Protein AF-0000000069486069 (afdb_homodimer)

Nearest PDB structures (foldseek):
  5t03-assembly2_B  TM=9.758E-01  e=2.495E-35  Escherichia coli O157:H7
  5t05-assembly2_B  TM=9.217E-01  e=6.423E-36  Escherichia coli O157:H7
  5t03-assembly2_B  TM=9.758E-01  e=2.936E-35  Escherichia coli O157:H7
  5t05-assembly2_B  TM=9.216E-01  e=3.894E-36  Escherichia coli O157:H7

Solvent-accessible surface area (backbone atoms only — not comparable to full-atom values): 37710 Å² total; per-residue (Å²): 135,77,79,78,78,80,84,69,80,67,79,69,76,54,76,70,56,54,62,68,49,40,50,64,41,23,36,64,55,47,66,72,35,87,82,60,66,69,41,53,68,63,48,32,27,40,31,53,46,46,45,85,60,16,54,40,70,62,50,52,50,44,60,54,71,30,45,67,50,98,50,62,41,47,70,50,89,93,47,83,42,24,50,44,37,22,62,96,31,85,64,39,62,28,52,41,25,63,46,43,60,35,55,79,57,34,54,64,31,31,42,49,28,36,78,66,28,50,67,41,51,48,24,62,71,48,73,44,89,70,72,52,34,38,32,39,30,38,42,39,44,62,47,63,52,26,44,51,46,44,52,52,43,22,39,72,37,54,70,76,75,76,40,54,69,50,44,94,89,36,56,65,50,62,86,46,50,41,79,71,72,73,77,94,46,45,47,83,58,45,73,66,56,61,68,64,34,85,58,37,64,68,54,28,34,68,29,58,36,38,8,57,37,70,62,49,44,49,55,38,70,79,22,43,53,70,67,58,41,53,53,43,37,46,34,35,14,45,46,44,58,63,44,24,39,41,72,34,39,55,91,39,39,64,60,29,49,52,51,49,26,66,70,48,71,44,47,63,76,58,83,66,74,78,81,60,68,58,60,44,54,55,53,54,73,73,50,53,72,69,56,51,50,50,47,46,62,62,22,44,60,22,46,52,48,46,53,44,49,52,54,51,52,52,50,53,52,48,36,63,63,32,52,80,42,96,55,77,78,60,67,63,63,56,46,38,48,61,32,63,57,91,115,135,77,78,77,80,75,87,71,78,70,79,68,78,53,75,69,56,52,61,70,49,40,49,65,42,22,38,64,55,47,65,72,35,85,83,60,66,70,40,52,70,63,50,33,29,40,33,53,47,47,46,85,61,17,56,38,70,62,50,50,49,45,58,54,70,28,46,65,52,98,51,62,41,48,70,50,89,93,49,81,43,25,49,42,37,22,61,98,32,85,64,40,62,28,52,42,27,63,46,42,61,35,57,78,57,35,57,65,32,31,43,50,28,36,78,66,28,50,67,41,52,48,23,61,72,47,72,44,88,72,70,53,34,36,31,38,30,39,41,38,45,62,49,63,51,27,46,52,44,43,52,52,44,22,39,72,36,54,71,77,76,77,40,54,69,49,45,94,90,36,56,66,49,61,86,46,51,41,78,72,72,73,75,94,45,45,46,84,58,46,71,67,57,60,69,64,34,85,58,38,63,70,55,29,35,68,29,57,37,39,8,56,37,71,63,51,43,48,56,39,70,80,24,44,54,70,69,57,43,51,53,45,36,46,34,36,14,45,44,44,59,64,45,24,38,41,70,33,39,57,90,40,39,66,60,30,49,53,51,49,26,67,72,48,72,42,47,62,76,58,82,66,74,78,80,61,67,59,60,44,52,53,53,54,72,74,51,54,71,67,55,52,50,49,47,46,63,62,23,44,61,22,48,54,48,47,52,43,48,52,53,48,50,52,49,53,50,49,37,62,63,32,52,79,43,97,55,76,80,60,68,62,63,55,45,38,48,61,33,62,58,92,118

InterPro domains:
  IPR005331 Sulfotransferase [PF03567] (37-309)
  IPR010635 Heparan sulphate 6-sulfotransferase/Protein-tyrosine sulfotransferase [PTHR12812] (21-324)
  IPR027417 P-loop containing nucleoside triphosphate hydrolase [G3DSA:3.40.50.300] (41-337)
  IPR027417 P-loop containing nucleoside triphosphate hydrolase [SSF52540] (44-196)

Foldseek 3Di:
DDDDPCPDPPDDPPPQVVLVPDQEFFQVSLVVNVPHAQDLQDFAAEEEQEFAQQCCVLVVCLVQPFWDDPDGWADDPPDQATDAAGVPGRQAHRYHDCRHLRQQQFDSQFPQSCVVGVQVSRCVSSVHRDRHRYFYEYEGEQLLLSLVSVVVVQLVFDDSVRGQLDAPHHGDDCVLAPDLDDDNGNNPQDLVSCLPRPNNCSQLVLLQRQANCVVCVRSHNPPDDPVVSLLRSLLRSLVSLNRGLYYYYSVPQQLRQVLVCLSNVIHTNDGSDDPCVVVSVVSVVVDDPVSSVSSCVSRVSSNLSVVLNVVSSVLSVVCSVCVVPPDDSPVVVSVVSSNPDPD/DDPDPDPDDPDDPPPQNVLVPDQEFFQVSLVVNVPHAQDLQDFAAEEEQEFAQQCCVLVVCLVQPFWDDPDGWADDPPDQATDAAGVPGRQAHRYHDCRHLRQQQFDSQFPQSCVVGVQVSRCVSSVHRDRHRYFYEYEGEQLLLSLLSVVVVQLVFDDSPRGQLDAPHHGDDCVLAPDLDDDNGNNPQDLVSCLPRPNNCSQLVLLQRQANCVVCVRSHNPPDDPVVSLLRSLLRSLVSLRRGLYYYYSVPQQLRQVLVCLSNVIHTNDGSDDPCVVVSVVSVVVDDPVSSVSSCVRRVSSNLSVVLVVVVSVLSVVCSVCVVPVDDSPVVVSVVSSNPDPD

Organism: Araneus ventricosus (NCBI:txid182803)

Structure (mmCIF, N/CA/C/O backbone):
data_AF-0000000069486069-model_v1
#
loop_
_entity.id
_entity.type
_entity.pdbx_description
1 polymer 'Heparan-sulfate 6-O-sulfotransferase'
#
loop_
_atom_site.group_PDB
_atom_site.id
_atom_site.type_symbol
_atom_site.label_atom_id
_atom_site.label_alt_id
_atom_site.label_comp_id
_atom_site.label_asym_id
_atom_site.label_entity_id
_atom_site.label_seq_id
_atom_site.pdbx_PDB_ins_code
_atom_site.Cartn_x
_atom_site.Cartn_y
_atom_site.Cartn_z
_atom_site.occupancy
_atom_site.B_iso_or_equiv
_atom_site.auth_seq_id
_atom_site.auth_comp_id
_atom_site.auth_asym_id
_atom_site.auth_atom_id
_atom_site.pdbx_PDB_model_num
ATOM 1 N N . MET A 1 1 ? 8.797 26.281 46.625 1 22.58 1 MET A N 1
ATOM 2 C CA . MET A 1 1 ? 9.906 25.875 45.781 1 22.58 1 MET A CA 1
ATOM 3 C C . MET A 1 1 ? 9.531 24.672 44.938 1 22.58 1 MET A C 1
ATOM 5 O O . MET A 1 1 ? 9.766 23.531 45.344 1 22.58 1 MET A O 1
ATOM 9 N N . GLY A 1 2 ? 8.398 24.484 44.438 1 23.48 2 GLY A N 1
ATOM 10 C CA . GLY A 1 2 ? 7.637 23.312 44.031 1 23.48 2 GLY A CA 1
ATOM 11 C C . GLY A 1 2 ? 8.188 22.656 42.781 1 23.48 2 GLY A C 1
ATOM 12 O O . GLY A 1 2 ? 8.672 23.328 41.875 1 23.48 2 GLY A O 1
ATOM 13 N N . LYS A 1 3 ? 8.609 21.297 42.844 1 27.12 3 LYS A N 1
ATOM 14 C CA . LYS A 1 3 ? 9.328 20.484 41.875 1 27.12 3 LYS A CA 1
ATOM 15 C C . LYS A 1 3 ? 8.586 20.438 40.562 1 27.12 3 LYS A C 1
ATOM 17 O O . LYS A 1 3 ? 7.375 20.203 40.5 1 27.12 3 LYS A O 1
ATOM 22 N N . PRO A 1 4 ? 9.172 20.969 39.469 1 25.42 4 PRO A N 1
ATOM 23 C CA . PRO A 1 4 ? 8.539 21.078 38.156 1 25.42 4 PRO A CA 1
ATOM 24 C C . PRO A 1 4 ? 8.086 19.734 37.594 1 25.42 4 PRO A C 1
ATOM 26 O O . PRO A 1 4 ? 8.797 18.734 37.75 1 25.42 4 PRO A O 1
ATOM 29 N N . LEU A 1 5 ? 6.836 19.375 37.656 1 27.89 5 LEU A N 1
ATOM 30 C CA . LEU A 1 5 ? 6.254 18.094 37.281 1 27.89 5 LEU A CA 1
ATOM 31 C C . LEU A 1 5 ? 6.742 17.672 35.875 1 27.89 5 LEU A C 1
ATOM 33 O O . LEU A 1 5 ? 6.672 18.453 34.938 1 27.89 5 LEU A O 1
ATOM 37 N N . SER A 1 6 ? 7.648 16.703 35.844 1 26.02 6 SER A N 1
ATOM 38 C CA . SER A 1 6 ? 8.359 16.016 34.781 1 26.02 6 SER A CA 1
ATOM 39 C C . SER A 1 6 ? 7.391 15.477 33.719 1 26.02 6 SER A C 1
ATOM 41 O O . SER A 1 6 ? 6.598 14.57 34 1 26.02 6 SER A O 1
ATOM 43 N N . PHE A 1 7 ? 6.789 16.203 32.906 1 27.39 7 PHE A N 1
ATOM 44 C CA . PHE A 1 7 ? 5.801 16 31.844 1 27.39 7 PHE A CA 1
ATOM 45 C C . PHE A 1 7 ? 6.27 14.938 30.859 1 27.39 7 PHE A C 1
ATOM 47 O O . PHE A 1 7 ? 5.727 14.828 29.766 1 27.39 7 PHE A O 1
ATOM 54 N N . LEU A 1 8 ? 7.453 14.25 31.109 1 26.62 8 LEU A N 1
ATOM 55 C CA . LEU A 1 8 ? 8.305 13.641 30.078 1 26.62 8 LEU A CA 1
ATOM 56 C C . LEU A 1 8 ? 7.645 12.398 29.5 1 26.62 8 LEU A C 1
ATOM 58 O O . LEU A 1 8 ? 7.742 12.156 28.297 1 26.62 8 LEU A O 1
ATOM 62 N N . SER A 1 9 ? 7.301 11.383 30.266 1 27.03 9 SER A N 1
ATOM 63 C CA . SER A 1 9 ? 7.523 10.008 29.812 1 27.03 9 SER A CA 1
ATOM 64 C C . SER A 1 9 ? 6.402 9.547 28.891 1 27.03 9 SER A C 1
ATOM 66 O O . SER A 1 9 ? 5.293 9.258 29.344 1 27.03 9 SER A O 1
ATOM 68 N N . HIS A 1 10 ? 6.16 10.094 27.859 1 31.02 10 HIS A N 1
ATOM 69 C CA . HIS A 1 10 ? 5.168 9.406 27.047 1 31.02 10 HIS A CA 1
ATOM 70 C C . HIS A 1 10 ? 5.59 7.965 26.766 1 31.02 10 HIS A C 1
ATOM 72 O O . HIS A 1 10 ? 6.715 7.723 26.312 1 31.02 10 HIS A O 1
ATOM 78 N N . PRO A 1 11 ? 5.02 6.992 27.344 1 31.12 11 PRO A N 1
ATOM 79 C CA . PRO A 1 11 ? 5.469 5.621 27.109 1 31.12 11 PRO A CA 1
ATOM 80 C C . PRO A 1 11 ? 5.641 5.305 25.625 1 3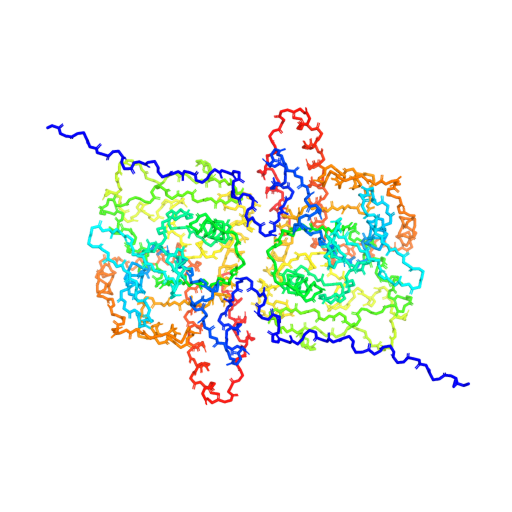1.12 11 PRO A C 1
ATOM 82 O O . PRO A 1 11 ? 4.781 5.656 24.812 1 31.12 11 PRO A O 1
ATOM 85 N N . LEU A 1 12 ? 6.852 5.277 25.172 1 32.62 12 LEU A N 1
ATOM 86 C CA . LEU A 1 12 ? 7.316 4.727 23.891 1 32.62 12 LEU A CA 1
ATOM 87 C C . LEU A 1 12 ? 6.551 3.457 23.547 1 32.62 12 LEU A C 1
ATOM 89 O O . LEU A 1 12 ? 6.457 2.537 24.359 1 32.62 12 LEU A O 1
ATOM 93 N N . ILE A 1 13 ? 5.539 3.506 22.953 1 34.56 13 ILE A N 1
ATOM 94 C CA . ILE A 1 13 ? 4.965 2.275 22.422 1 34.56 13 ILE A CA 1
ATOM 95 C C . ILE A 1 13 ? 6.082 1.312 22.031 1 34.56 13 ILE A C 1
ATOM 97 O O . ILE A 1 13 ? 6.953 1.653 21.219 1 34.56 13 ILE A O 1
ATOM 101 N N . ALA A 1 14 ? 6.402 0.373 22.828 1 36.56 14 ALA A N 1
ATOM 102 C CA . ALA A 1 14 ? 7.461 -0.613 22.641 1 36.56 14 ALA A CA 1
ATOM 103 C C . ALA A 1 14 ? 7.453 -1.16 21.219 1 36.56 14 ALA A C 1
ATOM 105 O O . ALA A 1 14 ? 6.391 -1.371 20.641 1 36.56 14 ALA A O 1
ATOM 106 N N . LYS A 1 15 ? 8.609 -1.145 20.5 1 41.16 15 LYS A N 1
ATOM 107 C CA . LYS A 1 15 ? 8.953 -1.699 19.188 1 41.16 15 LYS A CA 1
ATOM 108 C C . LYS A 1 15 ? 8.164 -2.975 18.906 1 41.16 15 LYS A C 1
ATOM 110 O O . LYS A 1 15 ? 7.734 -3.209 17.781 1 41.16 15 LYS A O 1
ATOM 115 N N . SER A 1 16 ? 8.023 -3.746 19.938 1 40.62 16 SER A N 1
ATOM 116 C CA . SER A 1 16 ? 7.383 -5.055 19.859 1 40.62 16 SER A CA 1
ATOM 117 C C . SER A 1 16 ? 5.902 -4.922 19.516 1 40.62 16 SER A C 1
ATOM 119 O O . SER A 1 16 ? 5.355 -5.742 18.781 1 40.62 16 SER A O 1
ATOM 121 N N . ASP A 1 17 ? 5.25 -3.932 20.031 1 40.69 17 ASP A N 1
ATOM 122 C CA . ASP A 1 17 ? 3.805 -3.805 19.891 1 40.69 17 ASP A CA 1
ATOM 123 C C . ASP A 1 17 ? 3.428 -3.309 18.5 1 40.69 17 ASP A C 1
ATOM 125 O O . ASP A 1 17 ? 2.354 -3.629 17.984 1 40.69 17 ASP A O 1
ATOM 129 N N . LEU A 1 18 ? 4.312 -2.65 17.953 1 41.78 18 LEU A N 1
ATOM 130 C CA . LEU A 1 18 ? 4.07 -2.072 16.625 1 41.78 18 LEU A CA 1
ATOM 131 C C . LEU A 1 18 ? 3.92 -3.166 15.578 1 41.78 18 LEU A C 1
ATOM 133 O O . LEU A 1 18 ? 3.107 -3.041 14.656 1 41.78 18 LEU A O 1
ATOM 137 N N . TYR A 1 19 ? 4.742 -4.25 15.852 1 42.28 19 TYR A N 1
ATOM 138 C CA . TYR A 1 19 ? 4.734 -5.305 14.844 1 42.28 19 TYR A CA 1
ATOM 139 C C . TYR A 1 19 ? 3.504 -6.191 14.992 1 42.28 19 TYR A C 1
ATOM 141 O O . TYR A 1 19 ? 3.045 -6.797 14.016 1 42.28 19 TYR A O 1
ATOM 149 N N . ARG A 1 20 ? 2.955 -6.188 16.203 1 43.28 20 ARG A N 1
ATOM 150 C CA . ARG A 1 20 ? 1.828 -7.066 16.5 1 43.28 20 ARG A CA 1
ATOM 151 C C . ARG A 1 20 ? 0.552 -6.559 15.836 1 43.28 20 ARG A C 1
ATOM 153 O O . ARG A 1 20 ? -0.379 -7.332 15.594 1 43.28 20 ARG A O 1
ATOM 160 N N . THR A 1 21 ? 0.523 -5.34 15.406 1 47.31 21 THR A N 1
ATOM 161 C CA . THR A 1 21 ? -0.773 -4.773 15.055 1 47.31 21 THR A CA 1
ATOM 162 C C . THR A 1 21 ? -0.9 -4.613 13.539 1 47.31 21 THR A C 1
ATOM 164 O O . THR A 1 21 ? -1.953 -4.215 13.039 1 47.31 21 THR A O 1
ATOM 167 N N . LYS A 1 22 ? 0.191 -5.238 12.883 1 57.62 22 LYS A N 1
ATOM 168 C CA . LYS A 1 22 ? 0.113 -5.113 11.43 1 57.62 22 LYS A CA 1
ATOM 169 C C . LYS A 1 22 ? -0.786 -6.191 10.828 1 57.62 22 LYS A C 1
ATOM 171 O O . LYS A 1 22 ? -0.698 -7.359 11.211 1 57.62 22 LYS A O 1
ATOM 176 N N . SER A 1 23 ? -1.683 -5.727 9.953 1 69.81 23 SER A N 1
ATOM 177 C CA . SER A 1 23 ? -2.562 -6.691 9.297 1 69.81 23 SER A CA 1
ATOM 178 C C . SER A 1 23 ? -1.792 -7.559 8.312 1 69.81 23 SER A C 1
ATOM 180 O O . SER A 1 23 ? -2.186 -8.688 8.031 1 69.81 23 SER A O 1
ATOM 182 N N . LYS A 1 24 ? -0.688 -7.023 7.812 1 77.44 24 LYS A N 1
ATOM 183 C CA . LYS A 1 24 ? 0.18 -7.766 6.906 1 77.44 24 LYS A CA 1
ATOM 184 C C . LYS A 1 24 ? 1.603 -7.852 7.453 1 77.44 24 LYS A C 1
ATOM 186 O O . LYS A 1 24 ? 2.236 -6.828 7.711 1 77.44 24 LYS A O 1
ATOM 191 N N . LEU A 1 25 ? 2.164 -9.031 7.645 1 76.5 25 LEU A N 1
ATOM 192 C CA . LEU A 1 25 ? 3.492 -9.18 8.234 1 76.5 25 LEU A CA 1
ATOM 193 C C . LEU A 1 25 ? 4.504 -9.625 7.18 1 76.5 25 LEU A C 1
ATOM 195 O O . LEU A 1 25 ? 4.203 -10.484 6.352 1 76.5 25 LEU A O 1
ATOM 199 N N . SER A 1 26 ? 5.625 -9 7.211 1 80.56 26 SER A N 1
ATOM 200 C CA . SER A 1 26 ? 6.746 -9.336 6.344 1 80.56 26 SER A CA 1
ATOM 201 C C . SER A 1 26 ? 7.684 -10.336 7.016 1 80.56 26 SER A C 1
ATOM 203 O O . SER A 1 26 ? 7.559 -10.602 8.211 1 80.56 26 SER A O 1
ATOM 205 N N . PHE A 1 27 ? 8.555 -10.891 6.246 1 80 27 PHE A N 1
ATOM 206 C CA . PHE A 1 27 ? 9.625 -11.734 6.777 1 80 27 PHE A CA 1
ATOM 207 C C . PHE A 1 27 ? 10.375 -11.016 7.887 1 80 27 PHE A C 1
ATOM 209 O O . PHE A 1 27 ? 10.625 -11.586 8.953 1 80 27 PHE A O 1
ATOM 216 N N . GLU A 1 28 ? 10.719 -9.75 7.633 1 74.38 28 GLU A N 1
ATOM 217 C CA . GLU A 1 28 ? 11.477 -8.969 8.609 1 74.38 28 GLU A CA 1
ATOM 218 C C . GLU A 1 28 ? 10.695 -8.797 9.906 1 74.38 28 GLU A C 1
ATOM 220 O O . GLU A 1 28 ? 11.266 -8.852 10.992 1 74.38 28 GLU A O 1
ATOM 225 N N . ASP A 1 29 ? 9.422 -8.523 9.773 1 74.62 29 ASP A N 1
ATOM 226 C CA . ASP A 1 29 ? 8.562 -8.406 10.953 1 74.62 29 ASP A CA 1
ATOM 227 C C . ASP A 1 29 ? 8.602 -9.688 11.781 1 74.62 29 ASP A C 1
ATOM 229 O O . ASP A 1 29 ? 8.648 -9.633 13.016 1 74.62 29 ASP A O 1
ATOM 233 N N . MET A 1 30 ? 8.617 -10.789 11.125 1 80.44 30 MET A N 1
ATOM 234 C CA . MET A 1 30 ? 8.531 -12.094 11.766 1 80.44 30 MET A CA 1
ATOM 235 C C . MET A 1 30 ? 9.836 -12.445 12.477 1 80.44 30 MET A C 1
ATOM 237 O O . MET A 1 30 ? 9.82 -12.977 13.586 1 80.44 30 MET A O 1
ATOM 241 N N . ILE A 1 31 ? 10.852 -12.07 11.922 1 76.19 31 ILE A N 1
ATOM 242 C CA . ILE A 1 31 ? 12.141 -12.469 12.477 1 76.19 31 ILE A CA 1
ATOM 243 C C . ILE A 1 31 ? 12.539 -11.508 13.602 1 76.19 31 ILE A C 1
ATOM 245 O O . ILE A 1 31 ? 13.258 -11.898 14.523 1 76.19 31 ILE A O 1
ATOM 249 N N . LYS A 1 32 ? 12.125 -10.258 13.5 1 73.06 32 LYS A N 1
ATOM 250 C CA . LYS A 1 32 ? 12.469 -9.266 14.516 1 73.06 32 LYS A CA 1
ATOM 251 C C . LYS A 1 32 ? 11.688 -9.5 15.797 1 73.06 32 LYS A C 1
ATOM 253 O O . LYS A 1 32 ? 12.062 -9.008 16.859 1 73.06 32 LYS A O 1
ATOM 258 N N . GLU A 1 33 ? 10.664 -10.227 15.609 1 70.88 33 GLU A N 1
ATOM 259 C CA . GLU A 1 33 ? 9.898 -10.594 16.797 1 70.88 33 GLU A CA 1
ATOM 260 C C . GLU A 1 33 ? 10.43 -11.867 17.438 1 70.88 33 GLU A C 1
ATOM 262 O O . GLU A 1 33 ? 10.258 -12.961 16.891 1 70.88 33 GLU A O 1
ATOM 267 N N . PRO A 1 34 ? 11.219 -11.758 18.484 1 68.19 34 PRO A N 1
ATOM 268 C CA . PRO A 1 34 ? 11.867 -12.93 19.094 1 68.19 34 PRO A CA 1
ATOM 269 C C . PRO A 1 34 ? 10.906 -14.094 19.312 1 68.19 34 PRO A C 1
ATOM 271 O O . PRO A 1 34 ? 11.266 -15.25 19.062 1 68.19 34 PRO A O 1
ATOM 274 N N . ASP A 1 35 ? 9.719 -13.828 19.703 1 74.25 35 ASP A N 1
ATOM 275 C CA . ASP A 1 35 ? 8.82 -14.938 20.016 1 74.25 35 ASP A CA 1
ATOM 276 C C . ASP A 1 35 ? 7.699 -15.039 18.984 1 74.25 35 ASP A C 1
ATOM 278 O O . ASP A 1 35 ? 6.578 -15.43 19.312 1 74.25 35 ASP A O 1
ATOM 282 N N . PHE A 1 36 ? 8.242 -14.875 17.812 1 79.5 36 PHE A N 1
ATOM 283 C CA . PHE A 1 36 ? 7.18 -14.945 16.828 1 79.5 36 PHE A CA 1
ATOM 284 C C . PHE A 1 36 ? 6.801 -16.391 16.531 1 79.5 36 PHE A C 1
ATOM 286 O O . PHE A 1 36 ? 7.676 -17.25 16.391 1 79.5 36 PHE A O 1
ATOM 293 N N . GLU A 1 37 ? 5.516 -16.672 16.547 1 81.62 37 GLU A N 1
ATOM 294 C CA . GLU A 1 37 ? 4.969 -17.938 16.078 1 81.62 37 GLU A CA 1
ATOM 295 C C . GLU A 1 37 ? 3.709 -17.719 15.242 1 81.62 37 GLU A C 1
ATOM 297 O O . GLU A 1 37 ? 2.863 -16.891 15.586 1 81.62 37 GLU A O 1
ATOM 302 N N . PHE A 1 38 ? 3.797 -18.344 14.094 1 89.5 38 PHE A N 1
ATOM 303 C CA . PHE A 1 38 ? 2.553 -18.375 13.336 1 89.5 38 PHE A CA 1
ATOM 304 C C . PHE A 1 38 ? 1.428 -18.984 14.164 1 89.5 38 PHE A C 1
ATOM 306 O O . PHE A 1 38 ? 1.516 -20.141 14.578 1 89.5 38 PHE A O 1
ATOM 313 N N . ASP A 1 39 ? 0.411 -18.156 14.375 1 89.38 39 ASP A N 1
ATOM 314 C CA . ASP A 1 39 ? -0.685 -18.594 15.234 1 89.38 39 ASP A CA 1
ATOM 315 C C . ASP A 1 39 ? -1.8 -19.25 14.422 1 89.38 39 ASP A C 1
ATOM 317 O O . ASP A 1 39 ? -2.826 -18.609 14.148 1 89.38 39 ASP A O 1
ATOM 321 N N . ILE A 1 40 ? -1.652 -20.484 14.172 1 90.31 40 ILE A N 1
ATOM 322 C CA . ILE A 1 40 ? -2.592 -21.219 13.336 1 90.31 40 ILE A CA 1
ATOM 323 C C . ILE A 1 40 ? -3.934 -21.344 14.055 1 90.31 40 ILE A C 1
ATOM 325 O O . ILE A 1 40 ? -4.977 -21.5 13.414 1 90.31 40 ILE A O 1
ATOM 329 N N . LYS A 1 41 ? -3.965 -21.344 15.383 1 89.56 41 LYS A N 1
ATOM 330 C CA . LYS A 1 41 ? -5.18 -21.484 16.172 1 89.56 41 LYS A CA 1
ATOM 331 C C . LYS A 1 41 ? -5.902 -20.141 16.312 1 89.56 41 LYS A C 1
ATOM 333 O O . LYS A 1 41 ? -7.094 -20.094 16.625 1 89.56 41 LYS A O 1
ATOM 338 N N . GLY A 1 42 ? -5.156 -19.125 16.047 1 88.06 42 GLY A N 1
ATOM 339 C CA . GLY A 1 42 ? -5.699 -17.797 16.234 1 88.06 42 GLY A CA 1
ATOM 340 C C . GLY A 1 42 ? -6.277 -17.203 14.969 1 88.06 42 GLY A C 1
ATOM 341 O O . GLY A 1 42 ? -7.18 -17.781 14.359 1 88.06 42 GLY A O 1
ATOM 342 N N . SER A 1 43 ? -5.715 -16.016 14.547 1 87.81 43 SER A N 1
ATOM 343 C CA . SER A 1 43 ? -6.316 -15.305 13.43 1 87.81 43 SER A CA 1
ATOM 344 C C . SER A 1 43 ? -5.316 -15.117 12.289 1 87.81 43 SER A C 1
ATOM 346 O O . SER A 1 43 ? -5.531 -14.297 11.391 1 87.81 43 SER A O 1
ATOM 348 N N . ASP A 1 44 ? -4.242 -15.953 12.32 1 93.62 44 ASP A N 1
ATOM 349 C CA . ASP A 1 44 ? -3.236 -15.852 11.273 1 93.62 44 ASP A CA 1
ATOM 350 C C . ASP A 1 44 ? -3.678 -16.594 10.016 1 93.62 44 ASP A C 1
ATOM 352 O O . ASP A 1 44 ? -4.238 -17.688 10.094 1 93.62 44 ASP A O 1
ATOM 356 N N . VAL A 1 45 ? -3.447 -15.977 8.859 1 95.75 45 VAL A N 1
ATOM 357 C CA . VAL A 1 45 ? -3.826 -16.609 7.602 1 95.75 45 VAL A CA 1
ATOM 358 C C . VAL A 1 45 ? -2.672 -16.516 6.605 1 95.75 45 VAL A C 1
ATOM 360 O O . VAL A 1 45 ? -2.146 -15.422 6.359 1 95.75 45 VAL A O 1
ATOM 363 N N . VAL A 1 46 ? -2.268 -17.625 6.055 1 96.94 46 VAL A N 1
ATOM 364 C CA . VAL A 1 46 ? -1.317 -17.641 4.945 1 96.94 46 VAL A CA 1
ATOM 365 C C . VAL A 1 46 ? -2.057 -17.422 3.627 1 96.94 46 VAL A C 1
ATOM 367 O O . VAL A 1 46 ? -3.061 -18.094 3.357 1 96.94 46 VAL A O 1
ATOM 370 N N . VAL A 1 47 ? -1.63 -16.453 2.867 1 97.94 47 VAL A N 1
ATOM 371 C CA . VAL A 1 47 ? -2.254 -16.141 1.587 1 97.94 47 VAL A CA 1
ATOM 372 C C . VAL A 1 47 ? -1.276 -16.438 0.451 1 97.94 47 VAL A C 1
ATOM 374 O O . VAL A 1 47 ? -0.204 -15.828 0.377 1 97.94 47 VAL A O 1
ATOM 377 N N . PHE A 1 48 ? -1.674 -17.328 -0.478 1 98.31 48 PHE A N 1
ATOM 378 C CA . PHE A 1 48 ? -0.784 -17.734 -1.559 1 98.31 48 PHE A CA 1
ATOM 379 C C . PHE A 1 48 ? -1.114 -16.984 -2.844 1 98.31 48 PHE A C 1
ATOM 381 O O . PHE A 1 48 ? -2.146 -17.25 -3.469 1 98.31 48 PHE A O 1
ATOM 388 N N . LEU A 1 49 ? -0.266 -16.016 -3.207 1 98.38 49 LEU A N 1
ATOM 389 C CA . LEU A 1 49 ? -0.347 -15.391 -4.52 1 98.38 49 LEU A CA 1
ATOM 390 C C . LEU A 1 49 ? 0.196 -16.328 -5.602 1 98.38 49 LEU A C 1
ATOM 392 O O . LEU A 1 49 ? 1.412 -16.469 -5.754 1 98.38 49 LEU A O 1
ATOM 396 N N . HIS A 1 50 ? -0.696 -16.875 -6.395 1 97.94 50 HIS A N 1
ATOM 397 C CA . HIS A 1 50 ? -0.38 -17.953 -7.324 1 97.94 50 HIS A CA 1
ATOM 398 C C . HIS A 1 50 ? -0.121 -17.406 -8.727 1 97.94 50 HIS A C 1
ATOM 400 O O . HIS A 1 50 ? -1.052 -17.266 -9.523 1 97.94 50 HIS A O 1
ATOM 406 N N . ILE A 1 51 ? 1.153 -17.266 -9.023 1 98.12 51 ILE A N 1
ATOM 407 C CA . ILE A 1 51 ? 1.54 -16.75 -10.336 1 98.12 51 ILE A CA 1
ATOM 408 C C . ILE A 1 51 ? 1.565 -17.906 -11.344 1 98.12 51 ILE A C 1
ATOM 410 O O . ILE A 1 51 ? 2.053 -19 -11.031 1 98.12 51 ILE A O 1
ATOM 414 N N . GLN A 1 52 ? 1.093 -17.641 -12.5 1 96.44 52 GLN A N 1
ATOM 415 C CA . GLN A 1 52 ? 1.006 -18.672 -13.531 1 96.44 52 GLN A CA 1
ATOM 416 C C . GLN A 1 52 ? 2.387 -19.219 -13.883 1 96.44 52 GLN A C 1
ATOM 418 O O . GLN A 1 52 ? 3.328 -18.453 -14.102 1 96.44 52 GLN A O 1
ATOM 423 N N . LYS A 1 53 ? 2.488 -20.547 -13.812 1 95.5 53 LYS A N 1
ATOM 424 C CA . LYS A 1 53 ? 3.607 -21.328 -14.344 1 95.5 53 LYS A CA 1
ATOM 425 C C . LYS A 1 53 ? 4.879 -21.078 -13.531 1 95.5 53 LYS A C 1
ATOM 427 O O . LYS A 1 53 ? 5.973 -21.016 -14.094 1 95.5 53 LYS A O 1
ATOM 432 N N . THR A 1 54 ? 4.766 -20.859 -12.266 1 96.38 54 THR A N 1
ATOM 433 C CA . THR A 1 54 ? 5.926 -20.672 -11.398 1 96.38 54 THR A CA 1
ATOM 434 C C . THR A 1 54 ? 6.039 -21.828 -10.398 1 96.38 54 THR A C 1
ATOM 436 O O . THR A 1 54 ? 6.723 -21.703 -9.383 1 96.38 54 THR A O 1
ATOM 439 N N . GLY A 1 55 ? 5.332 -22.922 -10.695 1 93.06 55 GLY A N 1
ATOM 440 C CA . GLY A 1 55 ? 5.406 -24.078 -9.812 1 93.06 55 GLY A CA 1
ATOM 441 C C . GLY A 1 55 ? 4.422 -24.016 -8.664 1 93.06 55 GLY A C 1
ATOM 442 O O . GLY A 1 55 ? 4.496 -24.812 -7.727 1 93.06 55 GLY A O 1
ATOM 443 N N . GLY A 1 56 ? 3.484 -23.141 -8.727 1 94.44 56 GLY A N 1
ATOM 444 C CA . GLY A 1 56 ? 2.527 -22.922 -7.66 1 94.44 56 GLY A CA 1
ATOM 445 C C . GLY A 1 56 ? 1.607 -24.094 -7.418 1 94.44 56 GLY A C 1
ATOM 446 O O . GLY A 1 56 ? 1.169 -24.328 -6.289 1 94.44 56 GLY A O 1
ATOM 447 N N . THR A 1 57 ? 1.312 -24.797 -8.516 1 93.88 57 THR A N 1
ATOM 448 C CA . THR A 1 57 ? 0.452 -25.969 -8.375 1 93.88 57 THR A CA 1
ATOM 449 C C . THR A 1 57 ? 1.104 -27.016 -7.473 1 93.88 57 THR A C 1
ATOM 451 O O . THR A 1 57 ? 0.48 -27.5 -6.531 1 93.88 57 THR A O 1
ATOM 454 N N . SER A 1 58 ? 2.326 -27.297 -7.723 1 92.94 58 SER A N 1
ATOM 455 C CA . SER A 1 58 ? 3.057 -28.281 -6.926 1 92.94 58 SER A CA 1
ATOM 456 C C . SER A 1 58 ? 3.211 -27.812 -5.484 1 92.94 58 SER A C 1
ATOM 458 O O . SER A 1 58 ? 2.99 -28.578 -4.551 1 92.94 58 SER A O 1
ATOM 460 N N . PHE A 1 59 ? 3.578 -26.594 -5.309 1 94.69 59 PHE A N 1
ATOM 461 C CA . PHE A 1 59 ? 3.793 -26.078 -3.961 1 94.69 59 PHE A CA 1
ATOM 462 C C . PHE A 1 59 ? 2.475 -25.984 -3.201 1 94.69 59 PHE A C 1
ATOM 464 O O . PHE A 1 59 ? 2.422 -26.266 -2.002 1 94.69 59 PHE A O 1
ATOM 471 N N . GLY A 1 60 ? 1.424 -25.5 -3.859 1 94.94 60 GLY A N 1
ATOM 472 C CA . GLY A 1 60 ? 0.109 -25.438 -3.242 1 94.94 60 GLY A CA 1
ATOM 473 C C . GLY A 1 60 ? -0.37 -26.797 -2.744 1 94.94 60 GLY A C 1
ATOM 474 O O . GLY A 1 60 ? -0.924 -26.891 -1.648 1 94.94 60 GLY A O 1
ATOM 475 N N . ARG A 1 61 ? -0.151 -27.812 -3.518 1 93.38 61 ARG A N 1
ATOM 476 C CA . ARG A 1 61 ? -0.488 -29.172 -3.096 1 93.38 61 ARG A CA 1
ATOM 477 C C . ARG A 1 61 ? 0.372 -29.609 -1.915 1 93.38 61 ARG A C 1
ATOM 479 O O . ARG A 1 61 ? -0.116 -30.266 -0.996 1 93.38 61 ARG A O 1
ATOM 486 N N . HIS A 1 62 ? 1.619 -29.25 -2.002 1 93.44 62 HIS A N 1
ATOM 487 C CA . HIS A 1 62 ? 2.547 -29.562 -0.919 1 93.44 62 HIS A CA 1
ATOM 488 C C . HIS A 1 62 ? 2.084 -28.953 0.397 1 93.44 62 HIS A C 1
ATOM 490 O O . HIS A 1 62 ? 2.221 -29.562 1.457 1 93.44 62 HIS A O 1
ATOM 496 N N . LEU A 1 63 ? 1.485 -27.75 0.372 1 95.12 63 LEU A N 1
ATOM 497 C CA . LEU A 1 63 ? 1.004 -27.031 1.547 1 95.12 63 LEU A CA 1
ATOM 498 C C . LEU A 1 63 ? -0.176 -27.766 2.184 1 95.12 63 LEU A C 1
ATOM 500 O O . LEU A 1 63 ? -0.262 -27.859 3.408 1 95.12 63 LEU A O 1
ATOM 504 N N . VAL A 1 64 ? -1.09 -28.297 1.399 1 95.69 64 VAL A N 1
ATOM 505 C CA . VAL A 1 64 ? -2.328 -28.828 1.959 1 95.69 64 VAL A CA 1
ATOM 506 C C . VAL A 1 64 ? -2.162 -30.312 2.264 1 95.69 64 VAL A C 1
ATOM 508 O O . VAL A 1 64 ? -2.871 -30.859 3.111 1 95.69 64 VAL A O 1
ATOM 511 N N . LYS A 1 65 ? -1.157 -30.938 1.715 1 93.75 65 LYS A N 1
ATOM 512 C CA . LYS A 1 65 ? -1.059 -32.375 1.862 1 93.75 65 LYS A CA 1
ATOM 513 C C . LYS A 1 65 ? 0.09 -32.781 2.791 1 93.75 65 LYS A C 1
ATOM 515 O O . LYS A 1 65 ? 0.044 -33.812 3.447 1 93.75 65 LYS A O 1
ATOM 520 N N . ASN A 1 66 ? 1.098 -31.922 2.871 1 93.62 66 ASN A N 1
ATOM 521 C CA . ASN A 1 66 ? 2.332 -32.438 3.451 1 93.62 66 ASN A CA 1
ATOM 522 C C . ASN A 1 66 ? 2.783 -31.609 4.648 1 93.62 66 ASN A C 1
ATOM 524 O O . ASN A 1 66 ? 3.898 -31.781 5.145 1 93.62 66 ASN A O 1
ATOM 528 N N . LEU A 1 67 ? 2.057 -30.688 5.102 1 94.19 67 LEU A N 1
ATOM 529 C CA . LEU A 1 67 ? 2.43 -29.938 6.301 1 94.19 67 LEU A CA 1
ATOM 530 C C . LEU A 1 67 ? 2.092 -30.734 7.559 1 94.19 67 LEU A C 1
ATOM 532 O O . LEU A 1 67 ? 1.015 -31.328 7.652 1 94.19 67 LEU A O 1
ATOM 536 N N . ALA A 1 68 ? 3.043 -30.797 8.477 1 93.88 68 ALA A N 1
ATOM 537 C CA . ALA A 1 68 ? 2.805 -31.406 9.781 1 93.88 68 ALA A CA 1
ATOM 538 C C . ALA A 1 68 ? 1.979 -30.5 10.68 1 93.88 68 ALA A C 1
ATOM 540 O O . ALA A 1 68 ? 2.531 -29.641 11.375 1 93.88 68 ALA A O 1
ATOM 541 N N . LEU A 1 69 ? 0.649 -30.719 10.727 1 92.75 69 LEU A N 1
ATOM 542 C CA . LEU A 1 69 ? -0.27 -29.891 11.492 1 92.75 69 LEU A CA 1
ATOM 543 C C . LEU A 1 69 ? -0.983 -30.703 12.562 1 92.75 69 LEU A C 1
ATOM 545 O O . LEU A 1 69 ? -1.146 -31.906 12.43 1 92.75 69 LEU A O 1
ATOM 549 N N . GLU A 1 70 ? -1.319 -30.031 13.641 1 90.5 70 GLU A N 1
ATOM 550 C CA . GLU A 1 70 ? -2.141 -30.656 14.664 1 90.5 70 GLU A CA 1
ATOM 551 C C . GLU A 1 70 ? -3.43 -31.219 14.062 1 90.5 70 GLU A C 1
ATOM 553 O O . GLU A 1 70 ? -3.83 -32.344 14.383 1 90.5 70 GLU A O 1
ATOM 558 N N . GLN A 1 71 ? -4.012 -30.469 13.227 1 91.44 71 GLN A N 1
ATOM 559 C CA . GLN A 1 71 ? -5.168 -30.875 12.438 1 91.44 71 GLN A CA 1
ATOM 560 C C . GLN A 1 71 ? -4.871 -30.797 10.938 1 91.44 71 GLN A C 1
ATOM 562 O O . GLN A 1 71 ? -4.965 -29.719 10.344 1 91.44 71 GLN A O 1
ATOM 567 N N . PRO A 1 72 ? -4.637 -31.875 10.328 1 92.12 72 PRO A N 1
ATOM 568 C CA . PRO A 1 72 ? -4.301 -31.859 8.906 1 92.12 72 PRO A CA 1
ATOM 569 C C . PRO A 1 72 ? -5.469 -31.422 8.023 1 92.12 72 PRO A C 1
ATOM 571 O O . PRO A 1 72 ? -6.629 -31.578 8.406 1 92.12 72 PRO A O 1
ATOM 574 N N . CYS A 1 73 ? -5.082 -30.844 6.883 1 94.19 73 CYS A N 1
ATOM 575 C CA . CYS A 1 73 ? -6.117 -30.516 5.914 1 94.19 73 CYS A CA 1
ATOM 576 C C . CYS A 1 73 ? -6.82 -31.766 5.406 1 94.19 73 CYS A C 1
ATOM 578 O O . CYS A 1 73 ? -6.191 -32.812 5.246 1 94.19 73 CYS A O 1
ATOM 580 N N . SER A 1 74 ? -8.07 -31.641 5.207 1 93.19 74 SER A N 1
ATOM 581 C CA . SER A 1 74 ? -8.859 -32.75 4.688 1 93.19 74 SER A CA 1
ATOM 582 C C . SER A 1 74 ? -9.086 -32.625 3.184 1 93.19 74 SER A C 1
ATOM 584 O O . SER A 1 74 ? -9.789 -31.703 2.736 1 93.19 74 SER A O 1
ATOM 586 N N . CYS A 1 75 ? -8.453 -33.5 2.486 1 92.19 75 CYS A N 1
ATOM 587 C CA . CYS A 1 75 ? -8.578 -33.531 1.032 1 92.19 75 CYS A CA 1
ATOM 588 C C . CYS A 1 75 ? -9.406 -34.719 0.564 1 92.19 75 CYS A C 1
ATOM 590 O O . CYS A 1 75 ? -9.016 -35.875 0.775 1 92.19 75 CYS A O 1
ATOM 592 N N . GLN A 1 76 ? -10.523 -34.438 0.07 1 90.12 76 GLN A N 1
ATOM 593 C CA . GLN A 1 76 ? -11.414 -35.5 -0.393 1 90.12 76 GLN A CA 1
ATOM 594 C C . GLN A 1 76 ? -11.25 -35.75 -1.891 1 90.12 76 GLN A C 1
ATOM 596 O O . GLN A 1 76 ? -11.078 -34.812 -2.662 1 90.12 76 GLN A O 1
ATOM 601 N N . LYS A 1 77 ? -11.352 -37.031 -2.215 1 86.44 77 LYS A N 1
ATOM 602 C CA . LYS A 1 77 ? -11.234 -37.406 -3.625 1 86.44 77 LYS A CA 1
ATOM 603 C C . LYS A 1 77 ? -12.344 -36.75 -4.453 1 86.44 77 LYS A C 1
ATOM 605 O O . LYS A 1 77 ? -13.5 -36.75 -4.043 1 86.44 77 LYS A O 1
ATOM 610 N N . GLY A 1 78 ? -11.961 -36.188 -5.547 1 86.5 78 GLY A N 1
ATOM 611 C CA . GLY A 1 78 ? -12.93 -35.594 -6.445 1 86.5 78 GLY A CA 1
ATOM 612 C C . GLY A 1 78 ? -13.164 -34.094 -6.176 1 86.5 78 GLY A C 1
ATOM 613 O O . GLY A 1 78 ? -13.797 -33.406 -6.973 1 86.5 78 GLY A O 1
ATOM 614 N N . ARG A 1 79 ? -12.648 -33.75 -4.996 1 84.5 79 ARG A N 1
ATOM 615 C CA . ARG A 1 79 ? -12.805 -32.344 -4.684 1 84.5 79 ARG A CA 1
ATOM 616 C C . ARG A 1 79 ? -11.531 -31.562 -5.008 1 84.5 79 ARG A C 1
ATOM 618 O O . ARG A 1 79 ? -10.422 -32.062 -4.754 1 84.5 79 ARG A O 1
ATOM 625 N N . LYS A 1 80 ? -11.727 -30.453 -5.605 1 87.62 80 LYS A N 1
ATOM 626 C CA . LYS A 1 80 ? -10.594 -29.641 -6.02 1 87.62 80 LYS A CA 1
ATOM 627 C C . LYS A 1 80 ? -9.969 -28.922 -4.828 1 87.62 80 LYS A C 1
ATOM 629 O O . LYS A 1 80 ? -8.773 -28.609 -4.84 1 87.62 80 LYS A O 1
ATOM 634 N N . LYS A 1 81 ? -10.773 -28.734 -3.807 1 93.12 81 LYS A N 1
ATOM 635 C CA . LYS A 1 81 ? -10.305 -27.984 -2.639 1 93.12 81 LYS A CA 1
ATOM 636 C C . LYS A 1 81 ? -10.219 -28.891 -1.413 1 93.12 81 LYS A C 1
ATOM 638 O O . LYS A 1 81 ? -11 -29.828 -1.271 1 93.12 81 LYS A O 1
ATOM 643 N N . CYS A 1 82 ? -9.234 -28.625 -0.616 1 94.81 82 CYS A N 1
ATOM 644 C CA . CYS A 1 82 ? -9.109 -29.25 0.691 1 94.81 82 CYS A CA 1
ATOM 645 C C . CYS A 1 82 ? -9.641 -28.344 1.792 1 94.81 82 CYS A C 1
ATOM 647 O O . CYS A 1 82 ? -9.617 -27.109 1.653 1 94.81 82 CYS A O 1
ATOM 649 N N . LYS A 1 83 ? -10.172 -28.953 2.791 1 92.38 83 LYS A N 1
ATOM 650 C CA . LYS A 1 83 ? -10.578 -28.188 3.965 1 92.38 83 LYS A CA 1
ATOM 651 C C . LYS A 1 83 ? -9.422 -28.031 4.945 1 92.38 83 LYS A C 1
ATOM 653 O O . LYS A 1 83 ? -8.953 -29 5.527 1 92.38 83 LYS A O 1
ATOM 658 N N . CYS A 1 84 ? -8.938 -26.828 5.051 1 94.44 84 CYS A N 1
ATOM 659 C CA . CYS A 1 84 ? -7.84 -26.531 5.961 1 94.44 84 CYS A CA 1
ATOM 660 C C . CYS A 1 84 ? -8.32 -25.688 7.141 1 94.44 84 CYS A C 1
ATOM 662 O O . CYS A 1 84 ? -8.016 -24.5 7.223 1 94.44 84 CYS A O 1
ATOM 664 N N . SER A 1 85 ? -8.977 -26.344 8.039 1 92.69 85 SER A N 1
ATOM 665 C CA . SER A 1 85 ? -9.594 -25.703 9.188 1 92.69 85 SER A CA 1
ATOM 666 C C . SER A 1 85 ? -8.586 -25.516 10.32 1 92.69 85 SER A C 1
ATOM 668 O O . SER A 1 85 ? -7.633 -26.281 10.445 1 92.69 85 SER A O 1
ATOM 670 N N . ARG A 1 86 ? -8.836 -24.453 11.055 1 93.06 86 ARG A N 1
ATOM 671 C CA . ARG A 1 86 ? -8.062 -24.25 12.273 1 93.06 86 ARG A CA 1
ATOM 672 C C . ARG A 1 86 ? -8.344 -25.359 13.297 1 93.06 86 ARG A C 1
ATOM 674 O O . ARG A 1 86 ? -9.453 -25.891 13.336 1 93.06 86 ARG A O 1
ATOM 681 N N . PRO A 1 87 ? -7.262 -25.562 14.148 1 90 87 PRO A N 1
ATOM 682 C CA . PRO A 1 87 ? -7.535 -26.531 15.219 1 90 87 PRO A CA 1
ATOM 683 C C . PRO A 1 87 ? -8.695 -26.094 16.109 1 90 87 PRO A C 1
ATOM 685 O O . PRO A 1 87 ? -8.766 -24.938 16.531 1 90 87 PRO A O 1
ATOM 688 N N . HIS A 1 88 ? -9.648 -26.906 16.328 1 85.12 88 HIS A N 1
ATOM 689 C CA . HIS A 1 88 ? -10.781 -26.734 17.219 1 85.12 88 HIS A CA 1
ATOM 690 C C . HIS A 1 88 ? -11.805 -25.766 16.625 1 85.12 88 HIS A C 1
ATOM 692 O O . HIS A 1 88 ? -12.625 -25.203 17.344 1 85.12 88 HIS A O 1
ATOM 698 N N . SER A 1 89 ? -11.68 -25.406 15.422 1 84.94 89 SER A N 1
ATOM 699 C CA . SER A 1 89 ? -12.664 -24.609 14.711 1 84.94 89 SER A CA 1
ATOM 700 C C . SER A 1 89 ? -12.938 -25.172 13.32 1 84.94 89 SER A C 1
ATOM 702 O O . SER A 1 89 ? -12.055 -25.172 12.461 1 84.94 89 SER A O 1
ATOM 704 N N . GLU A 1 90 ? -14.102 -25.562 13.07 1 80.5 90 GLU A N 1
ATOM 705 C CA . GLU A 1 90 ? -14.406 -26.203 11.797 1 80.5 90 GLU A CA 1
ATOM 706 C C . GLU A 1 90 ? -14.688 -25.156 10.711 1 80.5 90 GLU A C 1
ATOM 708 O O . GLU A 1 90 ? -14.461 -25.422 9.523 1 80.5 90 GLU A O 1
ATOM 713 N N . ASP A 1 91 ? -14.977 -24.047 11.133 1 86.81 91 ASP A N 1
ATOM 714 C CA . ASP A 1 91 ? -15.484 -23.094 10.141 1 86.81 91 ASP A CA 1
ATOM 715 C C . ASP A 1 91 ? -14.445 -22.016 9.844 1 86.81 91 ASP A C 1
ATOM 717 O O . ASP A 1 91 ? -14.656 -21.172 8.969 1 86.81 91 ASP A O 1
ATOM 721 N N . ARG A 1 92 ? -13.352 -22.094 10.531 1 92.25 92 ARG A N 1
ATOM 722 C CA . ARG A 1 92 ? -12.32 -21.078 10.305 1 92.25 92 ARG A CA 1
ATOM 723 C C . ARG A 1 92 ? -11.102 -21.688 9.609 1 92.25 92 ARG A C 1
ATOM 725 O O . ARG A 1 92 ? -10.711 -22.812 9.906 1 92.25 92 ARG A O 1
ATOM 732 N N . GLN A 1 93 ? -10.531 -20.891 8.734 1 93.56 93 GLN A N 1
ATOM 733 C CA . GLN A 1 93 ? -9.445 -21.406 7.902 1 93.56 93 GLN A CA 1
ATOM 734 C C . GLN A 1 93 ? -8.156 -20.609 8.133 1 93.56 93 GLN A C 1
ATOM 736 O O . GLN A 1 93 ? -8.203 -19.438 8.477 1 93.56 93 GLN A O 1
ATOM 741 N N . TRP A 1 94 ? -7.012 -21.266 7.941 1 95.31 94 TRP A N 1
ATOM 742 C CA . TRP A 1 94 ? -5.727 -20.609 8.156 1 95.31 94 TRP A CA 1
ATOM 743 C C . TRP A 1 94 ? -4.977 -20.438 6.84 1 95.31 94 TRP A C 1
ATOM 745 O O . TRP A 1 94 ? -3.889 -19.859 6.809 1 95.31 94 TRP A O 1
ATOM 755 N N . LEU A 1 95 ? -5.535 -20.984 5.754 1 96.62 95 LEU A N 1
ATOM 756 C CA . LEU A 1 95 ? -4.887 -20.953 4.445 1 96.62 95 LEU A CA 1
ATOM 757 C C . LEU A 1 95 ? -5.836 -20.406 3.381 1 96.62 95 LEU A C 1
ATOM 759 O O . LEU A 1 95 ? -6.98 -20.844 3.279 1 96.62 95 LEU A O 1
ATOM 763 N N . PHE A 1 96 ? -5.414 -19.359 2.709 1 97.06 96 PHE A N 1
ATOM 764 C CA . PHE A 1 96 ? -6.09 -18.812 1.54 1 97.06 96 PHE A CA 1
ATOM 765 C C . PHE A 1 96 ? -5.324 -19.141 0.265 1 97.06 96 PHE A C 1
ATOM 767 O O . PHE A 1 96 ? -4.289 -18.531 -0.019 1 97.06 96 PHE A O 1
ATOM 774 N N . SER A 1 97 ? -5.809 -20.094 -0.47 1 97.19 97 SER A N 1
ATOM 775 C CA . SER A 1 97 ? -5.133 -20.578 -1.668 1 97.19 97 SER A CA 1
ATOM 776 C C . SER A 1 97 ? -6.113 -21.25 -2.625 1 97.19 97 SER A C 1
ATOM 778 O O . SER A 1 97 ? -7.27 -21.484 -2.268 1 97.19 97 SER A O 1
ATOM 780 N N . ARG A 1 98 ? -5.559 -21.547 -3.777 1 95.5 98 ARG A N 1
ATOM 781 C CA . ARG A 1 98 ? -6.41 -22.234 -4.746 1 95.5 98 ARG A CA 1
ATOM 782 C C . ARG A 1 98 ? -6.898 -23.578 -4.195 1 95.5 98 ARG A C 1
ATOM 784 O O . ARG A 1 98 ? -7.996 -24.016 -4.527 1 95.5 98 ARG A O 1
ATOM 791 N N . TYR A 1 99 ? -6.191 -24.219 -3.312 1 95.69 99 TYR A N 1
ATOM 792 C CA . TYR A 1 99 ? -6.516 -25.578 -2.873 1 95.69 99 TYR A CA 1
ATOM 793 C C . TYR A 1 99 ? -7.262 -25.562 -1.544 1 95.69 99 TYR A C 1
ATOM 795 O O . TYR A 1 99 ? -7.637 -26.609 -1.02 1 95.69 99 TYR A O 1
ATOM 803 N N . SER A 1 100 ? -7.477 -24.406 -0.972 1 95 100 SER A N 1
ATOM 804 C CA . SER A 1 100 ? -8.242 -24.312 0.265 1 95 100 SER A CA 1
ATOM 805 C C . SER A 1 100 ? -9.516 -23.484 0.06 1 95 100 SER A C 1
ATOM 807 O O . SER A 1 100 ? -10.625 -24 0.178 1 95 100 SER A O 1
ATOM 809 N N . THR A 1 101 ? -9.352 -22.219 -0.37 1 94.31 101 THR A N 1
ATOM 810 C CA . THR A 1 101 ? -10.492 -21.328 -0.54 1 94.31 101 THR A CA 1
ATOM 811 C C . THR A 1 101 ? -10.883 -21.219 -2.012 1 94.31 101 THR A C 1
ATOM 813 O O . THR A 1 101 ? -11.93 -20.656 -2.346 1 94.31 101 THR A O 1
ATOM 816 N N . GLY A 1 102 ? -10.078 -21.828 -2.885 1 94.38 102 GLY A N 1
ATOM 817 C CA . GLY A 1 102 ? -10.312 -21.641 -4.309 1 94.38 102 GLY A CA 1
ATOM 818 C C . GLY A 1 102 ? -9.93 -20.266 -4.805 1 94.38 102 GLY A C 1
ATOM 819 O O . GLY A 1 102 ? -9.039 -19.625 -4.246 1 94.38 102 GLY A O 1
ATOM 820 N N . TRP A 1 103 ? -10.516 -19.859 -5.902 1 94.44 103 TRP A N 1
ATOM 821 C CA . TRP A 1 103 ? -10.18 -18.609 -6.555 1 94.44 103 TRP A CA 1
ATOM 822 C C . TRP A 1 103 ? -11.164 -17.516 -6.152 1 94.44 103 TRP A C 1
ATOM 824 O O . TRP A 1 103 ? -11.719 -16.812 -7.008 1 94.44 103 TRP A O 1
ATOM 834 N N . LYS A 1 104 ? -11.258 -17.312 -4.832 1 94.56 104 LYS A N 1
ATOM 835 C CA . LYS A 1 104 ? -12.266 -16.422 -4.293 1 94.56 104 LYS A CA 1
ATOM 836 C C . LYS A 1 104 ? -12.016 -14.977 -4.738 1 94.56 104 LYS A C 1
ATOM 838 O O . LYS A 1 104 ? -12.961 -14.188 -4.863 1 94.56 104 LYS A O 1
ATOM 843 N N . CYS A 1 105 ? -10.773 -14.633 -4.973 1 95.31 105 CYS A N 1
ATOM 844 C CA . CYS A 1 105 ? -10.445 -13.273 -5.387 1 95.31 105 CYS A CA 1
ATOM 845 C C . CYS A 1 105 ? -10.195 -13.203 -6.891 1 95.31 105 CYS A C 1
ATOM 847 O O . CYS A 1 105 ? -9.641 -12.219 -7.387 1 95.31 105 CYS A O 1
ATOM 849 N N . GLY A 1 106 ? -10.586 -14.266 -7.605 1 94.5 106 GLY A N 1
ATOM 850 C CA . GLY A 1 106 ? -10.344 -14.336 -9.039 1 94.5 106 GLY A CA 1
ATOM 851 C C . GLY A 1 106 ? -9.211 -15.273 -9.414 1 94.5 106 GLY A C 1
ATOM 852 O O . GLY A 1 106 ? -8.273 -15.461 -8.633 1 94.5 106 GLY A O 1
ATOM 853 N N . LEU A 1 107 ? -9.367 -15.805 -10.641 1 95.88 107 LEU A N 1
ATOM 854 C CA . LEU A 1 107 ? -8.359 -16.719 -11.148 1 95.88 107 LEU A CA 1
ATOM 855 C C . LEU A 1 107 ? -7.004 -16.047 -11.258 1 95.88 107 LEU A C 1
ATOM 857 O O . LEU A 1 107 ? -6.852 -15.07 -12 1 95.88 107 LEU A O 1
ATOM 861 N N . HIS A 1 108 ? -6.035 -16.547 -10.516 1 97.12 108 HIS A N 1
ATOM 862 C CA . HIS A 1 108 ? -4.684 -15.984 -10.5 1 97.12 108 HIS A CA 1
ATOM 863 C C . HIS A 1 108 ? -4.703 -14.5 -10.156 1 97.12 108 HIS A C 1
ATOM 865 O O . HIS A 1 108 ? -4.109 -13.688 -10.867 1 97.12 108 HIS A O 1
ATOM 871 N N . ALA A 1 109 ? -5.395 -14.219 -9.102 1 97.31 109 ALA A N 1
ATOM 872 C CA . ALA A 1 109 ? -5.449 -12.836 -8.633 1 97.31 109 ALA A CA 1
ATOM 873 C C . ALA A 1 109 ? -4.051 -12.312 -8.312 1 97.31 109 ALA A C 1
ATOM 875 O O . ALA A 1 109 ? -3.27 -12.984 -7.629 1 97.31 109 ALA A O 1
ATOM 876 N N . ASP A 1 110 ? -3.779 -11.133 -8.875 1 97.88 110 ASP A N 1
ATOM 877 C CA . ASP A 1 110 ? -2.479 -10.523 -8.609 1 97.88 110 ASP A CA 1
ATOM 878 C C . ASP A 1 110 ? -2.479 -9.781 -7.281 1 97.88 110 ASP A C 1
ATOM 880 O O . ASP A 1 110 ? -3.434 -9.875 -6.508 1 97.88 110 ASP A O 1
ATOM 884 N N . TRP A 1 111 ? -1.349 -9.156 -7 1 97.56 111 TRP A N 1
ATOM 885 C CA . TRP A 1 111 ? -1.162 -8.438 -5.742 1 97.56 111 TRP A CA 1
ATOM 886 C C . TRP A 1 111 ? -2.279 -7.422 -5.523 1 97.56 111 TRP A C 1
ATOM 888 O O . TRP A 1 111 ? -2.855 -7.348 -4.438 1 97.56 111 TRP A O 1
ATOM 898 N N . THR A 1 112 ? -2.553 -6.605 -6.535 1 95.69 112 THR A N 1
ATOM 899 C CA . THR A 1 112 ? -3.57 -5.562 -6.461 1 95.69 112 THR A CA 1
ATOM 900 C C . THR A 1 112 ? -4.938 -6.16 -6.141 1 95.69 112 THR A C 1
ATOM 902 O O . THR A 1 112 ? -5.645 -5.664 -5.262 1 95.69 112 THR A O 1
ATOM 905 N N . GLU A 1 113 ? -5.285 -7.227 -6.766 1 95.69 113 GLU A N 1
ATOM 906 C CA . GLU A 1 113 ? -6.562 -7.902 -6.551 1 95.69 113 GLU A CA 1
ATOM 907 C C . GLU A 1 113 ? -6.617 -8.555 -5.172 1 95.69 113 GLU A C 1
ATOM 909 O O . GLU A 1 113 ? -7.605 -8.406 -4.449 1 95.69 113 GLU A O 1
ATOM 914 N N . LEU A 1 114 ? -5.574 -9.234 -4.809 1 95.06 114 LEU A N 1
ATOM 915 C CA . LEU A 1 114 ? -5.562 -10.023 -3.578 1 95.06 114 LEU A CA 1
ATOM 916 C C . LEU A 1 114 ? -5.656 -9.109 -2.357 1 95.06 114 LEU A C 1
ATOM 918 O O . LEU A 1 114 ? -6.457 -9.359 -1.454 1 95.06 114 LEU A O 1
ATOM 922 N N . THR A 1 115 ? -4.891 -8.07 -2.326 1 92.44 115 THR A N 1
ATOM 923 C CA . THR A 1 115 ? -4.816 -7.23 -1.139 1 92.44 115 THR A CA 1
ATOM 924 C C . THR A 1 115 ? -6.113 -6.445 -0.954 1 92.44 115 THR A C 1
ATOM 926 O O . THR A 1 115 ? -6.41 -5.977 0.148 1 92.44 115 THR A O 1
ATOM 929 N N . ASN A 1 116 ? -6.883 -6.375 -1.998 1 89.12 116 ASN A N 1
ATOM 930 C CA . ASN A 1 116 ? -8.156 -5.672 -1.906 1 89.12 116 ASN A CA 1
ATOM 931 C C . ASN A 1 116 ? -9.32 -6.641 -1.709 1 89.12 116 ASN A C 1
ATOM 933 O O . ASN A 1 116 ? -10.469 -6.219 -1.561 1 89.12 116 ASN A O 1
ATOM 937 N N . CYS A 1 117 ? -9.055 -7.91 -1.634 1 92.75 117 CYS A N 1
ATOM 938 C CA . CYS A 1 117 ? -10.148 -8.875 -1.7 1 92.75 117 CYS A CA 1
ATOM 939 C C . CYS A 1 117 ? -10.078 -9.859 -0.54 1 92.75 117 CYS A C 1
ATOM 941 O O . CYS A 1 117 ? -11.109 -10.242 0.02 1 92.75 117 CYS A O 1
ATOM 943 N N . VAL A 1 118 ? -8.93 -10.227 -0.051 1 94.88 118 VAL A N 1
ATOM 944 C CA . VAL A 1 118 ? -8.711 -11.391 0.803 1 94.88 118 VAL A CA 1
ATOM 945 C C . VAL A 1 118 ? -9.5 -11.227 2.104 1 94.88 118 VAL A C 1
ATOM 947 O O . VAL A 1 118 ? -10.172 -12.156 2.547 1 94.88 118 VAL A O 1
ATOM 950 N N . ASP A 1 119 ? -9.438 -10.055 2.688 1 91.62 119 ASP A N 1
ATOM 951 C CA . ASP A 1 119 ? -10.078 -9.852 3.982 1 91.62 119 ASP A CA 1
ATOM 952 C C . ASP A 1 119 ? -11.594 -10.047 3.883 1 91.62 119 ASP A C 1
ATOM 954 O O . ASP A 1 119 ? -12.18 -10.781 4.684 1 91.62 119 ASP A O 1
ATOM 958 N N . SER A 1 120 ? -12.211 -9.477 2.92 1 90.62 120 SER A N 1
ATOM 959 C CA . SER A 1 120 ? -13.648 -9.625 2.717 1 90.62 120 SER A CA 1
ATOM 960 C C . SER A 1 120 ? -14.008 -11.062 2.354 1 90.62 120 SER A C 1
ATOM 962 O O . SER A 1 120 ? -15.031 -11.578 2.805 1 90.62 120 SER A O 1
ATOM 964 N N . ALA A 1 121 ? -13.203 -11.656 1.538 1 93.81 121 ALA A N 1
ATOM 965 C CA . ALA A 1 121 ? -13.438 -13.039 1.146 1 93.81 121 ALA A CA 1
ATOM 966 C C . ALA A 1 121 ? -13.398 -13.969 2.359 1 93.81 121 ALA A C 1
ATOM 968 O O . ALA A 1 121 ? -14.211 -14.891 2.471 1 93.81 121 ALA A O 1
ATOM 969 N N . MET A 1 122 ? -12.484 -13.688 3.242 1 93.62 122 MET A N 1
ATOM 970 C CA . MET A 1 122 ? -12.375 -14.5 4.453 1 93.62 122 MET A CA 1
ATOM 971 C C . MET A 1 122 ? -13.586 -14.289 5.359 1 93.62 122 MET A C 1
ATOM 973 O O . MET A 1 122 ? -14.102 -15.25 5.934 1 93.62 122 MET A O 1
ATOM 977 N N . ASP A 1 123 ? -14.047 -13.047 5.523 1 91.69 123 ASP A N 1
ATOM 978 C CA . ASP A 1 123 ? -15.242 -12.766 6.309 1 91.69 123 ASP A CA 1
ATOM 979 C C . ASP A 1 123 ? -16.453 -13.523 5.766 1 91.69 123 ASP A C 1
ATOM 981 O O . ASP A 1 123 ? -17.234 -14.086 6.535 1 91.69 123 ASP A O 1
ATOM 985 N N . GLN A 1 124 ? -16.578 -13.547 4.512 1 91.19 124 GLN A N 1
ATOM 986 C CA . GLN A 1 124 ? -17.703 -14.234 3.875 1 91.19 124 GLN A CA 1
ATOM 987 C C . GLN A 1 124 ? -17.594 -15.75 4.078 1 91.19 124 GLN A C 1
ATOM 989 O O . GLN A 1 124 ? -18.609 -16.406 4.348 1 91.19 124 GLN A O 1
ATOM 994 N N . THR A 1 125 ? -16.438 -16.266 3.879 1 89.88 125 THR A N 1
ATOM 995 C CA . THR A 1 125 ? -16.219 -17.688 4.016 1 89.88 125 THR A CA 1
ATOM 996 C C . THR A 1 125 ? -16.516 -18.156 5.438 1 89.88 125 THR A C 1
ATOM 998 O O . THR A 1 125 ? -17.125 -19.203 5.641 1 89.88 125 THR A O 1
ATOM 1001 N N . GLU A 1 126 ? -16.125 -17.344 6.387 1 90.75 126 GLU A N 1
ATOM 1002 C CA . GLU A 1 126 ? -16.281 -17.719 7.789 1 90.75 126 GLU A CA 1
ATOM 1003 C C . GLU A 1 126 ? -17.594 -17.188 8.367 1 90.75 126 GLU A C 1
ATOM 1005 O O . GLU A 1 126 ? -17.938 -17.5 9.508 1 90.75 126 GLU A O 1
ATOM 1010 N N . ARG A 1 127 ? -18.312 -16.359 7.656 1 89.12 127 ARG A N 1
ATOM 1011 C CA . ARG A 1 127 ? -19.578 -15.734 8.07 1 89.12 127 ARG A CA 1
ATOM 1012 C C . ARG A 1 127 ? -19.391 -14.914 9.344 1 89.12 127 ARG A C 1
ATOM 1014 O O . ARG A 1 127 ? -20.234 -14.961 10.242 1 89.12 127 ARG A O 1
ATOM 1021 N N . GLU A 1 128 ? -18.219 -14.375 9.453 1 86.38 128 GLU A N 1
ATOM 1022 C CA . GLU A 1 128 ? -17.891 -13.547 10.602 1 86.38 128 GLU A CA 1
ATOM 1023 C C . GLU A 1 128 ? -16.844 -12.492 10.242 1 86.38 128 GLU A C 1
ATOM 1025 O O . GLU A 1 128 ? -15.922 -12.766 9.469 1 86.38 128 GLU A O 1
ATOM 1030 N N . SER A 1 129 ? -17.047 -11.32 10.836 1 85.06 129 SER A N 1
ATOM 1031 C CA . SER A 1 129 ? -16.031 -10.281 10.703 1 85.06 129 SER A CA 1
ATOM 1032 C C . SER A 1 129 ? -15.008 -10.359 11.836 1 85.06 129 SER A C 1
ATOM 1034 O O . SER A 1 129 ? -15.367 -10.281 13.008 1 85.06 129 SER A O 1
ATOM 1036 N N . SER A 1 130 ? -13.773 -10.664 11.453 1 85.5 130 SER A N 1
ATOM 1037 C CA . SER A 1 130 ? -12.711 -10.805 12.453 1 85.5 130 SER A CA 1
ATOM 1038 C C . SER A 1 130 ? -11.43 -10.125 11.984 1 85.5 130 SER A C 1
ATOM 1040 O O . SER A 1 130 ? -11.172 -10.023 10.789 1 85.5 130 SER A O 1
ATOM 1042 N N . LYS A 1 131 ? -10.758 -9.57 12.953 1 86.75 131 LYS A N 1
ATOM 1043 C CA . LYS A 1 131 ? -9.422 -9.07 12.664 1 86.75 131 LYS A CA 1
ATOM 1044 C C . LYS A 1 131 ? -8.438 -10.211 12.445 1 86.75 131 LYS A C 1
ATOM 1046 O O . LYS A 1 131 ? -8.406 -11.172 13.219 1 86.75 131 LYS A O 1
ATOM 1051 N N . ARG A 1 132 ? -7.652 -10.164 11.305 1 89.44 132 ARG A N 1
ATOM 1052 C CA . ARG A 1 132 ? -6.715 -11.227 10.945 1 89.44 132 ARG A CA 1
ATOM 1053 C C . ARG A 1 132 ? -5.344 -10.656 10.602 1 89.44 132 ARG A C 1
ATOM 1055 O O . ARG A 1 132 ? -5.23 -9.484 10.234 1 89.44 132 ARG A O 1
ATOM 1062 N N . ARG A 1 133 ? -4.312 -11.469 10.812 1 89.44 133 ARG A N 1
ATOM 1063 C CA . ARG A 1 133 ? -2.982 -11.195 10.281 1 89.44 133 ARG A CA 1
ATOM 1064 C C . ARG A 1 133 ? -2.717 -12.023 9.023 1 89.44 133 ARG A C 1
ATOM 1066 O O . ARG A 1 133 ? -2.873 -13.242 9.031 1 89.44 133 ARG A O 1
ATOM 1073 N N . TYR A 1 134 ? -2.355 -11.383 7.965 1 93.69 134 TYR A N 1
ATOM 1074 C CA . TYR A 1 134 ? -2.156 -12.062 6.691 1 93.69 134 TYR A CA 1
ATOM 1075 C C . TYR A 1 134 ? -0.673 -12.203 6.375 1 93.69 134 TYR A C 1
ATOM 1077 O O . TYR A 1 134 ? 0.093 -11.25 6.523 1 93.69 134 TYR A O 1
ATOM 1085 N N . PHE A 1 135 ? -0.306 -13.328 5.973 1 96.19 135 PHE A N 1
ATOM 1086 C CA . PHE A 1 135 ? 1.048 -13.664 5.551 1 96.19 135 PHE A CA 1
ATOM 1087 C C . PHE A 1 135 ? 1.074 -14.055 4.078 1 96.19 135 PHE A C 1
ATOM 1089 O O . PHE A 1 135 ? 0.776 -15.195 3.725 1 96.19 135 PHE A O 1
ATOM 1096 N N . TYR A 1 136 ? 1.473 -13.125 3.271 1 97.38 136 TYR A N 1
ATOM 1097 C CA . TYR A 1 136 ? 1.479 -13.367 1.833 1 97.38 136 TYR A CA 1
ATOM 1098 C C . TYR A 1 136 ? 2.725 -14.148 1.419 1 97.38 136 TYR A C 1
ATOM 1100 O O . TYR A 1 136 ? 3.832 -13.844 1.868 1 97.38 136 TYR A O 1
ATOM 1108 N N . ILE A 1 137 ? 2.52 -15.148 0.568 1 98.12 137 ILE A N 1
ATOM 1109 C CA . ILE A 1 137 ? 3.621 -15.953 0.057 1 98.12 137 ILE A CA 1
ATOM 1110 C C . ILE A 1 137 ? 3.48 -16.125 -1.454 1 98.12 137 ILE A C 1
ATOM 1112 O O . ILE A 1 137 ? 2.389 -15.961 -2.004 1 98.12 137 ILE A O 1
ATOM 1116 N N . THR A 1 138 ? 4.586 -16.391 -2.143 1 98.56 138 THR A N 1
ATOM 1117 C CA . THR A 1 138 ? 4.527 -16.625 -3.58 1 98.56 138 THR A CA 1
ATOM 1118 C C . THR A 1 138 ? 5.738 -17.438 -4.039 1 98.56 138 THR A C 1
ATOM 1120 O O . THR A 1 138 ? 6.629 -17.75 -3.244 1 98.56 138 THR A O 1
ATOM 1123 N N . LEU A 1 139 ? 5.672 -17.906 -5.238 1 97.94 139 LEU A N 1
ATOM 1124 C CA . LEU A 1 139 ? 6.777 -18.578 -5.918 1 97.94 139 LEU A CA 1
ATOM 1125 C C . LEU A 1 139 ? 7.117 -17.875 -7.227 1 97.94 139 LEU A C 1
ATOM 1127 O O . LEU A 1 139 ? 6.219 -17.484 -7.973 1 97.94 139 LEU A O 1
ATOM 1131 N N . LEU A 1 140 ? 8.391 -17.672 -7.418 1 98.31 140 LEU A N 1
ATOM 1132 C CA . LEU A 1 140 ? 8.875 -17.141 -8.688 1 98.31 140 LEU A CA 1
ATOM 1133 C C . LEU A 1 140 ? 9.656 -18.188 -9.461 1 98.31 140 LEU A C 1
ATOM 1135 O O . LEU A 1 140 ? 10.008 -19.234 -8.914 1 98.31 140 LEU A O 1
ATOM 1139 N N . ARG A 1 141 ? 9.836 -17.875 -10.703 1 97.19 141 ARG A N 1
ATOM 1140 C CA . ARG A 1 141 ? 10.586 -18.734 -11.602 1 97.19 141 ARG A CA 1
ATOM 1141 C C . ARG A 1 141 ? 11.453 -17.922 -12.562 1 97.19 141 ARG A C 1
ATOM 1143 O O . ARG A 1 141 ? 11.156 -16.766 -12.828 1 97.19 141 ARG A O 1
ATOM 1150 N N . GLU A 1 142 ? 12.555 -18.531 -13 1 96.44 142 GLU A N 1
ATOM 1151 C CA . GLU A 1 142 ? 13.375 -17.891 -14.023 1 96.44 142 GLU A CA 1
ATOM 1152 C C . GLU A 1 142 ? 12.523 -17.453 -15.211 1 96.44 142 GLU A C 1
ATOM 1154 O O . GLU A 1 142 ? 11.758 -18.25 -15.766 1 96.44 142 GLU A O 1
ATOM 1159 N N . PRO A 1 143 ? 12.688 -16.203 -15.602 1 97.62 143 PRO A N 1
ATOM 1160 C CA . PRO A 1 143 ? 11.688 -15.562 -16.453 1 97.62 143 PRO A CA 1
ATOM 1161 C C . PRO A 1 143 ? 11.594 -16.203 -17.828 1 97.62 143 PRO A C 1
ATOM 1163 O O . PRO A 1 143 ? 10.5 -16.312 -18.391 1 97.62 143 PRO A O 1
ATOM 1166 N N . VAL A 1 144 ? 12.68 -16.625 -18.422 1 96.62 144 VAL A N 1
ATOM 1167 C CA . VAL A 1 144 ? 12.625 -17.25 -19.734 1 96.62 144 VAL A CA 1
ATOM 1168 C C . VAL A 1 144 ? 11.914 -18.594 -19.641 1 96.62 144 VAL A C 1
ATOM 1170 O O . VAL A 1 144 ? 11.039 -18.906 -20.453 1 96.62 144 VAL A O 1
ATOM 1173 N N . ALA A 1 145 ? 12.32 -19.328 -18.656 1 93.94 145 ALA A N 1
ATOM 1174 C CA . ALA A 1 145 ? 11.68 -20.625 -18.438 1 93.94 145 ALA A CA 1
ATOM 1175 C C . ALA A 1 145 ? 10.188 -20.453 -18.188 1 93.94 145 ALA A C 1
ATOM 1177 O O . ALA A 1 145 ? 9.375 -21.219 -18.719 1 93.94 145 ALA A O 1
ATOM 1178 N N . ARG A 1 146 ? 9.844 -19.5 -17.391 1 96.5 146 ARG A N 1
ATOM 1179 C CA . ARG A 1 146 ? 8.438 -19.25 -17.078 1 96.5 146 ARG A CA 1
ATOM 1180 C C . ARG A 1 146 ? 7.656 -18.875 -18.344 1 96.5 146 ARG A C 1
ATOM 1182 O O . ARG A 1 146 ? 6.551 -19.375 -18.562 1 96.5 146 ARG A O 1
ATOM 1189 N N . PHE A 1 147 ? 8.219 -18.047 -19.094 1 96.62 147 PHE A N 1
ATOM 1190 C CA . PHE A 1 147 ? 7.57 -17.578 -20.312 1 96.62 147 PHE A CA 1
ATOM 1191 C C . PHE A 1 147 ? 7.324 -18.734 -21.266 1 96.62 147 PHE A C 1
ATOM 1193 O O . PHE A 1 147 ? 6.234 -18.875 -21.828 1 96.62 147 PHE A O 1
ATOM 1200 N N . LEU A 1 148 ? 8.32 -19.547 -21.422 1 94.19 148 LEU A N 1
ATOM 1201 C CA . LEU A 1 148 ? 8.203 -20.703 -22.312 1 94.19 148 LEU A CA 1
ATOM 1202 C C . LEU A 1 148 ? 7.215 -21.719 -21.766 1 94.19 148 LEU A C 1
ATOM 1204 O O . LEU A 1 148 ? 6.473 -22.344 -22.531 1 94.19 148 LEU A O 1
ATOM 1208 N N . SER A 1 149 ? 7.207 -21.875 -20.469 1 92.75 149 SER A N 1
ATOM 1209 C CA . SER A 1 149 ? 6.238 -22.781 -19.844 1 92.75 149 SER A CA 1
ATOM 1210 C C . SER A 1 149 ? 4.809 -22.312 -20.109 1 92.75 149 SER A C 1
ATOM 1212 O O . SER A 1 149 ? 3.922 -23.125 -20.359 1 92.75 149 SER A O 1
ATOM 1214 N N . GLU A 1 150 ? 4.625 -21.047 -20.031 1 94.12 150 GLU A N 1
ATOM 1215 C CA . GLU A 1 150 ? 3.295 -20.516 -20.297 1 94.12 150 GLU A CA 1
ATOM 1216 C C . GLU A 1 150 ? 2.916 -20.672 -21.766 1 94.12 150 GLU A C 1
ATOM 1218 O O . GLU A 1 150 ? 1.771 -21 -22.094 1 94.12 150 GLU A O 1
ATOM 1223 N N . TYR A 1 151 ? 3.846 -20.453 -22.672 1 92.62 151 TYR A N 1
ATOM 1224 C CA . TYR A 1 151 ? 3.605 -20.672 -24.094 1 92.62 151 TYR A CA 1
ATOM 1225 C C . TYR A 1 151 ? 3.148 -22.094 -24.375 1 92.62 151 TYR A C 1
ATOM 1227 O O . TYR A 1 151 ? 2.166 -22.312 -25.094 1 92.62 151 TYR A O 1
ATOM 1235 N N . ARG A 1 152 ? 3.832 -23.016 -23.766 1 90.75 152 ARG A N 1
ATOM 1236 C CA . ARG A 1 152 ? 3.484 -24.422 -23.953 1 90.75 152 ARG A CA 1
ATOM 1237 C C . ARG A 1 152 ? 2.107 -24.719 -23.375 1 90.75 152 ARG A C 1
ATOM 1239 O O . ARG A 1 152 ? 1.366 -25.547 -23.906 1 90.75 152 ARG A O 1
ATOM 1246 N N . HIS A 1 153 ? 1.823 -24.109 -22.266 1 90.62 153 HIS A N 1
ATOM 1247 C CA . HIS A 1 153 ? 0.511 -24.266 -21.656 1 90.62 153 HIS A CA 1
ATOM 1248 C C . HIS A 1 153 ? -0.598 -23.781 -22.578 1 90.62 153 HIS A C 1
ATOM 1250 O O . HIS A 1 153 ? -1.638 -24.438 -22.703 1 90.62 153 HIS A O 1
ATOM 1256 N N . VAL A 1 154 ? -0.364 -22.719 -23.172 1 87.38 154 VAL A N 1
ATOM 1257 C CA . VAL A 1 154 ? -1.326 -22.141 -24.094 1 87.38 154 VAL A CA 1
ATOM 1258 C C . VAL A 1 154 ? -1.462 -23.031 -25.328 1 87.38 154 VAL A C 1
ATOM 1260 O O . VAL A 1 154 ? -2.562 -23.219 -25.859 1 87.38 154 VAL A O 1
ATOM 1263 N N . GLN A 1 155 ? -0.413 -23.594 -25.734 1 87.19 155 GLN A N 1
ATOM 1264 C CA . GLN A 1 155 ? -0.421 -24.484 -26.891 1 87.19 155 GLN A CA 1
ATOM 1265 C C . GLN A 1 155 ? -1.265 -25.734 -26.625 1 87.19 155 GLN A C 1
ATOM 1267 O O . GLN A 1 155 ? -1.803 -26.328 -27.547 1 87.19 155 GLN A O 1
ATOM 1272 N N . ARG A 1 156 ? -1.36 -26.016 -25.391 1 87.44 156 ARG A N 1
ATOM 1273 C CA . ARG A 1 156 ? -2.156 -27.172 -25.016 1 87.44 156 ARG A CA 1
ATOM 1274 C C . ARG A 1 156 ? -3.627 -26.812 -24.859 1 87.44 156 ARG A C 1
ATOM 1276 O O . ARG A 1 156 ? -4.445 -27.641 -24.469 1 87.44 156 ARG A O 1
ATOM 1283 N N . GLY A 1 157 ? -3.996 -25.531 -25.047 1 83.5 157 GLY A N 1
ATOM 1284 C CA . GLY A 1 157 ? -5.391 -25.125 -25.094 1 83.5 157 GLY A CA 1
ATOM 1285 C C . GLY A 1 157 ? -5.828 -24.344 -23.875 1 83.5 157 GLY A C 1
ATOM 1286 O O . GLY A 1 157 ? -6.984 -23.938 -23.781 1 83.5 157 GLY A O 1
ATOM 1287 N N . ALA A 1 158 ? -4.992 -24.234 -22.953 1 81.62 158 ALA A N 1
ATOM 1288 C CA . ALA A 1 158 ? -5.367 -23.516 -21.734 1 81.62 158 ALA A CA 1
ATOM 1289 C C . ALA A 1 158 ? -5.387 -22 -21.969 1 81.62 158 ALA A C 1
ATOM 1291 O O . ALA A 1 158 ? -4.523 -21.469 -22.672 1 81.62 158 ALA A O 1
ATOM 1292 N N . THR A 1 159 ? -6.66 -21.453 -21.562 1 77.31 159 THR A N 1
ATOM 1293 C CA . THR A 1 159 ? -6.816 -20 -21.672 1 77.31 159 THR A CA 1
ATOM 1294 C C . THR A 1 159 ? -7.184 -19.391 -20.328 1 77.31 159 THR A C 1
ATOM 1296 O O . THR A 1 159 ? -7.785 -20.062 -19.484 1 77.31 159 THR A O 1
ATOM 1299 N N . TRP A 1 160 ? -6.488 -18.469 -19.797 1 75.31 160 TRP A N 1
ATOM 1300 C CA . TRP A 1 160 ? -6.852 -17.766 -18.562 1 75.31 160 TRP A CA 1
ATOM 1301 C C . TRP A 1 160 ? -7.758 -16.578 -18.859 1 75.31 160 TRP A C 1
ATOM 1303 O O . TRP A 1 160 ? -7.578 -15.492 -18.297 1 75.31 160 TRP A O 1
ATOM 1313 N N . LYS A 1 161 ? -8.773 -16.922 -19.688 1 77.56 161 LYS A N 1
ATOM 1314 C CA . LYS A 1 161 ? -9.656 -15.875 -20.172 1 77.56 161 LYS A CA 1
ATOM 1315 C C . LYS A 1 161 ? -10.602 -15.398 -19.078 1 77.56 161 LYS A C 1
ATOM 1317 O O . LYS A 1 161 ? -11.148 -14.297 -19.172 1 77.56 161 LYS A O 1
ATOM 1322 N N . THR A 1 162 ? -10.719 -16.188 -18.062 1 81.56 162 THR A N 1
ATOM 1323 C CA . THR A 1 162 ? -11.688 -15.852 -17.031 1 81.56 162 THR A CA 1
ATOM 1324 C C . THR A 1 162 ? -11.047 -14.977 -15.953 1 81.56 162 THR A C 1
ATOM 1326 O O . THR A 1 162 ? -11.727 -14.523 -15.023 1 81.56 162 THR A O 1
ATOM 1329 N N . ALA A 1 163 ? -9.758 -14.797 -16.109 1 91.5 163 ALA A N 1
ATOM 1330 C CA . ALA A 1 163 ? -9.125 -13.859 -15.172 1 91.5 163 ALA A CA 1
ATOM 1331 C C . ALA A 1 163 ? -9.766 -12.477 -15.258 1 91.5 163 ALA A C 1
ATOM 1333 O O . ALA A 1 163 ? -9.984 -11.961 -16.359 1 91.5 163 ALA A O 1
ATOM 1334 N N . ARG A 1 164 ? -10.016 -11.836 -14.141 1 91.69 164 ARG A N 1
ATOM 1335 C CA . ARG A 1 164 ? -10.797 -10.609 -14.109 1 91.69 164 ARG A CA 1
ATOM 1336 C C . ARG A 1 164 ? -9.898 -9.383 -14.25 1 91.69 164 ARG A C 1
ATOM 1338 O O . ARG A 1 164 ? -10.32 -8.352 -14.773 1 91.69 164 ARG A O 1
ATOM 1345 N N . HIS A 1 165 ? -8.703 -9.422 -13.75 1 94.94 165 HIS A N 1
ATOM 1346 C CA . HIS A 1 165 ? -7.75 -8.32 -13.766 1 94.94 165 HIS A CA 1
ATOM 1347 C C . HIS A 1 165 ? -8.359 -7.059 -13.156 1 94.94 165 HIS A C 1
ATOM 1349 O O . HIS A 1 165 ? -8.25 -5.973 -13.734 1 94.94 165 HIS A O 1
ATOM 1355 N N . LEU A 1 166 ? -9.039 -7.27 -12.023 1 93.38 166 LEU A N 1
ATOM 1356 C CA . LEU A 1 166 ? -9.688 -6.145 -11.352 1 93.38 166 LEU A CA 1
ATOM 1357 C C . LEU A 1 166 ? -8.648 -5.172 -10.797 1 93.38 166 LEU A C 1
ATOM 1359 O O . LEU A 1 166 ? -7.703 -5.586 -10.125 1 93.38 166 LEU A O 1
ATOM 1363 N N . CYS A 1 167 ? -8.875 -3.959 -11.047 1 92.19 167 CYS A N 1
ATOM 1364 C CA . CYS A 1 167 ? -8.016 -2.875 -10.586 1 92.19 167 CYS A CA 1
ATOM 1365 C C . CYS A 1 167 ? -8.805 -1.579 -10.438 1 92.19 167 CYS A C 1
ATOM 1367 O O . CYS A 1 167 ? -9.484 -1.152 -11.375 1 92.19 167 CYS A O 1
ATOM 1369 N N . SER A 1 168 ? -8.656 -0.973 -9.297 1 85.31 168 SER A N 1
ATOM 1370 C CA . SER A 1 168 ? -9.391 0.246 -8.977 1 85.31 168 SER A CA 1
ATOM 1371 C C . SER A 1 168 ? -10.883 0.061 -9.203 1 85.31 168 SER A C 1
ATOM 1373 O O . SER A 1 168 ? -11.531 0.903 -9.828 1 85.31 168 SER A O 1
ATOM 1375 N N . GLY A 1 169 ? -11.344 -1.15 -8.93 1 81.62 169 GLY A N 1
ATOM 1376 C CA . GLY A 1 169 ? -12.773 -1.41 -8.844 1 81.62 169 GLY A CA 1
ATOM 1377 C C . GLY A 1 169 ? -13.375 -1.885 -10.148 1 81.62 169 GLY A C 1
ATOM 1378 O O . GLY A 1 169 ? -14.586 -2.098 -10.242 1 81.62 169 GLY A O 1
ATOM 1379 N N . ARG A 1 170 ? -12.508 -2.059 -11.133 1 87.81 170 ARG A N 1
ATOM 1380 C CA . ARG A 1 170 ? -13.094 -2.492 -12.398 1 87.81 170 ARG A CA 1
ATOM 1381 C C . ARG A 1 170 ? -12.109 -3.336 -13.195 1 87.81 170 ARG A C 1
ATOM 1383 O O . ARG A 1 170 ? -10.898 -3.281 -12.961 1 87.81 170 ARG A O 1
ATOM 1390 N N . SER A 1 171 ? -12.664 -4.148 -14.125 1 93.5 171 SER A N 1
ATOM 1391 C CA . SER A 1 171 ? -11.859 -4.863 -15.109 1 93.5 171 SER A CA 1
ATOM 1392 C C . SER A 1 171 ? -11.422 -3.939 -16.25 1 93.5 171 SER A C 1
ATOM 1394 O O . SER A 1 171 ? -12.055 -2.912 -16.5 1 93.5 171 SER A O 1
ATOM 1396 N N . PRO A 1 172 ? -10.375 -4.227 -16.891 1 95.31 172 PRO A N 1
ATOM 1397 C CA . PRO A 1 172 ? -9.938 -3.389 -18 1 95.31 172 PRO A CA 1
ATOM 1398 C C . PRO A 1 172 ? -10.875 -3.479 -19.203 1 95.31 172 PRO A C 1
ATOM 1400 O O . PRO A 1 172 ? -11.461 -4.535 -19.453 1 95.31 172 PRO A O 1
ATOM 1403 N N . THR A 1 173 ? -10.977 -2.361 -19.938 1 94.12 173 THR A N 1
ATOM 1404 C CA . THR A 1 173 ? -11.703 -2.359 -21.203 1 94.12 173 THR A CA 1
ATOM 1405 C C . THR A 1 173 ? -10.898 -3.064 -22.281 1 94.12 173 THR A C 1
ATOM 1407 O O . THR A 1 173 ? -9.711 -3.326 -22.109 1 94.12 173 THR A O 1
ATOM 1410 N N . LYS A 1 174 ? -11.547 -3.316 -23.422 1 92.56 174 LYS A N 1
ATOM 1411 C CA . LYS A 1 174 ? -10.859 -3.938 -24.562 1 92.56 174 LYS A CA 1
ATOM 1412 C C . LYS A 1 174 ? -9.75 -3.035 -25.094 1 92.56 174 LYS A C 1
ATOM 1414 O O . LYS A 1 174 ? -8.75 -3.52 -25.625 1 92.56 174 LYS A O 1
ATOM 1419 N N . LYS A 1 175 ? -9.969 -1.732 -24.922 1 94 175 LYS A N 1
ATOM 1420 C CA . LYS A 1 175 ? -8.945 -0.787 -25.375 1 94 175 LYS A CA 1
ATOM 1421 C C . LYS A 1 175 ? -7.719 -0.838 -24.469 1 94 175 LYS A C 1
ATOM 1423 O O . LYS A 1 175 ? -6.586 -0.753 -24.938 1 94 175 LYS A O 1
ATOM 1428 N N . GLU A 1 176 ? -7.945 -1.018 -23.203 1 94.75 176 GLU A N 1
ATOM 1429 C CA . GLU A 1 176 ? -6.863 -1.053 -22.219 1 94.75 176 GLU A CA 1
ATOM 1430 C C . GLU A 1 176 ? -6.098 -2.371 -22.297 1 94.75 176 GLU A C 1
ATOM 1432 O O . GLU A 1 176 ? -4.891 -2.408 -22.047 1 94.75 176 GLU A O 1
ATOM 1437 N N . LEU A 1 177 ? -6.828 -3.422 -22.594 1 94.44 177 LEU A N 1
ATOM 1438 C CA . LEU A 1 177 ? -6.242 -4.754 -22.688 1 94.44 177 LEU A CA 1
ATOM 1439 C C . LEU A 1 177 ? -6.859 -5.539 -23.844 1 94.44 177 LEU A C 1
ATOM 1441 O O . LEU A 1 177 ? -7.684 -6.43 -23.609 1 94.44 177 LEU A O 1
ATOM 1445 N N . PRO A 1 178 ? -6.406 -5.281 -25 1 93.31 178 PRO A N 1
ATOM 1446 C CA . PRO A 1 178 ? -6.934 -6.012 -26.156 1 93.31 178 PRO A CA 1
ATOM 1447 C C . PRO A 1 178 ? -6.562 -7.496 -26.125 1 93.31 178 PRO A C 1
ATOM 1449 O O . PRO A 1 178 ? -5.457 -7.852 -25.719 1 93.31 178 PRO A O 1
ATOM 1452 N N . PRO A 1 179 ? -7.449 -8.289 -26.594 1 89.94 179 PRO A N 1
ATOM 1453 C CA . PRO A 1 179 ? -7.113 -9.711 -26.656 1 89.94 179 PRO A CA 1
ATOM 1454 C C . PRO A 1 179 ? -6.035 -10.023 -27.688 1 89.94 179 PRO A C 1
ATOM 1456 O O . PRO A 1 179 ? -6.031 -9.438 -28.781 1 89.94 179 PRO A O 1
ATOM 1459 N N . CYS A 1 180 ? -5.145 -10.844 -27.312 1 89.38 180 CYS A N 1
ATOM 1460 C CA . CYS A 1 180 ? -4.059 -11.211 -28.219 1 89.38 180 CYS A CA 1
ATOM 1461 C C . CYS A 1 180 ? -4.523 -12.242 -29.234 1 89.38 180 CYS A C 1
ATOM 1463 O O . CYS A 1 180 ? -4.168 -12.164 -30.406 1 89.38 180 CYS A O 1
ATOM 1465 N N . PHE A 1 181 ? -5.266 -13.125 -28.781 1 84.44 181 PHE A N 1
ATOM 1466 C CA . PHE A 1 181 ? -5.586 -14.25 -29.641 1 84.44 181 PHE A CA 1
ATOM 1467 C C . PHE A 1 181 ? -7.082 -14.531 -29.641 1 84.44 181 PHE A C 1
ATOM 1469 O O . PHE A 1 181 ? -7.773 -14.211 -28.672 1 84.44 181 PHE A O 1
ATOM 1476 N N . GLU A 1 182 ? -7.469 -14.93 -30.781 1 77.81 182 GLU A N 1
ATOM 1477 C CA . GLU A 1 182 ? -8.891 -15.234 -30.953 1 77.81 182 GLU A CA 1
ATOM 1478 C C . GLU A 1 182 ? -9.133 -16.734 -30.969 1 77.81 182 GLU A C 1
ATOM 1480 O O . GLU A 1 182 ? -8.195 -17.516 -31.141 1 77.81 182 GLU A O 1
ATOM 1485 N N . GLY A 1 183 ? -10.398 -17.156 -30.688 1 74.31 183 GLY A N 1
ATOM 1486 C CA . GLY A 1 183 ? -10.781 -18.547 -30.766 1 74.31 183 GLY A CA 1
ATOM 1487 C C . GLY A 1 183 ? -11.039 -19.172 -29.406 1 74.31 183 GLY A C 1
ATOM 1488 O O . GLY A 1 183 ? -10.906 -18.516 -28.375 1 74.31 183 GLY A O 1
ATOM 1489 N N . LYS A 1 184 ? -11.445 -20.469 -29.516 1 73.5 184 LYS A N 1
ATOM 1490 C CA . LYS A 1 184 ? -11.789 -21.203 -28.312 1 73.5 184 LYS A CA 1
ATOM 1491 C C . LYS A 1 184 ? -10.539 -21.547 -27.5 1 73.5 184 LYS A C 1
ATOM 1493 O O . LYS A 1 184 ? -10.555 -21.453 -26.266 1 73.5 184 LYS A O 1
ATOM 1498 N N . ASP A 1 185 ? -9.523 -21.984 -28.266 1 76.5 185 ASP A N 1
ATOM 1499 C CA . ASP A 1 185 ? -8.242 -22.234 -27.625 1 76.5 185 ASP A CA 1
ATOM 1500 C C . ASP A 1 185 ? -7.094 -21.609 -28.422 1 76.5 185 ASP A C 1
ATOM 1502 O O . ASP A 1 185 ? -7.32 -21 -29.453 1 76.5 185 ASP A O 1
ATOM 1506 N N . TRP A 1 186 ? -5.918 -21.5 -27.922 1 81.81 186 TRP A N 1
ATOM 1507 C CA . TRP A 1 186 ? -4.762 -20.828 -28.516 1 81.81 186 TRP A CA 1
ATOM 1508 C C . TRP A 1 186 ? -3.697 -21.844 -28.922 1 81.81 186 TRP A C 1
ATOM 1510 O O . TRP A 1 186 ? -2.5 -21.562 -28.859 1 81.81 186 TRP A O 1
ATOM 1520 N N . SER A 1 187 ? -4.113 -23.016 -29.328 1 84.25 187 SER A N 1
ATOM 1521 C CA . SER A 1 187 ? -3.195 -24.109 -29.641 1 84.25 187 SER A CA 1
ATOM 1522 C C . SER A 1 187 ? -2.398 -23.828 -30.906 1 84.25 187 SER A C 1
ATOM 1524 O O . SER A 1 187 ? -1.303 -24.359 -31.094 1 84.25 187 SER A O 1
ATOM 1526 N N . ASP A 1 188 ? -2.879 -22.969 -31.781 1 85.62 188 ASP A N 1
ATOM 1527 C CA . ASP A 1 188 ? -2.227 -22.719 -33.062 1 85.62 188 ASP A CA 1
ATOM 1528 C C . ASP A 1 188 ? -1.309 -21.5 -32.969 1 85.62 188 ASP A C 1
ATOM 1530 O O . ASP A 1 188 ? -0.672 -21.125 -33.969 1 85.62 188 ASP A O 1
ATOM 1534 N N . VAL A 1 189 ? -1.168 -20.969 -31.891 1 90.19 189 VAL A N 1
ATOM 1535 C CA . VAL A 1 189 ? -0.349 -19.781 -31.719 1 90.19 189 VAL A CA 1
ATOM 1536 C C . VAL A 1 189 ? 1.131 -20.156 -31.75 1 90.19 189 VAL A C 1
ATOM 1538 O O . VAL A 1 189 ? 1.562 -21.062 -31.047 1 90.19 189 VAL A O 1
ATOM 1541 N N . THR A 1 190 ? 1.894 -19.547 -32.625 1 91.94 190 THR A N 1
ATOM 1542 C CA . THR A 1 190 ? 3.33 -19.797 -32.719 1 91.94 190 THR A CA 1
ATOM 1543 C C . THR A 1 190 ? 4.066 -19 -31.641 1 91.94 190 THR A C 1
ATOM 1545 O O . THR A 1 190 ? 3.51 -18.047 -31.062 1 91.94 190 THR A O 1
ATOM 1548 N N . LEU A 1 191 ? 5.324 -19.422 -31.391 1 93.5 191 LEU A N 1
ATOM 1549 C CA . LEU A 1 191 ? 6.133 -18.688 -30.422 1 93.5 191 LEU A CA 1
ATOM 1550 C C . LEU A 1 191 ? 6.305 -17.234 -30.844 1 93.5 191 LEU A C 1
ATOM 1552 O O . LEU A 1 191 ? 6.25 -16.328 -30.016 1 93.5 191 LEU A O 1
ATOM 1556 N N . GLU A 1 192 ? 6.496 -17.016 -32.156 1 94.31 192 GLU A N 1
ATOM 1557 C CA . GLU A 1 192 ? 6.648 -15.672 -32.688 1 94.31 192 GLU A CA 1
ATOM 1558 C C . GLU A 1 192 ? 5.398 -14.836 -32.438 1 94.31 192 GLU A C 1
ATOM 1560 O O . GLU A 1 192 ? 5.496 -13.672 -32.031 1 94.31 192 GLU A O 1
ATOM 1565 N N . GLN A 1 193 ? 4.293 -15.422 -32.688 1 94 193 GLN A N 1
ATOM 1566 C CA . GLN A 1 193 ? 3.035 -14.727 -32.438 1 94 193 GLN A CA 1
ATOM 1567 C C . GLN A 1 193 ? 2.857 -14.422 -30.953 1 94 193 GLN A C 1
ATOM 1569 O O . GLN A 1 193 ? 2.398 -13.344 -30.594 1 94 193 GLN A O 1
ATOM 1574 N N . PHE A 1 194 ? 3.211 -15.359 -30.141 1 94.81 194 PHE A N 1
ATOM 1575 C CA . PHE A 1 194 ? 3.119 -15.219 -28.688 1 94.81 194 PHE A CA 1
ATOM 1576 C C . PHE A 1 194 ? 4.004 -14.086 -28.203 1 94.81 194 PHE A C 1
ATOM 1578 O O . PHE A 1 194 ? 3.625 -13.344 -27.281 1 94.81 194 PHE A O 1
ATOM 1585 N N . MET A 1 195 ? 5.137 -13.859 -28.828 1 96.44 195 MET A N 1
ATOM 1586 C CA . MET A 1 195 ? 6.094 -12.82 -28.453 1 96.44 195 MET A CA 1
ATOM 1587 C C . MET A 1 195 ? 5.66 -11.461 -29 1 96.44 195 MET A C 1
ATOM 1589 O O . MET A 1 195 ? 5.914 -10.43 -28.375 1 96.44 195 MET A O 1
ATOM 1593 N N . ASN A 1 196 ? 4.949 -11.445 -30.062 1 95.69 196 ASN A N 1
ATOM 1594 C CA . ASN A 1 196 ? 4.73 -10.203 -30.797 1 95.69 196 ASN A CA 1
ATOM 1595 C C . ASN A 1 196 ? 3.443 -9.516 -30.344 1 95.69 196 ASN A C 1
ATOM 1597 O O . ASN A 1 196 ? 3.219 -8.344 -30.672 1 95.69 196 ASN A O 1
ATOM 1601 N N . CYS A 1 197 ? 2.639 -10.227 -29.656 1 94.81 197 CYS A N 1
ATOM 1602 C CA . CYS A 1 197 ? 1.423 -9.586 -29.172 1 94.81 197 CYS A CA 1
ATOM 1603 C C . CYS A 1 197 ? 1.734 -8.609 -28.047 1 94.81 197 CYS A C 1
ATOM 1605 O O . CYS A 1 197 ? 2.143 -9.023 -26.953 1 94.81 197 CYS A O 1
ATOM 1607 N N . LYS A 1 198 ? 1.431 -7.383 -28.203 1 92.56 198 LYS A N 1
ATOM 1608 C CA . LYS A 1 198 ? 1.812 -6.32 -27.281 1 92.56 198 LYS A CA 1
ATOM 1609 C C . LYS A 1 198 ? 1.026 -6.414 -25.984 1 92.56 198 LYS A C 1
ATOM 1611 O O . LYS A 1 198 ? 1.524 -6.031 -24.922 1 92.56 198 LYS A O 1
ATOM 1616 N N . SER A 1 199 ? -0.123 -6.891 -26.047 1 93.81 199 SER A N 1
ATOM 1617 C CA . SER A 1 199 ? -0.974 -6.961 -24.875 1 93.81 199 SER A CA 1
ATOM 1618 C C . SER A 1 199 ? -0.84 -8.312 -24.172 1 93.81 199 SER A C 1
ATOM 1620 O O . SER A 1 199 ? -1.6 -8.617 -23.25 1 93.81 199 SER A O 1
ATOM 1622 N N . ASN A 1 200 ? 0.079 -9.195 -24.641 1 95.38 200 ASN A N 1
ATOM 1623 C CA . ASN A 1 200 ? 0.288 -10.5 -24.016 1 95.38 200 ASN A CA 1
ATOM 1624 C C . ASN A 1 200 ? 0.745 -10.352 -22.562 1 95.38 200 ASN A C 1
ATOM 1626 O O . ASN A 1 200 ? 1.865 -9.914 -22.297 1 95.38 200 ASN A O 1
ATOM 1630 N N . LEU A 1 201 ? -0.052 -10.781 -21.656 1 95.75 201 LEU A N 1
ATOM 1631 C CA . LEU A 1 201 ? 0.209 -10.586 -20.234 1 95.75 201 LEU A CA 1
ATOM 1632 C C . LEU A 1 201 ? 1.275 -11.562 -19.734 1 95.75 201 LEU A C 1
ATOM 1634 O O . LEU A 1 201 ? 1.729 -11.461 -18.594 1 95.75 201 LEU A O 1
ATOM 1638 N N . ALA A 1 202 ? 1.694 -12.477 -20.578 1 96.62 202 ALA A N 1
ATOM 1639 C CA . ALA A 1 202 ? 2.818 -13.336 -20.219 1 96.62 202 ALA A CA 1
ATOM 1640 C C . ALA A 1 202 ? 4.109 -12.531 -20.109 1 96.62 202 ALA A C 1
ATOM 1642 O O . ALA A 1 202 ? 5.062 -12.969 -19.453 1 96.62 202 ALA A O 1
ATOM 1643 N N . ILE A 1 203 ? 4.168 -11.383 -20.828 1 97.94 203 ILE A N 1
ATOM 1644 C CA . ILE A 1 203 ? 5.336 -10.516 -20.812 1 97.94 203 ILE A CA 1
ATOM 1645 C C . ILE A 1 203 ? 5.422 -9.781 -19.484 1 97.94 203 ILE A C 1
ATOM 1647 O O . ILE A 1 203 ? 4.5 -9.055 -19.109 1 97.94 203 ILE A O 1
ATOM 1651 N N . ASN A 1 204 ? 6.523 -9.969 -18.766 1 98.56 204 ASN A N 1
ATOM 1652 C CA . ASN A 1 204 ? 6.75 -9.367 -17.453 1 98.56 204 ASN A CA 1
ATOM 1653 C C . ASN A 1 204 ? 5.625 -9.711 -16.484 1 98.56 204 ASN A C 1
ATOM 1655 O O . ASN A 1 204 ? 5.195 -8.859 -15.695 1 98.56 204 ASN A O 1
ATOM 1659 N N . ARG A 1 205 ? 5.176 -10.961 -16.547 1 98.56 205 ARG A N 1
ATOM 1660 C CA . ARG A 1 205 ? 4.027 -11.383 -15.75 1 98.56 205 ARG A CA 1
ATOM 1661 C C . ARG A 1 205 ? 4.344 -11.312 -14.266 1 98.56 205 ARG A C 1
ATOM 1663 O O . ARG A 1 205 ? 3.514 -10.867 -13.469 1 98.56 205 ARG A O 1
ATOM 1670 N N . GLN A 1 206 ? 5.496 -11.773 -13.852 1 98.88 206 GLN A N 1
ATOM 1671 C CA . GLN A 1 206 ? 5.816 -11.836 -12.43 1 98.88 206 GLN A CA 1
ATOM 1672 C C . GLN A 1 206 ? 5.867 -10.43 -11.82 1 98.88 206 GLN A C 1
ATOM 1674 O O . GLN A 1 206 ? 5.324 -10.203 -10.742 1 98.88 206 GLN A O 1
ATOM 1679 N N . THR A 1 207 ? 6.453 -9.469 -12.562 1 98.81 207 THR A N 1
ATOM 1680 C CA . THR A 1 207 ? 6.492 -8.078 -12.117 1 98.81 207 THR A CA 1
ATOM 1681 C C . THR A 1 207 ? 5.082 -7.5 -12.023 1 98.81 207 THR A C 1
ATOM 1683 O O . THR A 1 207 ? 4.719 -6.895 -11.016 1 98.81 207 THR A O 1
ATOM 1686 N N . ARG A 1 208 ? 4.336 -7.711 -13.039 1 98.56 208 ARG A N 1
ATOM 1687 C CA . ARG A 1 208 ? 2.98 -7.172 -13.078 1 98.56 208 ARG A CA 1
ATOM 1688 C C . ARG A 1 208 ? 2.133 -7.734 -11.945 1 98.56 208 ARG A C 1
ATOM 1690 O O . ARG A 1 208 ? 1.412 -6.988 -11.273 1 98.56 208 ARG A O 1
ATOM 1697 N N . MET A 1 209 ? 2.219 -9.016 -11.672 1 98.62 209 MET A N 1
ATOM 1698 C CA . MET A 1 209 ? 1.356 -9.68 -10.695 1 98.62 209 MET A CA 1
ATOM 1699 C C . MET A 1 209 ? 1.762 -9.312 -9.273 1 98.62 209 MET A C 1
ATOM 1701 O O . MET A 1 209 ? 0.956 -9.414 -8.344 1 98.62 209 MET A O 1
ATOM 1705 N N . LEU A 1 210 ? 2.994 -8.844 -9.117 1 98.56 210 LEU A N 1
ATOM 1706 C CA . LEU A 1 210 ? 3.461 -8.508 -7.777 1 98.56 210 LEU A CA 1
ATOM 1707 C C . LEU A 1 210 ? 3.344 -7.012 -7.52 1 98.56 210 LEU A C 1
ATOM 1709 O O . LEU A 1 210 ? 3.426 -6.562 -6.375 1 98.56 210 LEU A O 1
ATOM 1713 N N . ALA A 1 211 ? 3.18 -6.23 -8.539 1 98.06 211 ALA A N 1
ATOM 1714 C CA . ALA A 1 211 ? 3.117 -4.777 -8.398 1 98.06 211 ALA A CA 1
ATOM 1715 C C . ALA A 1 211 ? 1.728 -4.328 -7.961 1 98.06 211 ALA A C 1
ATOM 1717 O O . ALA A 1 211 ? 0.744 -5.043 -8.164 1 98.06 211 ALA A O 1
ATOM 1718 N N . ASP A 1 212 ? 1.683 -3.182 -7.285 1 95.5 212 ASP A N 1
ATOM 1719 C CA . ASP A 1 212 ? 0.429 -2.445 -7.156 1 95.5 212 ASP A CA 1
ATOM 1720 C C . ASP A 1 212 ? 0.112 -1.668 -8.43 1 95.5 212 ASP A C 1
ATOM 1722 O O . ASP A 1 212 ? 0.661 -0.587 -8.656 1 95.5 212 ASP A O 1
ATOM 1726 N N . LEU A 1 213 ? -0.786 -2.176 -9.195 1 96.75 213 LEU A N 1
ATOM 1727 C CA . LEU A 1 213 ? -1.035 -1.644 -10.531 1 96.75 213 LEU A CA 1
ATOM 1728 C C . LEU A 1 213 ? -1.789 -0.32 -10.453 1 96.75 213 LEU A C 1
ATOM 1730 O O . LEU A 1 213 ? -1.85 0.421 -11.438 1 96.75 213 LEU A O 1
ATOM 1734 N N . THR A 1 214 ? -2.307 -0.002 -9.305 1 91.19 214 THR A N 1
ATOM 1735 C CA . THR A 1 214 ? -2.99 1.28 -9.164 1 91.19 214 THR A CA 1
ATOM 1736 C C . THR A 1 214 ? -1.998 2.436 -9.273 1 91.19 214 THR A C 1
ATOM 1738 O O . THR A 1 214 ? -2.377 3.555 -9.625 1 91.19 214 THR A O 1
ATOM 1741 N N . LEU A 1 215 ? -0.752 2.133 -9.062 1 92.19 215 LEU A N 1
ATOM 1742 C CA . LEU A 1 215 ? 0.283 3.16 -9.109 1 92.19 215 LEU A CA 1
ATOM 1743 C C . LEU A 1 215 ? 0.575 3.564 -10.555 1 92.19 215 LEU A C 1
ATOM 1745 O O . LEU A 1 215 ? 1.181 4.609 -10.797 1 92.19 215 LEU A O 1
ATOM 1749 N N . VAL A 1 216 ? 0.15 2.699 -11.477 1 94.5 216 VAL A N 1
ATOM 1750 C CA . VAL A 1 216 ? 0.526 2.955 -12.867 1 94.5 216 VAL A CA 1
ATOM 1751 C C . VAL A 1 216 ? -0.726 3.021 -13.734 1 94.5 216 VAL A C 1
ATOM 1753 O O . VAL A 1 216 ? -0.674 2.723 -14.93 1 94.5 216 VAL A O 1
ATOM 1756 N N . GLY A 1 217 ? -1.851 3.242 -13.148 1 91.31 217 GLY A N 1
ATOM 1757 C CA . GLY A 1 217 ? -3.07 3.404 -13.922 1 91.31 217 GLY A CA 1
ATOM 1758 C C . GLY A 1 217 ? -3.678 2.084 -14.359 1 91.31 217 GLY A C 1
ATOM 1759 O O . GLY A 1 217 ? -4.355 2.018 -15.383 1 91.31 217 GLY A O 1
ATOM 1760 N N . CYS A 1 218 ? -3.391 1.009 -13.57 1 95.19 218 CYS A N 1
ATOM 1761 C CA . CYS A 1 218 ? -3.924 -0.315 -13.875 1 95.19 218 CYS A CA 1
ATOM 1762 C C . CYS A 1 218 ? -3.508 -0.759 -15.273 1 95.19 218 CYS A C 1
ATOM 1764 O O . CYS A 1 218 ? -2.316 -0.805 -15.586 1 95.19 218 CYS A O 1
ATOM 1766 N N . TYR A 1 219 ? -4.48 -0.946 -16.172 1 95.56 219 TYR A N 1
ATOM 1767 C CA . TYR A 1 219 ? -4.145 -1.44 -17.5 1 95.56 219 TYR A CA 1
ATOM 1768 C C . TYR A 1 219 ? -4.246 -0.328 -18.531 1 95.56 219 TYR A C 1
ATOM 1770 O O . TYR A 1 219 ? -4.098 -0.573 -19.734 1 95.56 219 TYR A O 1
ATOM 1778 N N . ASN A 1 220 ? -4.469 0.945 -18.062 1 92.88 220 ASN A N 1
ATOM 1779 C CA . ASN A 1 220 ? -4.414 2.111 -18.938 1 92.88 220 ASN A CA 1
ATOM 1780 C C . ASN A 1 220 ? -2.977 2.586 -19.141 1 92.88 220 ASN A C 1
ATOM 1782 O O . ASN A 1 220 ? -2.379 3.184 -18.25 1 92.88 220 ASN A O 1
ATOM 1786 N N . GLN A 1 221 ? -2.469 2.436 -20.312 1 91.06 221 GLN A N 1
ATOM 1787 C CA . GLN A 1 221 ? -1.055 2.684 -20.578 1 91.06 221 GLN A CA 1
ATOM 1788 C C . GLN A 1 221 ? -0.823 4.121 -21.031 1 91.06 221 GLN A C 1
ATOM 1790 O O . GLN A 1 221 ? 0.316 4.523 -21.281 1 91.06 221 GLN A O 1
ATOM 1795 N N . SER A 1 222 ? -1.826 4.891 -21.094 1 90.62 222 SER A N 1
ATOM 1796 C CA . SER A 1 222 ? -1.695 6.238 -21.625 1 90.62 222 SER A CA 1
ATOM 1797 C C . SER A 1 222 ? -1.424 7.254 -20.531 1 90.62 222 SER A C 1
ATOM 1799 O O . SER A 1 222 ? -1.106 8.414 -20.797 1 90.62 222 SER A O 1
ATOM 1801 N N . VAL A 1 223 ? -1.426 6.785 -19.312 1 87.06 223 VAL A N 1
ATOM 1802 C CA . VAL A 1 223 ? -1.424 7.727 -18.203 1 87.06 223 VAL A CA 1
ATOM 1803 C C . VAL A 1 223 ? 0.001 8.203 -17.922 1 87.06 223 VAL A C 1
ATOM 1805 O O . VAL A 1 223 ? 0.207 9.195 -17.234 1 87.06 223 VAL A O 1
ATOM 1808 N N . MET A 1 224 ? 0.968 7.547 -18.422 1 91.12 224 MET A N 1
ATOM 1809 C CA . MET A 1 224 ? 2.377 7.895 -18.266 1 91.12 224 MET A CA 1
ATOM 1810 C C . MET A 1 224 ? 3.221 7.266 -19.375 1 91.12 224 MET A C 1
ATOM 1812 O O . MET A 1 224 ? 2.715 6.477 -20.172 1 91.12 224 MET A O 1
ATOM 1816 N N . THR A 1 225 ? 4.496 7.699 -19.375 1 93.38 225 THR A N 1
ATOM 1817 C CA . THR A 1 225 ? 5.371 7.125 -20.391 1 93.38 225 THR A CA 1
ATOM 1818 C C . THR A 1 225 ? 5.676 5.664 -20.078 1 93.38 225 THR A C 1
ATOM 1820 O O . THR A 1 225 ? 5.59 5.238 -18.922 1 93.38 225 THR A O 1
ATOM 1823 N N . LYS A 1 226 ? 6 4.988 -21.078 1 94.5 226 LYS A N 1
ATOM 1824 C CA . LYS A 1 226 ? 6.367 3.584 -20.906 1 94.5 226 LYS A CA 1
ATOM 1825 C C . LYS A 1 226 ? 7.5 3.428 -19.906 1 94.5 226 LYS A C 1
ATOM 1827 O O . LYS A 1 226 ? 7.457 2.539 -19.047 1 94.5 226 LYS A O 1
ATOM 1832 N N . HIS A 1 227 ? 8.469 4.262 -20.016 1 93.06 227 HIS A N 1
ATOM 1833 C CA . HIS A 1 227 ? 9.617 4.191 -19.125 1 93.06 227 HIS A CA 1
ATOM 1834 C C . HIS A 1 227 ? 9.211 4.441 -17.672 1 93.06 227 HIS A C 1
ATOM 1836 O O . HIS A 1 227 ? 9.594 3.686 -16.781 1 93.06 227 HIS A O 1
ATOM 1842 N N . GLN A 1 228 ? 8.398 5.453 -17.422 1 91.69 228 GLN A N 1
ATOM 1843 C CA . GLN A 1 228 ? 7.914 5.742 -16.078 1 91.69 228 GLN A CA 1
ATOM 1844 C C . GLN A 1 228 ? 7.129 4.559 -15.508 1 91.69 228 GLN A C 1
ATOM 1846 O O . GLN A 1 228 ? 7.328 4.168 -14.352 1 91.69 228 GLN A O 1
ATOM 1851 N N . ARG A 1 229 ? 6.289 4.023 -16.344 1 95.31 229 ARG A N 1
ATOM 1852 C CA . ARG A 1 229 ? 5.461 2.896 -15.93 1 95.31 229 ARG A CA 1
ATOM 1853 C C . ARG A 1 229 ? 6.32 1.709 -15.508 1 95.31 229 ARG A C 1
ATOM 1855 O O . ARG A 1 229 ? 6.07 1.086 -14.477 1 95.31 229 ARG A O 1
ATOM 1862 N N . GLU A 1 230 ? 7.312 1.426 -16.281 1 95.88 230 GLU A N 1
ATOM 1863 C CA . GLU A 1 230 ? 8.195 0.292 -16 1 95.88 230 GLU A CA 1
ATOM 1864 C C . GLU A 1 230 ? 8.977 0.496 -14.719 1 95.88 230 GLU A C 1
ATOM 1866 O O . GLU A 1 230 ? 9.125 -0.434 -13.922 1 95.88 230 GLU A O 1
ATOM 1871 N N . VAL A 1 231 ? 9.422 1.685 -14.516 1 92.75 231 VAL A N 1
ATOM 1872 C CA . VAL A 1 231 ? 10.188 2.006 -13.312 1 92.75 231 VAL A CA 1
ATOM 1873 C C . VAL A 1 231 ? 9.312 1.83 -12.078 1 92.75 231 VAL A C 1
ATOM 1875 O O . VAL A 1 231 ? 9.719 1.188 -11.102 1 92.75 231 VAL A O 1
ATOM 1878 N N . ILE A 1 232 ? 8.117 2.354 -12.102 1 94.25 232 ILE A N 1
ATOM 1879 C CA . ILE A 1 232 ? 7.207 2.316 -10.969 1 94.25 232 ILE A CA 1
ATOM 1880 C C . ILE A 1 232 ? 6.773 0.875 -10.703 1 94.25 232 ILE A C 1
ATOM 1882 O O . ILE A 1 232 ? 6.777 0.422 -9.555 1 94.25 232 ILE A O 1
ATOM 1886 N N . MET A 1 233 ? 6.465 0.122 -11.75 1 96.69 233 MET A N 1
ATOM 1887 C CA . MET A 1 233 ? 6.008 -1.257 -11.602 1 96.69 233 MET A CA 1
ATOM 1888 C C . MET A 1 233 ? 7.09 -2.125 -10.969 1 96.69 233 MET A C 1
ATOM 1890 O O . MET A 1 233 ? 6.82 -2.895 -10.047 1 96.69 233 MET A O 1
ATOM 1894 N N . LEU A 1 234 ? 8.266 -1.988 -11.469 1 96.5 234 LEU A N 1
ATOM 1895 C CA . LEU A 1 234 ? 9.367 -2.797 -10.953 1 96.5 234 LEU A CA 1
ATOM 1896 C C . LEU A 1 234 ? 9.664 -2.451 -9.5 1 96.5 234 LEU A C 1
ATOM 1898 O O . LEU A 1 234 ? 9.844 -3.346 -8.664 1 96.5 234 LEU A O 1
ATOM 1902 N N . ALA A 1 235 ? 9.68 -1.15 -9.188 1 92.75 235 ALA A N 1
ATOM 1903 C CA . ALA A 1 235 ? 9.938 -0.729 -7.809 1 92.75 235 ALA A CA 1
ATOM 1904 C C . ALA A 1 235 ? 8.867 -1.27 -6.863 1 92.75 235 ALA A C 1
ATOM 1906 O O . ALA A 1 235 ? 9.18 -1.764 -5.777 1 92.75 235 ALA A O 1
ATOM 1907 N N . SER A 1 236 ? 7.664 -1.132 -7.301 1 95.56 236 SER A N 1
ATOM 1908 C CA . SER A 1 236 ? 6.539 -1.615 -6.5 1 95.56 236 SER A CA 1
ATOM 1909 C C . SER A 1 236 ? 6.602 -3.127 -6.32 1 95.56 236 SER A C 1
ATOM 1911 O O . SER A 1 236 ? 6.387 -3.635 -5.215 1 95.56 236 SER A O 1
ATOM 1913 N N . ALA A 1 237 ? 6.898 -3.891 -7.363 1 97.94 237 ALA A N 1
ATOM 1914 C CA . ALA A 1 237 ? 6.996 -5.348 -7.297 1 97.94 237 ALA A CA 1
ATOM 1915 C C . ALA A 1 237 ? 8.094 -5.777 -6.332 1 97.94 237 ALA A C 1
ATOM 1917 O O . ALA A 1 237 ? 7.898 -6.68 -5.516 1 97.94 237 ALA A O 1
ATOM 1918 N N . LYS A 1 238 ? 9.219 -5.141 -6.441 1 94.12 238 LYS A N 1
ATOM 1919 C CA . LYS A 1 238 ? 10.336 -5.461 -5.555 1 94.12 238 LYS A CA 1
ATOM 1920 C C . LYS A 1 238 ? 9.969 -5.191 -4.098 1 94.12 238 LYS A C 1
ATOM 1922 O O . LYS A 1 238 ? 10.25 -6.016 -3.221 1 94.12 238 LYS A O 1
ATOM 1927 N N . GLN A 1 239 ? 9.359 -4.094 -3.879 1 91.19 239 GLN A N 1
ATOM 1928 C CA . GLN A 1 239 ? 8.977 -3.74 -2.518 1 91.19 239 GLN A CA 1
ATOM 1929 C C . GLN A 1 239 ? 7.98 -4.75 -1.947 1 91.19 239 GLN A C 1
ATOM 1931 O O . GLN A 1 239 ? 8.117 -5.184 -0.801 1 91.19 239 GLN A O 1
ATOM 1936 N N . ASN A 1 240 ? 6.98 -5.047 -2.752 1 94.5 240 ASN A N 1
ATOM 1937 C CA . ASN A 1 240 ? 5.984 -6.008 -2.291 1 94.5 240 ASN A CA 1
ATOM 1938 C C . ASN A 1 240 ? 6.613 -7.371 -2.018 1 94.5 240 ASN A C 1
ATOM 1940 O O . ASN A 1 240 ? 6.289 -8.023 -1.019 1 94.5 240 ASN A O 1
ATOM 1944 N N . LEU A 1 241 ? 7.473 -7.793 -2.889 1 96.06 241 LEU A N 1
ATOM 1945 C CA . LEU A 1 241 ? 8.164 -9.062 -2.686 1 96.06 241 LEU A CA 1
ATOM 1946 C C . LEU A 1 241 ? 8.953 -9.055 -1.382 1 96.06 241 LEU A C 1
ATOM 1948 O O . LEU A 1 241 ? 8.891 -10.008 -0.607 1 96.06 241 LEU A O 1
ATOM 1952 N N . GLN A 1 242 ? 9.625 -8 -1.165 1 91.94 242 GLN A N 1
ATOM 1953 C CA . GLN A 1 242 ? 10.422 -7.867 0.053 1 91.94 242 GLN A CA 1
ATOM 1954 C C . GLN A 1 242 ? 9.531 -7.926 1.295 1 91.94 242 GLN A C 1
ATOM 1956 O O . GLN A 1 242 ? 9.938 -8.461 2.328 1 91.94 242 GLN A O 1
ATOM 1961 N N . ARG A 1 243 ? 8.328 -7.43 1.14 1 90.25 243 ARG A N 1
ATOM 1962 C CA . ARG A 1 243 ? 7.426 -7.32 2.281 1 90.25 243 ARG A CA 1
ATOM 1963 C C . ARG A 1 243 ? 6.605 -8.594 2.451 1 90.25 243 ARG A C 1
ATOM 1965 O O . ARG A 1 243 ? 5.867 -8.734 3.428 1 90.25 243 ARG A O 1
ATOM 1972 N N . MET A 1 244 ? 6.742 -9.484 1.592 1 95.12 244 MET A N 1
ATOM 1973 C CA . MET A 1 244 ? 6.047 -10.758 1.757 1 95.12 244 MET A CA 1
ATOM 1974 C C . MET A 1 244 ? 6.68 -11.586 2.873 1 95.12 244 MET A C 1
ATOM 1976 O O . MET A 1 244 ? 7.887 -11.508 3.096 1 95.12 244 MET A O 1
ATOM 1980 N N . ALA A 1 245 ? 5.809 -12.336 3.529 1 95.38 245 ALA A N 1
ATOM 1981 C CA . ALA A 1 245 ? 6.277 -13.219 4.594 1 95.38 245 ALA A CA 1
ATOM 1982 C C . ALA A 1 245 ? 7.246 -14.266 4.051 1 95.38 245 ALA A C 1
ATOM 1984 O O . ALA A 1 245 ? 8.203 -14.648 4.73 1 95.38 245 ALA A O 1
ATOM 1985 N N . PHE A 1 246 ? 6.895 -14.656 2.836 1 96.25 246 PHE A N 1
ATOM 1986 C CA . PHE A 1 246 ? 7.711 -15.711 2.248 1 96.25 246 PHE A CA 1
ATOM 1987 C C . PHE A 1 246 ? 7.582 -15.711 0.729 1 96.25 246 PHE A C 1
ATOM 1989 O O . PHE A 1 246 ? 6.523 -15.391 0.19 1 96.25 246 PHE A O 1
ATOM 1996 N N . PHE A 1 247 ? 8.711 -16.062 0.094 1 98.12 247 PHE A N 1
ATOM 1997 C CA . PHE A 1 247 ? 8.664 -16.469 -1.309 1 98.12 247 PHE A CA 1
ATOM 1998 C C . PHE A 1 247 ? 9.727 -17.516 -1.606 1 98.12 247 PHE A C 1
ATOM 2000 O O . PHE A 1 247 ? 10.719 -17.625 -0.88 1 98.12 247 PHE A O 1
ATOM 2007 N N . GLY A 1 248 ? 9.461 -18.312 -2.586 1 96.88 248 GLY A N 1
ATOM 2008 C CA . GLY A 1 248 ? 10.414 -19.312 -3.059 1 96.88 248 GLY A CA 1
ATOM 2009 C C . GLY A 1 248 ? 10.75 -19.156 -4.527 1 96.88 248 GLY A C 1
ATOM 2010 O O . GLY A 1 248 ? 10.141 -18.344 -5.23 1 96.88 248 GLY A O 1
ATOM 2011 N N . LEU A 1 249 ? 11.781 -19.844 -4.918 1 95.44 249 LEU A N 1
ATOM 2012 C CA . LEU A 1 249 ? 12.188 -19.922 -6.32 1 95.44 249 LEU A CA 1
ATOM 2013 C C . LEU A 1 249 ? 12.102 -21.359 -6.836 1 95.44 249 LEU A C 1
ATOM 2015 O O . LEU A 1 249 ? 12.609 -22.281 -6.195 1 95.44 249 LEU A O 1
ATOM 2019 N N . CYS A 1 250 ? 11.469 -21.406 -7.949 1 93.38 250 CYS A N 1
ATOM 2020 C CA . CYS A 1 250 ? 11.219 -22.719 -8.539 1 93.38 250 CYS A CA 1
ATOM 2021 C C . CYS A 1 250 ? 12.508 -23.516 -8.68 1 93.38 250 CYS A C 1
ATOM 2023 O O . CYS A 1 250 ? 12.516 -24.734 -8.539 1 93.38 250 CYS A O 1
ATOM 2025 N N . GLU A 1 251 ? 13.656 -22.891 -8.945 1 91.06 251 GLU A N 1
ATOM 2026 C CA . GLU A 1 251 ? 14.945 -23.531 -9.211 1 91.06 251 GLU A CA 1
ATOM 2027 C C . GLU A 1 251 ? 15.648 -23.906 -7.914 1 91.06 251 GLU A C 1
ATOM 2029 O O . GLU A 1 251 ? 16.625 -24.672 -7.926 1 91.06 251 GLU A O 1
ATOM 2034 N N . TYR A 1 252 ? 15.188 -23.406 -6.816 1 91.38 252 TYR A N 1
ATOM 2035 C CA . TYR A 1 252 ? 15.82 -23.641 -5.527 1 91.38 252 TYR A CA 1
ATOM 2036 C C . TYR A 1 252 ? 14.836 -24.281 -4.547 1 91.38 252 TYR A C 1
ATOM 2038 O O . TYR A 1 252 ? 14.586 -23.734 -3.469 1 91.38 252 TYR A O 1
ATOM 2046 N N . GLN A 1 253 ? 14.422 -25.469 -4.832 1 89.56 253 GLN A N 1
ATOM 2047 C CA . GLN A 1 253 ? 13.328 -26.109 -4.129 1 89.56 253 GLN A CA 1
ATOM 2048 C C . GLN A 1 253 ? 13.711 -26.438 -2.689 1 89.56 253 GLN A C 1
ATOM 2050 O O . GLN A 1 253 ? 12.945 -26.172 -1.759 1 89.56 253 GLN A O 1
ATOM 2055 N N . LYS A 1 254 ? 14.852 -27.016 -2.467 1 87.94 254 LYS A N 1
ATOM 2056 C CA . LYS A 1 254 ? 15.305 -27.359 -1.124 1 87.94 254 LYS A CA 1
ATOM 2057 C C . LYS A 1 254 ? 15.422 -26.125 -0.239 1 87.94 254 LYS A C 1
ATOM 2059 O O . LYS A 1 254 ? 14.984 -26.141 0.916 1 87.94 254 LYS A O 1
ATOM 2064 N N . LEU A 1 255 ? 16.016 -25.172 -0.846 1 90.88 255 LEU A N 1
ATOM 2065 C CA . LEU A 1 255 ? 16.172 -23.906 -0.12 1 90.88 255 LEU A CA 1
ATOM 2066 C C . LEU A 1 255 ? 14.805 -23.297 0.192 1 90.88 255 LEU A C 1
ATOM 2068 O O . LEU A 1 255 ? 14.594 -22.75 1.28 1 90.88 255 LEU A O 1
ATOM 2072 N N . THR A 1 256 ? 13.93 -23.344 -0.753 1 93.06 256 THR A N 1
ATOM 2073 C CA . THR A 1 256 ? 12.57 -22.828 -0.593 1 93.06 256 THR A CA 1
ATOM 2074 C C . THR A 1 256 ? 11.867 -23.516 0.564 1 93.06 256 THR A C 1
ATOM 2076 O O . THR A 1 256 ? 11.273 -22.859 1.426 1 93.06 256 THR A O 1
ATOM 2079 N N . GLN A 1 257 ? 11.922 -24.797 0.599 1 92.44 257 GLN A N 1
ATOM 2080 C CA . GLN A 1 257 ? 11.297 -25.547 1.683 1 92.44 257 GLN A CA 1
ATOM 2081 C C . GLN A 1 257 ? 11.914 -25.188 3.029 1 92.44 257 GLN A C 1
ATOM 2083 O O . GLN A 1 257 ? 11.203 -24.984 4.012 1 92.44 257 GLN A O 1
ATOM 2088 N N . TYR A 1 258 ? 13.219 -25.141 3.107 1 91.56 258 TYR A N 1
ATOM 2089 C CA . TYR A 1 258 ? 13.93 -24.781 4.328 1 91.56 258 TYR A CA 1
ATOM 2090 C C . TYR A 1 258 ? 13.477 -23.438 4.855 1 91.56 258 TYR A C 1
ATOM 2092 O O . TYR A 1 258 ? 13.18 -23.297 6.043 1 91.56 258 TYR A O 1
ATOM 2100 N N . LEU A 1 259 ? 13.461 -22.484 3.994 1 93.5 259 LEU A N 1
ATOM 2101 C CA . LEU A 1 259 ? 13.086 -21.141 4.387 1 93.5 259 LEU A CA 1
ATOM 2102 C C . LEU A 1 259 ? 11.648 -21.094 4.895 1 93.5 259 LEU A C 1
ATOM 2104 O O . LEU A 1 259 ? 11.344 -20.422 5.875 1 93.5 259 LEU A O 1
ATOM 2108 N N . PHE A 1 260 ? 10.766 -21.766 4.199 1 94.81 260 PHE A N 1
ATOM 2109 C CA . PHE A 1 260 ? 9.375 -21.797 4.637 1 94.81 260 PHE A CA 1
ATOM 2110 C C . PHE A 1 260 ? 9.266 -22.359 6.047 1 94.81 260 PHE A C 1
ATOM 2112 O O . PHE A 1 260 ? 8.625 -21.766 6.918 1 94.81 260 PHE A O 1
ATOM 2119 N N . GLU A 1 261 ? 9.867 -23.484 6.293 1 92.81 261 GLU A N 1
ATOM 2120 C CA . GLU A 1 261 ? 9.789 -24.172 7.574 1 92.81 261 GLU A CA 1
ATOM 2121 C C . GLU A 1 261 ? 10.328 -23.312 8.711 1 92.81 261 GLU A C 1
ATOM 2123 O O . GLU A 1 261 ? 9.75 -23.266 9.797 1 92.81 261 GLU A O 1
ATOM 2128 N N . HIS A 1 262 ? 11.312 -22.594 8.43 1 89.19 262 HIS A N 1
ATOM 2129 C CA . HIS A 1 262 ? 11.953 -21.812 9.484 1 89.19 262 HIS A CA 1
ATOM 2130 C C . HIS A 1 262 ? 11.25 -20.484 9.68 1 89.19 262 HIS A C 1
ATOM 2132 O O . HIS A 1 262 ? 11.25 -19.938 10.789 1 89.19 262 HIS A O 1
ATOM 2138 N N . THR A 1 263 ? 10.672 -19.984 8.648 1 91.06 263 THR A N 1
ATOM 2139 C CA . THR A 1 263 ? 9.938 -18.734 8.758 1 91.06 263 THR A CA 1
ATOM 2140 C C . THR A 1 263 ? 8.633 -18.938 9.531 1 91.06 263 THR A C 1
ATOM 2142 O O . THR A 1 263 ? 8.297 -18.141 10.406 1 91.06 263 THR A O 1
ATOM 2145 N N . PHE A 1 264 ? 7.949 -20.016 9.242 1 92.94 264 PHE A N 1
ATOM 2146 C CA . PHE A 1 264 ? 6.629 -20.219 9.82 1 92.94 264 PHE A CA 1
ATOM 2147 C C . PHE A 1 264 ? 6.703 -21.203 10.984 1 92.94 264 PHE A C 1
ATOM 2149 O O . PHE A 1 264 ? 5.715 -21.406 11.695 1 92.94 264 PHE A O 1
ATOM 2156 N N . HIS A 1 265 ? 7.844 -21.828 11.18 1 90.44 265 HIS A N 1
ATOM 2157 C CA . HIS A 1 265 ? 8.023 -22.859 12.195 1 90.44 265 HIS A CA 1
ATOM 2158 C C . HIS A 1 265 ? 7.039 -24 11.992 1 90.44 265 HIS A C 1
ATOM 2160 O O . HIS A 1 265 ? 6.379 -24.438 12.945 1 90.44 265 HIS A O 1
ATOM 2166 N N . LEU A 1 266 ? 6.844 -24.359 10.836 1 92.12 266 LEU A N 1
ATOM 2167 C CA . LEU A 1 266 ? 6.09 -25.531 10.383 1 92.12 266 LEU A CA 1
ATOM 2168 C C . LEU A 1 266 ? 6.984 -26.484 9.594 1 92.12 266 LEU A C 1
ATOM 2170 O O . LEU A 1 266 ? 7.902 -26.047 8.898 1 92.12 266 LEU A O 1
ATOM 2174 N N . LYS A 1 267 ? 6.688 -27.719 9.719 1 92.06 267 LYS A N 1
ATOM 2175 C CA . LYS A 1 267 ? 7.523 -28.703 9.039 1 92.06 267 LYS A CA 1
ATOM 2176 C C . LYS A 1 267 ? 6.723 -29.484 8.008 1 92.06 267 LYS A C 1
ATOM 2178 O O . LYS A 1 267 ? 5.562 -29.828 8.242 1 92.06 267 LYS A O 1
ATOM 2183 N N . PHE A 1 268 ? 7.383 -29.734 6.922 1 93.19 268 PHE A N 1
ATOM 2184 C CA . PHE A 1 268 ? 6.793 -30.609 5.922 1 93.19 268 PHE A CA 1
ATOM 2185 C C . PHE A 1 268 ? 7.145 -32.062 6.207 1 93.19 268 PHE A C 1
ATOM 2187 O O . PHE A 1 268 ? 8.266 -32.375 6.621 1 93.19 268 PHE A O 1
ATOM 2194 N N . LEU A 1 269 ? 6.234 -32.906 5.945 1 91.75 269 LEU A N 1
ATOM 2195 C CA . LEU A 1 269 ? 6.402 -34.344 6.176 1 91.75 269 LEU A CA 1
ATOM 2196 C C . LEU A 1 269 ? 7.238 -35 5.07 1 91.75 269 LEU A C 1
ATOM 2198 O O . LEU A 1 269 ? 7.816 -36.062 5.266 1 91.75 269 LEU A O 1
ATOM 2202 N N . GLN A 1 270 ? 7.27 -34.375 3.867 1 90.06 270 GLN A N 1
ATOM 2203 C CA . GLN A 1 270 ? 8.016 -34.844 2.701 1 90.06 270 GLN A CA 1
ATOM 2204 C C . GLN A 1 270 ? 8.82 -33.688 2.076 1 90.06 270 GLN A C 1
ATOM 2206 O O . GLN A 1 270 ? 8.469 -32.531 2.229 1 90.06 270 GLN A O 1
ATOM 2211 N N . PRO A 1 271 ? 9.922 -34.094 1.43 1 87.56 271 PRO A N 1
ATOM 2212 C CA . PRO A 1 271 ? 10.656 -33.031 0.722 1 87.56 271 PRO A CA 1
ATOM 2213 C C . PRO A 1 271 ? 9.883 -32.469 -0.459 1 87.56 271 PRO A C 1
ATOM 2215 O O . PRO A 1 271 ? 9.141 -33.188 -1.127 1 87.56 271 PRO A O 1
ATOM 2218 N N . PHE A 1 272 ? 10.047 -31.156 -0.554 1 85.62 272 PHE A N 1
ATOM 2219 C CA . PHE A 1 272 ? 9.445 -30.484 -1.697 1 85.62 272 PHE A CA 1
ATOM 2220 C C . PHE A 1 272 ? 10.25 -30.75 -2.965 1 85.62 272 PHE A C 1
ATOM 2222 O O . PHE A 1 272 ? 11.367 -30.234 -3.105 1 85.62 272 PHE A O 1
ATOM 2229 N N . GLN A 1 273 ? 9.906 -31.719 -3.76 1 74 273 GLN A N 1
ATOM 2230 C CA . GLN A 1 273 ? 10.602 -32.031 -5 1 74 273 GLN A CA 1
ATOM 2231 C C . GLN A 1 273 ? 9.656 -31.969 -6.195 1 74 273 GLN A C 1
ATOM 2233 O O . GLN A 1 273 ? 8.617 -32.625 -6.215 1 74 273 GLN A O 1
ATOM 2238 N N . GLN A 1 274 ? 9.82 -30.938 -6.98 1 65.12 274 GLN A N 1
ATOM 2239 C CA . GLN A 1 274 ? 9.031 -30.844 -8.211 1 65.12 274 GLN A CA 1
ATOM 2240 C C . GLN A 1 274 ? 9.758 -31.5 -9.375 1 65.12 274 GLN A C 1
ATOM 2242 O O . GLN A 1 274 ? 10.969 -31.344 -9.531 1 65.12 274 GLN A O 1
ATOM 2247 N N . LEU A 1 275 ? 9.141 -32.469 -10.031 1 54.12 275 LEU A N 1
ATOM 2248 C CA . LEU A 1 275 ? 9.664 -33.156 -11.195 1 54.12 275 LEU A CA 1
ATOM 2249 C C . LEU A 1 275 ? 9.836 -32.188 -12.367 1 54.12 275 LEU A C 1
ATOM 2251 O O . LEU A 1 275 ? 10.469 -32.531 -13.367 1 54.12 275 LEU A O 1
ATOM 2255 N N . ASN A 1 276 ? 9.289 -31.031 -12.469 1 53.12 276 ASN A N 1
ATOM 2256 C CA . ASN A 1 276 ? 8.969 -30.25 -13.664 1 53.12 276 ASN A CA 1
ATOM 2257 C C . ASN A 1 276 ? 10.211 -29.594 -14.25 1 53.12 276 ASN A C 1
ATOM 2259 O O . ASN A 1 276 ? 10.164 -29.047 -15.359 1 53.12 276 ASN A O 1
ATOM 2263 N N . GLU A 1 277 ? 11.336 -29.391 -13.531 1 52.81 277 GLU A N 1
ATOM 2264 C CA . GLU A 1 277 ? 12.523 -28.766 -14.117 1 52.81 277 GLU A CA 1
ATOM 2265 C C . GLU A 1 277 ? 12.891 -29.406 -15.453 1 52.81 277 GLU A C 1
ATOM 2267 O O . GLU A 1 277 ? 13.32 -28.719 -16.375 1 52.81 277 GLU A O 1
ATOM 2272 N N . THR A 1 278 ? 12.492 -30.609 -15.617 1 49.28 278 THR A N 1
ATOM 2273 C CA . THR A 1 278 ? 12.938 -31.344 -16.781 1 49.28 278 THR A CA 1
ATOM 2274 C C . THR A 1 278 ? 12.219 -30.859 -18.047 1 49.28 278 THR A C 1
ATOM 2276 O O . THR A 1 278 ? 12.828 -30.719 -19.094 1 49.28 278 THR A O 1
ATOM 2279 N N . ARG A 1 279 ? 10.961 -30.484 -18 1 53.06 279 ARG A N 1
ATOM 2280 C CA . ARG A 1 279 ? 10.227 -30.172 -19.234 1 53.06 279 ARG A CA 1
ATOM 2281 C C . ARG A 1 279 ? 10.609 -28.781 -19.75 1 53.06 279 ARG A C 1
ATOM 2283 O O . ARG A 1 279 ? 10.75 -28.578 -20.953 1 53.06 279 ARG A O 1
ATOM 2290 N N . SER A 1 280 ? 10.82 -27.828 -18.859 1 57.06 280 SER A N 1
ATOM 2291 C CA . SER A 1 280 ? 11.188 -26.484 -19.281 1 57.06 280 SER A CA 1
ATOM 2292 C C . SER A 1 280 ? 12.586 -26.453 -19.891 1 57.06 280 SER A C 1
ATOM 2294 O O . SER A 1 280 ? 12.828 -25.766 -20.875 1 57.06 280 SER A O 1
ATOM 2296 N N . SER A 1 281 ? 13.406 -27.297 -19.297 1 57.47 281 SER A N 1
ATOM 2297 C CA . SER A 1 281 ? 14.758 -27.391 -19.844 1 57.47 281 SER A CA 1
ATOM 2298 C C . SER A 1 281 ? 14.758 -27.969 -21.25 1 57.47 281 SER A C 1
ATOM 2300 O O . SER A 1 281 ? 15.508 -27.531 -22.125 1 57.47 281 SER A O 1
ATOM 2302 N N . LEU A 1 282 ? 13.852 -28.844 -21.438 1 57.47 282 LEU A N 1
ATOM 2303 C CA . LEU A 1 282 ? 13.758 -29.469 -22.75 1 57.47 282 LEU A CA 1
ATOM 2304 C C . LEU A 1 282 ? 13.266 -28.469 -23.797 1 57.47 282 LEU A C 1
ATOM 2306 O O . LEU A 1 282 ? 13.758 -28.438 -24.922 1 57.47 282 LEU A O 1
ATOM 2310 N N . THR A 1 283 ? 12.422 -27.594 -23.391 1 63.5 283 THR A N 1
ATOM 2311 C CA . THR A 1 283 ? 11.898 -26.594 -24.312 1 63.5 283 THR A CA 1
ATOM 2312 C C . THR A 1 283 ? 12.969 -25.562 -24.656 1 63.5 283 THR A C 1
ATOM 2314 O O . THR A 1 283 ? 13.086 -25.125 -25.797 1 63.5 283 THR A O 1
ATOM 2317 N N . LEU A 1 284 ? 13.805 -25.297 -23.703 1 67 284 LEU A N 1
ATOM 2318 C CA . LEU A 1 284 ? 14.852 -24.312 -23.922 1 67 284 LEU A CA 1
ATOM 2319 C C . LEU A 1 284 ? 15.852 -24.797 -24.969 1 67 284 LEU A C 1
ATOM 2321 O O . LEU A 1 284 ? 16.359 -24 -25.766 1 67 284 LEU A O 1
ATOM 2325 N N . SER A 1 285 ? 15.969 -26.062 -24.984 1 67.88 285 SER A N 1
ATOM 2326 C CA . SER A 1 285 ? 16.938 -26.609 -25.938 1 67.88 285 SER A CA 1
ATOM 2327 C C . SER A 1 285 ? 16.406 -26.547 -27.359 1 67.88 285 SER A C 1
ATOM 2329 O O . SER A 1 285 ? 17.188 -26.562 -28.328 1 67.88 285 SER A O 1
ATOM 2331 N N . GLU A 1 286 ? 15.195 -26.328 -27.484 1 79.12 286 GLU A N 1
ATOM 2332 C CA . GLU A 1 286 ? 14.586 -26.312 -28.812 1 79.12 286 GLU A CA 1
ATOM 2333 C C . GLU A 1 286 ? 14.422 -24.891 -29.328 1 79.12 286 GLU A C 1
ATOM 2335 O O . GLU A 1 286 ? 14.047 -24.688 -30.484 1 79.12 286 GLU A O 1
ATOM 2340 N N . ILE A 1 287 ? 14.812 -23.938 -28.516 1 86.88 287 ILE A N 1
ATOM 2341 C CA . ILE A 1 287 ? 14.586 -22.531 -28.875 1 86.88 287 ILE A CA 1
ATOM 2342 C C . ILE A 1 287 ? 15.906 -21.906 -29.312 1 86.88 287 ILE A C 1
ATOM 2344 O O . ILE A 1 287 ? 16.953 -22.156 -28.734 1 86.88 287 ILE A O 1
ATOM 2348 N N . SER A 1 288 ? 15.922 -21.094 -30.391 1 91.31 288 SER A N 1
ATOM 2349 C CA . SER A 1 288 ? 17.109 -20.422 -30.906 1 91.31 288 SER A CA 1
ATOM 2350 C C . SER A 1 288 ? 17.625 -19.375 -29.938 1 91.31 288 SER A C 1
ATOM 2352 O O . SER A 1 288 ? 16.859 -18.828 -29.141 1 91.31 288 SER A O 1
ATOM 2354 N N . ASP A 1 289 ? 18.938 -19.094 -30 1 92.5 289 ASP A N 1
ATOM 2355 C CA . ASP A 1 289 ? 19.547 -18.062 -29.172 1 92.5 289 ASP A CA 1
ATOM 2356 C C . ASP A 1 289 ? 18.906 -16.688 -29.422 1 92.5 289 ASP A C 1
ATOM 2358 O O . ASP A 1 289 ? 18.797 -15.875 -28.516 1 92.5 289 ASP A O 1
ATOM 2362 N N . GLU A 1 290 ? 18.562 -16.516 -30.625 1 94.38 290 GLU A N 1
ATOM 2363 C CA . GLU A 1 290 ? 17.922 -15.25 -31 1 94.38 290 GLU A CA 1
ATOM 2364 C C . GLU A 1 290 ? 16.578 -15.094 -30.297 1 94.38 290 GLU A C 1
ATOM 2366 O O . GLU A 1 290 ? 16.266 -14.023 -29.781 1 94.38 290 GLU A O 1
ATOM 2371 N N . ASP A 1 291 ? 15.836 -16.172 -30.297 1 94.75 291 ASP A N 1
ATOM 2372 C CA . ASP A 1 291 ? 14.539 -16.156 -29.641 1 94.75 291 ASP A CA 1
ATOM 2373 C C . ASP A 1 291 ? 14.688 -15.984 -28.125 1 94.75 291 ASP A C 1
ATOM 2375 O O . ASP A 1 291 ? 13.906 -15.273 -27.484 1 94.75 291 ASP A O 1
ATOM 2379 N N . VAL A 1 292 ? 15.688 -16.641 -27.594 1 95.56 292 VAL A N 1
ATOM 2380 C CA . VAL A 1 292 ? 15.953 -16.516 -26.156 1 95.56 292 VAL A CA 1
ATOM 2381 C C . VAL A 1 292 ? 16.25 -15.047 -25.828 1 95.56 292 VAL A C 1
ATOM 2383 O O . VAL A 1 292 ? 15.734 -14.516 -24.844 1 95.56 292 VAL A O 1
ATOM 2386 N N . GLN A 1 293 ? 17.062 -14.414 -26.625 1 96.75 293 GLN A N 1
ATOM 2387 C CA . GLN A 1 293 ? 17.391 -13.016 -26.391 1 96.75 293 GLN A CA 1
ATOM 2388 C C . GLN A 1 293 ? 16.156 -12.125 -26.516 1 96.75 293 GLN A C 1
ATOM 2390 O O . GLN A 1 293 ? 15.984 -11.188 -25.734 1 96.75 293 GLN A O 1
ATOM 2395 N N . LYS A 1 294 ? 15.359 -12.406 -27.484 1 97.31 294 LYS A N 1
ATOM 2396 C CA . LYS A 1 294 ? 14.117 -11.648 -27.641 1 97.31 294 LYS A CA 1
ATOM 2397 C C . LYS A 1 294 ? 13.227 -11.797 -26.406 1 97.31 294 LYS A C 1
ATOM 2399 O O . LYS A 1 294 ? 12.633 -10.812 -25.953 1 97.31 294 LYS A O 1
ATOM 2404 N N . ILE A 1 295 ? 13.141 -13.008 -25.891 1 97.81 295 ILE A N 1
ATOM 2405 C CA . ILE A 1 295 ? 12.328 -13.281 -24.719 1 97.81 295 ILE A CA 1
ATOM 2406 C C . ILE A 1 295 ? 12.891 -12.523 -23.516 1 97.81 295 ILE A C 1
ATOM 2408 O O . ILE A 1 295 ? 12.141 -11.945 -22.734 1 97.81 295 ILE A O 1
ATOM 2412 N N . LYS A 1 296 ? 14.219 -12.492 -23.422 1 97.94 296 LYS A N 1
ATOM 2413 C CA . LYS A 1 296 ? 14.867 -11.75 -22.344 1 97.94 296 LYS A CA 1
ATOM 2414 C C . LYS A 1 296 ? 14.539 -10.258 -22.438 1 97.94 296 LYS A C 1
ATOM 2416 O O . LYS A 1 296 ? 14.219 -9.625 -21.422 1 97.94 296 LYS A O 1
ATOM 2421 N N . ASP A 1 297 ? 14.562 -9.758 -23.609 1 98 297 ASP A N 1
ATOM 2422 C CA . ASP A 1 297 ? 14.289 -8.344 -23.812 1 98 297 ASP A CA 1
ATOM 2423 C C . ASP A 1 297 ? 12.836 -8.008 -23.5 1 98 297 ASP A C 1
ATOM 2425 O O . ASP A 1 297 ? 12.547 -6.973 -22.891 1 98 297 ASP A O 1
ATOM 2429 N N . LEU A 1 298 ? 11.961 -8.898 -23.891 1 98.06 298 LEU A N 1
ATOM 2430 C CA . LEU A 1 298 ? 10.531 -8.719 -23.656 1 98.06 298 LEU A CA 1
ATOM 2431 C C . LEU A 1 298 ? 10.227 -8.773 -22.156 1 98.06 298 LEU A C 1
ATOM 2433 O O . LEU A 1 298 ? 9.289 -8.133 -21.688 1 98.06 298 LEU A O 1
ATOM 2437 N N . ASN A 1 299 ? 11.039 -9.555 -21.438 1 98.62 299 ASN A N 1
ATOM 2438 C CA . ASN A 1 299 ? 10.797 -9.773 -20.016 1 98.62 299 ASN A CA 1
ATOM 2439 C C . ASN A 1 299 ? 11.891 -9.148 -19.141 1 98.62 299 ASN A C 1
ATOM 2441 O O . ASN A 1 299 ? 12.289 -9.727 -18.141 1 98.62 299 ASN A O 1
ATOM 2445 N N . LYS A 1 300 ? 12.375 -8.008 -19.516 1 98.38 300 LYS A N 1
ATOM 2446 C CA . LYS A 1 300 ? 13.492 -7.355 -18.844 1 98.38 300 LYS A CA 1
ATOM 2447 C C . LYS A 1 300 ? 13.141 -7.016 -17.406 1 98.38 300 LYS A C 1
ATOM 2449 O O . LYS A 1 300 ? 13.992 -7.086 -16.516 1 98.38 300 LYS A O 1
ATOM 2454 N N . LEU A 1 301 ? 11.906 -6.629 -17.125 1 98.56 301 LEU A N 1
ATOM 2455 C CA . LEU A 1 301 ? 11.508 -6.332 -15.75 1 98.56 301 LEU A CA 1
ATOM 2456 C C . LEU A 1 301 ? 11.539 -7.594 -14.891 1 98.56 301 LEU A C 1
ATOM 2458 O O . LEU A 1 301 ? 12.031 -7.57 -13.766 1 98.56 301 LEU A O 1
ATOM 2462 N N . ASP A 1 302 ? 11.039 -8.672 -15.445 1 98.81 302 ASP A N 1
ATOM 2463 C CA . ASP A 1 302 ? 11.062 -9.938 -14.719 1 98.81 302 ASP A CA 1
ATOM 2464 C C . ASP A 1 302 ? 12.5 -10.391 -14.461 1 98.81 302 ASP A C 1
ATOM 2466 O O . ASP A 1 302 ? 12.789 -10.992 -13.422 1 98.81 302 ASP A O 1
ATOM 2470 N N . ILE A 1 303 ? 13.336 -10.18 -15.438 1 98.56 303 ILE A N 1
ATOM 2471 C CA . ILE A 1 303 ? 14.727 -10.555 -15.258 1 98.56 303 ILE A CA 1
ATOM 2472 C C . ILE A 1 303 ? 15.328 -9.805 -14.07 1 98.56 303 ILE A C 1
ATOM 2474 O O . ILE A 1 303 ? 15.953 -10.414 -13.203 1 98.56 303 ILE A O 1
ATOM 2478 N N . GLU A 1 304 ? 15.094 -8.523 -14.023 1 97.31 304 GLU A N 1
ATOM 2479 C CA . GLU A 1 304 ? 15.594 -7.707 -12.914 1 97.31 3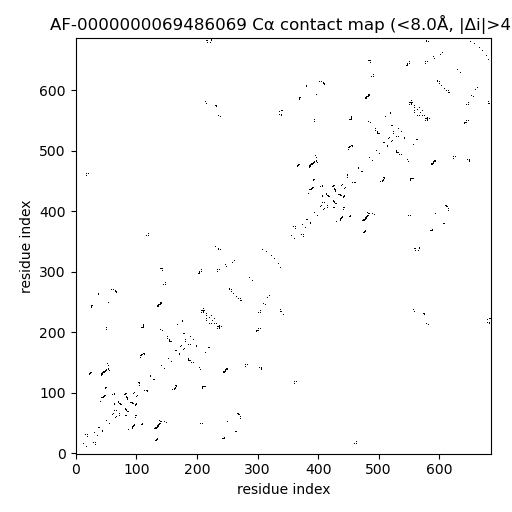04 GLU A CA 1
ATOM 2480 C C . GLU A 1 304 ? 14.945 -8.109 -11.594 1 97.31 304 GLU A C 1
ATOM 2482 O O . GLU A 1 304 ? 15.625 -8.211 -10.57 1 97.31 304 GLU A O 1
ATOM 2487 N N . LEU A 1 305 ? 13.695 -8.344 -11.609 1 98.5 305 LEU A N 1
ATOM 2488 C CA . LEU A 1 305 ? 12.984 -8.773 -10.406 1 98.5 305 LEU A CA 1
ATOM 2489 C C . LEU A 1 305 ? 13.523 -10.102 -9.898 1 98.5 305 LEU A C 1
ATOM 2491 O O . LEU A 1 305 ? 13.727 -10.273 -8.688 1 98.5 305 LEU A O 1
ATOM 2495 N N . TYR A 1 306 ? 13.734 -11 -10.812 1 98.19 306 TYR A N 1
ATOM 2496 C CA . TYR A 1 306 ? 14.219 -12.32 -10.438 1 98.19 306 TYR A CA 1
ATOM 2497 C C . TYR A 1 306 ? 15.609 -12.234 -9.812 1 98.19 306 TYR A C 1
ATOM 2499 O O . TYR A 1 306 ? 15.898 -12.922 -8.836 1 98.19 306 TYR A O 1
ATOM 2507 N N . GLN A 1 307 ? 16.438 -11.422 -10.367 1 97 307 GLN A N 1
ATOM 2508 C CA . GLN A 1 307 ? 17.766 -11.227 -9.797 1 97 307 GLN A CA 1
ATOM 2509 C C . GLN A 1 307 ? 17.672 -10.648 -8.383 1 97 307 GLN A C 1
ATOM 2511 O O . GLN A 1 307 ? 18.391 -11.086 -7.484 1 97 307 GLN A O 1
ATOM 2516 N N . PHE A 1 308 ? 16.891 -9.703 -8.25 1 95.94 308 PHE A N 1
ATOM 2517 C CA . PHE A 1 308 ? 16.625 -9.148 -6.93 1 95.94 308 PHE A CA 1
ATOM 2518 C C . PHE A 1 308 ? 16.125 -10.227 -5.973 1 95.94 308 PHE A C 1
ATOM 2520 O O . PHE A 1 308 ? 16.609 -10.336 -4.848 1 95.94 308 PHE A O 1
ATOM 2527 N N . ALA A 1 309 ? 15.133 -10.992 -6.402 1 98.06 309 ALA A N 1
ATOM 2528 C CA . ALA A 1 309 ? 14.539 -12.055 -5.594 1 98.06 309 ALA A CA 1
ATOM 2529 C C . ALA A 1 309 ? 15.594 -13.07 -5.168 1 98.06 309 ALA A C 1
ATOM 2531 O O . ALA A 1 309 ? 15.617 -13.516 -4.016 1 98.06 309 ALA A O 1
ATOM 2532 N N . LYS A 1 310 ? 16.375 -13.438 -6.094 1 95.75 310 LYS A N 1
ATOM 2533 C CA . LYS A 1 310 ? 17.422 -14.406 -5.805 1 95.75 310 LYS A CA 1
ATOM 2534 C C . LYS A 1 310 ? 18.375 -13.891 -4.723 1 95.75 310 LYS A C 1
ATOM 2536 O O . LYS A 1 310 ? 18.656 -14.594 -3.758 1 95.75 310 LYS A O 1
ATOM 2541 N N . SER A 1 311 ? 18.797 -12.688 -4.879 1 94.5 311 SER A N 1
ATOM 2542 C CA . SER A 1 311 ? 19.672 -12.078 -3.877 1 94.5 311 SER A CA 1
ATOM 2543 C C . SER A 1 311 ? 18.984 -12.016 -2.514 1 94.5 311 SER A C 1
ATOM 2545 O O . SER A 1 311 ? 19.594 -12.344 -1.494 1 94.5 311 SER A O 1
ATOM 2547 N N . LEU A 1 312 ? 17.781 -11.609 -2.521 1 94.25 312 LEU A N 1
ATOM 2548 C CA . LEU A 1 312 ? 17.016 -11.492 -1.283 1 94.25 312 LEU A CA 1
ATOM 2549 C C . LEU A 1 312 ? 16.828 -12.859 -0.631 1 94.25 312 LEU A C 1
ATOM 2551 O O . LEU A 1 312 ? 16.906 -12.984 0.593 1 94.25 312 LEU A O 1
ATOM 2555 N N . LEU A 1 313 ? 16.547 -13.867 -1.431 1 94.25 313 LEU A N 1
ATOM 2556 C CA . LEU A 1 313 ? 16.359 -15.227 -0.932 1 94.25 313 LEU A CA 1
ATOM 2557 C C . LEU A 1 313 ? 17.609 -15.703 -0.185 1 94.25 313 LEU A C 1
ATOM 2559 O O . LEU A 1 313 ? 17.5 -16.25 0.914 1 94.25 313 LEU A O 1
ATOM 2563 N N . PHE A 1 314 ? 18.688 -15.516 -0.683 1 91.88 314 PHE A N 1
ATOM 2564 C CA . PHE A 1 314 ? 19.938 -15.977 -0.073 1 91.88 314 PHE A CA 1
ATOM 2565 C C . PHE A 1 314 ? 20.281 -15.133 1.153 1 91.88 314 PHE A C 1
ATOM 2567 O O . PHE A 1 314 ? 20.859 -15.641 2.117 1 91.88 314 PHE A O 1
ATOM 2574 N N . GLN A 1 315 ? 19.922 -13.891 1.091 1 89.94 315 GLN A N 1
ATOM 2575 C CA . GLN A 1 315 ? 20.094 -13.062 2.279 1 89.94 315 GLN A CA 1
ATOM 2576 C C . GLN A 1 315 ? 19.234 -13.586 3.438 1 89.94 315 GLN A C 1
ATOM 2578 O O . GLN A 1 315 ? 19.719 -13.656 4.574 1 89.94 315 GLN A O 1
ATOM 2583 N N . ARG A 1 316 ? 18.031 -13.859 3.146 1 91.19 316 ARG A N 1
ATOM 2584 C CA . ARG A 1 316 ? 17.141 -14.406 4.172 1 91.19 316 ARG A CA 1
ATOM 2585 C C . ARG A 1 316 ? 17.688 -15.727 4.715 1 91.19 316 ARG A C 1
ATOM 2587 O O . ARG A 1 316 ? 17.609 -15.984 5.918 1 91.19 316 ARG A O 1
ATOM 2594 N N . TYR A 1 317 ? 18.188 -16.516 3.84 1 89.31 317 TYR A N 1
ATOM 2595 C CA . TYR A 1 317 ? 18.781 -17.781 4.238 1 89.31 317 TYR A CA 1
ATOM 2596 C C . TYR A 1 317 ? 19.953 -17.547 5.184 1 89.31 317 TYR A C 1
ATOM 2598 O O . TYR A 1 317 ? 20.062 -18.219 6.219 1 89.31 317 TYR A O 1
ATOM 2606 N N . SER A 1 318 ? 20.812 -16.656 4.848 1 88.56 318 SER A N 1
ATOM 2607 C CA . SER A 1 318 ? 21.984 -16.344 5.668 1 88.56 318 SER A CA 1
ATOM 2608 C C . SER A 1 318 ? 21.578 -15.82 7.039 1 88.56 318 SER A C 1
ATOM 2610 O O . SER A 1 318 ? 22.203 -16.141 8.047 1 88.56 318 SER A O 1
ATOM 2612 N N . PHE A 1 319 ? 20.641 -15.055 7.047 1 84.56 319 PHE A N 1
ATOM 2613 C CA . PHE A 1 319 ? 20.156 -14.5 8.305 1 84.56 319 PHE A CA 1
ATOM 2614 C C . PHE A 1 319 ? 19.656 -15.602 9.234 1 84.56 319 PHE A C 1
ATOM 2616 O O . PHE A 1 319 ? 19.953 -15.586 10.43 1 84.56 319 PHE A O 1
ATOM 2623 N N . LEU A 1 320 ? 18.875 -16.453 8.734 1 84.06 320 LEU A N 1
ATOM 2624 C CA . LEU A 1 320 ? 18.328 -17.531 9.539 1 84.06 320 LEU A CA 1
ATOM 2625 C C . LEU A 1 320 ? 19.422 -18.453 10.031 1 84.06 320 LEU A C 1
ATOM 2627 O O . LEU A 1 320 ? 19.344 -19 11.133 1 84.06 320 LEU A O 1
ATOM 2631 N N . ASN A 1 321 ? 20.375 -18.594 9.281 1 81.62 321 ASN A N 1
ATOM 2632 C CA . ASN A 1 321 ? 21.453 -19.5 9.656 1 81.62 321 ASN A CA 1
ATOM 2633 C C . ASN A 1 321 ? 22.453 -18.812 10.578 1 81.62 321 ASN A C 1
ATOM 2635 O O . ASN A 1 321 ? 23.156 -19.469 11.352 1 81.62 321 ASN A O 1
ATOM 2639 N N . ASN A 1 322 ? 22.672 -17.422 10.398 1 69.44 322 ASN A N 1
ATOM 2640 C CA . ASN A 1 322 ? 23.562 -16.703 11.297 1 69.44 322 ASN A CA 1
ATOM 2641 C C . ASN A 1 322 ? 22.875 -16.391 12.625 1 69.44 322 ASN A C 1
ATOM 2643 O O . ASN A 1 322 ? 23.547 -16.219 13.648 1 69.44 322 ASN A O 1
ATOM 2647 N N . SER A 1 323 ? 21.641 -15.836 12.586 1 57.84 323 SER A N 1
ATOM 2648 C CA . SER A 1 323 ? 20.938 -15.602 13.844 1 57.84 323 SER A CA 1
ATOM 2649 C C . SER A 1 323 ? 21.016 -16.812 14.758 1 57.84 323 SER A C 1
ATOM 2651 O O . SER A 1 323 ? 20.672 -16.734 15.938 1 57.84 323 SER A O 1
ATOM 2653 N N . LYS A 1 324 ? 21.109 -18.031 14.195 1 48 324 LYS A N 1
ATOM 2654 C CA . LYS A 1 324 ? 21.594 -19 15.172 1 48 324 LYS A CA 1
ATOM 2655 C C . LYS A 1 324 ? 22.906 -18.531 15.797 1 48 324 LYS A C 1
ATOM 2657 O O . LYS A 1 324 ? 23.203 -18.859 16.953 1 48 324 LYS A O 1
ATOM 2662 N N . ASN A 1 325 ? 23.75 -17.656 14.953 1 41.66 325 ASN A N 1
ATOM 2663 C CA . ASN A 1 325 ? 24.797 -16.781 15.492 1 41.66 325 ASN A CA 1
ATOM 2664 C C . ASN A 1 325 ? 24.375 -15.32 15.469 1 41.66 325 ASN A C 1
ATOM 2666 O O . ASN A 1 325 ? 23.453 -14.945 14.734 1 41.66 325 ASN A O 1
ATOM 2670 N N . THR A 1 326 ? 24.703 -14.148 16.344 1 37.56 326 THR A N 1
ATOM 2671 C CA . THR A 1 326 ? 24.344 -12.789 16.719 1 37.56 326 THR A CA 1
ATOM 2672 C C . THR A 1 326 ? 24.234 -11.898 15.477 1 37.56 326 THR A C 1
ATOM 2674 O O . THR A 1 326 ? 24.484 -10.688 15.555 1 37.56 326 THR A O 1
ATOM 2677 N N . ILE A 1 327 ? 24.031 -12.375 14.227 1 39.12 327 ILE A N 1
ATOM 2678 C CA . ILE A 1 327 ? 24.219 -11.406 13.156 1 39.12 327 ILE A CA 1
ATOM 2679 C C . ILE A 1 327 ? 22.922 -10.656 12.898 1 39.12 327 ILE A C 1
ATOM 2681 O O . ILE A 1 327 ? 21.859 -11.273 12.742 1 39.12 327 ILE A O 1
ATOM 2685 N N . GLU A 1 328 ? 22.844 -9.328 12.961 1 41.97 328 GLU A N 1
ATOM 2686 C CA . GLU A 1 328 ? 21.781 -8.336 12.781 1 41.97 328 GLU A CA 1
ATOM 2687 C C . GLU A 1 328 ? 21.297 -8.312 11.336 1 41.97 328 GLU A C 1
ATOM 2689 O O . GLU A 1 328 ? 22.094 -8.281 10.398 1 41.97 328 GLU A O 1
ATOM 2694 N N . PHE A 1 329 ? 20.219 -8.859 10.945 1 43.69 329 PHE A N 1
ATOM 2695 C CA . PHE A 1 329 ? 19.547 -8.672 9.656 1 43.69 329 PHE A CA 1
ATOM 2696 C C . PHE A 1 329 ? 19.703 -7.234 9.172 1 43.69 329 PHE A C 1
ATOM 2698 O O . PHE A 1 329 ? 19.281 -6.297 9.852 1 43.69 329 PHE A O 1
ATOM 2705 N N . ASP A 1 330 ? 20.594 -6.801 8.219 1 45.56 330 ASP A N 1
ATOM 2706 C CA . ASP A 1 330 ? 20.781 -5.449 7.695 1 45.56 330 ASP A CA 1
ATOM 2707 C C . ASP A 1 330 ? 19.766 -5.137 6.602 1 45.56 330 ASP A C 1
ATOM 2709 O O . ASP A 1 330 ? 19.984 -5.465 5.434 1 45.56 330 ASP A O 1
ATOM 2713 N N . PRO A 1 331 ? 18.578 -4.754 6.945 1 45.69 331 PRO A N 1
ATOM 2714 C CA . PRO A 1 331 ? 17.594 -4.305 5.953 1 45.69 331 PRO A CA 1
ATOM 2715 C C . PRO A 1 331 ? 18.188 -3.328 4.941 1 45.69 331 PRO A C 1
ATOM 2717 O O . PRO A 1 331 ? 17.656 -3.184 3.836 1 45.69 331 PRO A O 1
ATOM 2720 N N . LYS A 1 332 ? 19.297 -2.689 5.297 1 48.91 332 LYS A N 1
ATOM 2721 C CA . LYS A 1 332 ? 19.938 -1.696 4.434 1 48.91 332 LYS A CA 1
ATOM 2722 C C . LYS A 1 332 ? 20.438 -2.332 3.139 1 48.91 332 LYS A C 1
ATOM 2724 O O . LYS A 1 332 ? 20.281 -1.758 2.059 1 48.91 332 LYS A O 1
ATOM 2729 N N . GLY A 1 333 ? 21.062 -3.451 3.295 1 45.91 333 GLY A N 1
ATOM 2730 C CA . GLY A 1 333 ? 21.594 -4.125 2.115 1 45.91 333 GLY A CA 1
ATOM 2731 C C . GLY A 1 333 ? 20.516 -4.512 1.12 1 45.91 333 GLY A C 1
ATOM 2732 O O . GLY A 1 333 ? 20.703 -4.391 -0.091 1 45.91 333 GLY A O 1
ATOM 2733 N N . VAL A 1 334 ? 19.438 -4.969 1.675 1 46.75 334 VAL A N 1
ATOM 2734 C CA . VAL A 1 334 ? 18.359 -5.426 0.806 1 46.75 334 VAL A CA 1
ATOM 2735 C C . VAL A 1 334 ? 17.703 -4.23 0.11 1 46.75 334 VAL A C 1
ATOM 2737 O O . VAL A 1 334 ? 17.438 -4.281 -1.09 1 46.75 334 VAL A O 1
ATOM 2740 N N . ILE A 1 335 ? 17.484 -3.189 0.793 1 46.81 335 ILE A N 1
ATOM 2741 C CA . ILE A 1 335 ? 16.891 -1.983 0.23 1 46.81 335 ILE A CA 1
ATOM 2742 C C . ILE A 1 335 ? 17.75 -1.475 -0.928 1 46.81 335 ILE A C 1
ATOM 2744 O O . ILE A 1 335 ? 17.219 -1.067 -1.966 1 46.81 335 ILE A O 1
ATOM 2748 N N . ASP A 1 336 ? 19.094 -1.619 -0.753 1 47.88 336 ASP A N 1
ATOM 2749 C CA . ASP A 1 336 ? 19.984 -1.171 -1.812 1 47.88 336 ASP A CA 1
ATOM 2750 C C . ASP A 1 336 ? 19.797 -1.991 -3.086 1 47.88 336 ASP A C 1
ATOM 2752 O O . ASP A 1 336 ? 19.891 -1.46 -4.195 1 47.88 336 ASP A O 1
ATOM 2756 N N . GLN A 1 337 ? 19.516 -3.141 -2.869 1 46.34 337 GLN A N 1
ATOM 2757 C CA . GLN A 1 337 ? 19.359 -4.027 -4.02 1 46.34 337 GLN A CA 1
ATOM 2758 C C . GLN A 1 337 ? 18.047 -3.764 -4.734 1 46.34 337 GLN A C 1
ATOM 2760 O O . GLN A 1 337 ? 17.922 -4.012 -5.938 1 46.34 337 GLN A O 1
ATOM 2765 N N . ILE A 1 338 ? 17.047 -3.391 -4.023 1 45.06 338 ILE A N 1
ATOM 2766 C CA . ILE A 1 338 ? 15.75 -3.082 -4.605 1 45.06 338 ILE A CA 1
ATOM 2767 C C . ILE A 1 338 ? 15.906 -2.014 -5.684 1 45.06 338 ILE A C 1
ATOM 2769 O O . ILE A 1 338 ? 15.234 -2.061 -6.715 1 45.06 338 ILE A O 1
ATOM 2773 N N . PHE A 1 339 ? 16.828 -1.168 -5.457 1 46.41 339 PHE A N 1
ATOM 2774 C CA . PHE A 1 339 ? 16.875 0.012 -6.312 1 46.41 339 PHE A CA 1
ATOM 2775 C C . PHE A 1 339 ? 18.062 -0.056 -7.262 1 46.41 339 PHE A C 1
ATOM 2777 O O . PHE A 1 339 ? 18.281 0.857 -8.062 1 46.41 339 PHE A O 1
ATOM 2784 N N . GLU A 1 340 ? 18.859 -0.96 -7.199 1 42 340 GLU A N 1
ATOM 2785 C CA . GLU A 1 340 ? 19.953 -1.155 -8.148 1 42 340 GLU A CA 1
ATOM 2786 C C . GLU A 1 340 ? 19.422 -1.61 -9.508 1 42 340 GLU A C 1
ATOM 2788 O O . GLU A 1 340 ? 19 -2.756 -9.656 1 42 340 GLU A O 1
ATOM 2793 N N . SER A 1 341 ? 18.484 -0.945 -10.023 1 42.09 341 SER A N 1
ATOM 2794 C CA . SER A 1 341 ? 18.031 -1.368 -11.344 1 42.09 341 SER A CA 1
ATOM 2795 C C . SER A 1 341 ? 18.828 -0.685 -12.445 1 42.09 341 SER A C 1
ATOM 2797 O O . SER A 1 341 ? 19.141 0.507 -12.359 1 42.09 341 SER A O 1
ATOM 2799 N N . ASP A 1 342 ? 19.531 -1.537 -13.203 1 37.66 342 ASP A N 1
ATOM 2800 C CA . ASP A 1 342 ? 20.125 -1.073 -14.453 1 37.66 342 ASP A CA 1
ATOM 2801 C C . ASP A 1 342 ? 19.047 -0.66 -15.461 1 37.66 342 ASP A C 1
ATOM 2803 O O . ASP A 1 342 ? 19.359 -0.365 -16.609 1 37.66 342 ASP A O 1
ATOM 2807 N N . VAL A 1 343 ? 17.875 -0.857 -15.141 1 35.28 343 VAL A N 1
ATOM 2808 C CA . VAL A 1 343 ? 16.984 -0.423 -16.203 1 35.28 343 VAL A CA 1
ATOM 2809 C C . VAL A 1 343 ? 16.812 1.094 -16.156 1 35.28 343 VAL A C 1
ATOM 2811 O O . VAL A 1 343 ? 16.688 1.675 -15.078 1 35.28 343 VAL A O 1
ATOM 2814 N N . MET B 1 1 ? -29.484 -40.781 -21.016 1 22.2 1 MET B N 1
ATOM 2815 C CA . MET B 1 1 ? -29.281 -39.5 -21.688 1 22.2 1 MET B CA 1
ATOM 2816 C C . MET B 1 1 ? -29.047 -38.406 -20.688 1 22.2 1 MET B C 1
ATOM 2818 O O . MET B 1 1 ? -29.984 -37.781 -20.203 1 22.2 1 MET B O 1
ATOM 2822 N N . GLY B 1 2 ? -28.422 -38.531 -19.672 1 22.53 2 GLY B N 1
ATOM 2823 C CA . GLY B 1 2 ? -28.375 -37.875 -18.391 1 22.53 2 GLY B CA 1
ATOM 2824 C C . GLY B 1 2 ? -27.859 -36.438 -18.5 1 22.53 2 GLY B C 1
ATOM 2825 O O . GLY B 1 2 ? -26.906 -36.188 -19.234 1 22.53 2 GLY B O 1
ATOM 2826 N N . LYS B 1 3 ? -28.703 -35.375 -18.203 1 26.08 3 LYS B N 1
ATOM 2827 C CA . LYS B 1 3 ? -28.516 -33.938 -18.391 1 26.08 3 LYS B CA 1
ATOM 2828 C C . LYS B 1 3 ? -27.234 -33.469 -17.703 1 26.08 3 LYS B C 1
ATOM 2830 O O . LYS B 1 3 ? -26.953 -33.844 -16.562 1 26.08 3 LYS B O 1
ATOM 2835 N N . PRO B 1 4 ? -26.266 -33.031 -18.453 1 24.91 4 PRO B N 1
ATOM 2836 C CA . PRO B 1 4 ? -24.953 -32.625 -17.922 1 24.91 4 PRO B CA 1
ATOM 2837 C C . PRO B 1 4 ? -25.047 -31.609 -16.797 1 24.91 4 PRO B C 1
ATOM 2839 O O . PRO B 1 4 ? -25.891 -30.703 -16.859 1 24.91 4 PRO B O 1
ATOM 2842 N N . LEU B 1 5 ? -24.875 -31.953 -15.594 1 27.19 5 LEU B N 1
ATOM 2843 C CA . LEU B 1 5 ? -25.016 -31.125 -14.398 1 27.19 5 LEU B CA 1
ATOM 2844 C C . LEU B 1 5 ? -24.312 -29.781 -14.594 1 27.19 5 LEU B C 1
ATOM 2846 O O . LEU B 1 5 ? -23.125 -29.734 -14.969 1 27.19 5 LEU B O 1
ATOM 2850 N N . SER B 1 6 ? -25.047 -28.719 -14.836 1 25.2 6 SER B N 1
ATOM 2851 C CA . SER B 1 6 ? -24.797 -27.297 -15.016 1 25.2 6 SER B CA 1
ATOM 2852 C C . SER B 1 6 ? -23.875 -26.75 -13.922 1 25.2 6 SER B C 1
ATOM 2854 O O . SER B 1 6 ? -24.188 -26.859 -12.734 1 25.2 6 SER B O 1
ATOM 2856 N N . PHE B 1 7 ? -22.625 -26.859 -14 1 27.98 7 PHE B N 1
ATOM 2857 C CA . PHE B 1 7 ? -21.484 -26.375 -13.227 1 27.98 7 PHE B CA 1
ATOM 2858 C C . PHE B 1 7 ? -21.703 -24.922 -12.805 1 27.98 7 PHE B C 1
ATOM 2860 O O . PHE B 1 7 ? -21.422 -24 -13.57 1 27.98 7 PHE B O 1
ATOM 2867 N N . LEU B 1 8 ? -22.906 -24.516 -12.203 1 26.08 8 LEU B N 1
ATOM 2868 C CA . LEU B 1 8 ? -23.594 -23.266 -11.93 1 26.08 8 LEU B CA 1
ATOM 2869 C C . LEU B 1 8 ? -22.656 -22.266 -11.242 1 26.08 8 LEU B C 1
ATOM 2871 O O . LEU B 1 8 ? -21.594 -22.656 -10.742 1 26.08 8 LEU B O 1
ATOM 2875 N N . SER B 1 9 ? -23.312 -21.078 -10.664 1 26.75 9 SER B N 1
ATOM 2876 C CA . SER B 1 9 ? -23.219 -19.656 -10.398 1 26.75 9 SER B CA 1
ATOM 2877 C C . SER B 1 9 ? -22.391 -19.375 -9.141 1 26.75 9 SER B C 1
ATOM 2879 O O . SER B 1 9 ? -22.797 -19.75 -8.031 1 26.75 9 SER B O 1
ATOM 2881 N N . HIS B 1 10 ? -21.234 -19.625 -9.102 1 31.34 10 HIS B N 1
ATOM 2882 C CA . HIS B 1 10 ? -20.562 -19.125 -7.898 1 31.34 10 HIS B CA 1
ATOM 2883 C C . HIS B 1 10 ? -21.016 -17.703 -7.574 1 31.34 10 HIS B C 1
ATOM 2885 O O . HIS B 1 10 ? -21 -16.828 -8.445 1 31.34 10 HIS B O 1
ATOM 2891 N N . PRO B 1 11 ? -21.781 -17.5 -6.605 1 31.52 11 PRO B N 1
ATOM 2892 C CA . PRO B 1 11 ? -22.25 -16.156 -6.316 1 31.52 11 PRO B CA 1
ATOM 2893 C C . PRO B 1 11 ? -21.141 -15.102 -6.371 1 31.52 11 PRO B C 1
ATOM 2895 O O . PRO B 1 11 ? -20.062 -15.32 -5.828 1 31.52 11 PRO B O 1
ATOM 2898 N N . LEU B 1 12 ? -21.062 -14.352 -7.395 1 33.94 12 LEU B N 1
ATOM 2899 C CA . LEU B 1 12 ? -20.297 -13.117 -7.566 1 33.94 12 LEU B CA 1
ATOM 2900 C C . LEU B 1 12 ? -20.281 -12.297 -6.281 1 33.94 12 LEU B C 1
ATOM 2902 O O . LEU B 1 12 ? -21.344 -12.039 -5.699 1 33.94 12 LEU B O 1
ATOM 2906 N N . ILE B 1 13 ? -19.453 -12.445 -5.477 1 36.31 13 ILE B N 1
ATOM 2907 C CA . ILE B 1 13 ? -19.375 -11.461 -4.402 1 36.31 13 ILE B CA 1
ATOM 2908 C C . ILE B 1 13 ? -19.828 -10.102 -4.918 1 36.31 13 ILE B C 1
ATOM 2910 O O . ILE B 1 13 ? -19.234 -9.562 -5.859 1 36.31 13 ILE B O 1
ATOM 2914 N N . ALA B 1 14 ? -21.047 -9.703 -4.773 1 36.06 14 ALA B N 1
ATOM 2915 C CA . ALA B 1 14 ? -21.656 -8.453 -5.215 1 36.06 14 ALA B CA 1
ATOM 2916 C C . ALA B 1 14 ? -20.734 -7.266 -4.934 1 36.06 14 ALA B C 1
ATOM 2918 O O . ALA B 1 14 ? -20.047 -7.238 -3.916 1 36.06 14 ALA B O 1
ATOM 2919 N N . LYS B 1 15 ? -20.453 -6.352 -5.875 1 43.88 15 LYS B N 1
ATOM 2920 C CA . LYS B 1 15 ? -19.688 -5.113 -5.941 1 43.88 15 LYS B CA 1
ATOM 2921 C C . LYS B 1 15 ? -19.766 -4.348 -4.621 1 43.88 15 LYS B C 1
ATOM 2923 O O . LYS B 1 15 ? -18.766 -3.779 -4.172 1 43.88 15 LYS B O 1
ATOM 2928 N N . SER B 1 16 ? -20.953 -4.402 -4.055 1 41.06 16 SER B N 1
ATOM 2929 C CA . SER B 1 16 ? -21.234 -3.662 -2.828 1 41.06 16 SER B CA 1
ATOM 2930 C C . SER B 1 16 ? -20.438 -4.219 -1.655 1 41.06 16 SER B C 1
ATOM 2932 O O . SER B 1 16 ? -19.984 -3.467 -0.787 1 41.06 16 SER B O 1
ATOM 2934 N N . ASP B 1 17 ? -20.281 -5.512 -1.634 1 41.34 17 ASP B N 1
ATOM 2935 C CA . ASP B 1 17 ? -19.672 -6.145 -0.472 1 41.34 17 ASP B CA 1
ATOM 2936 C C . ASP B 1 17 ? -18.156 -5.93 -0.464 1 41.34 17 ASP B C 1
ATOM 2938 O O . ASP B 1 17 ? -17.531 -5.879 0.601 1 41.34 17 ASP B O 1
ATOM 2942 N N . LEU B 1 18 ? -17.641 -5.73 -1.581 1 42.16 18 LEU B N 1
ATOM 2943 C CA . LEU B 1 18 ? -16.203 -5.562 -1.725 1 42.16 18 LEU B CA 1
ATOM 2944 C C . LEU B 1 18 ? -15.742 -4.27 -1.064 1 42.16 18 LEU B C 1
ATOM 2946 O O . LEU B 1 18 ? -14.664 -4.223 -0.467 1 42.16 18 LEU B O 1
ATOM 2950 N N . TYR B 1 19 ? -16.688 -3.268 -1.16 1 41.59 19 TYR B N 1
ATOM 2951 C CA . TYR B 1 19 ? -16.281 -1.963 -0.643 1 41.59 19 TYR B CA 1
ATOM 2952 C C . TYR B 1 19 ? -16.422 -1.914 0.874 1 41.59 19 TYR B C 1
ATOM 2954 O O . TYR B 1 19 ? -15.703 -1.168 1.543 1 41.59 19 TYR B O 1
ATOM 2962 N N . ARG B 1 20 ? -17.297 -2.785 1.402 1 42.62 20 ARG B N 1
ATOM 2963 C CA . ARG B 1 20 ? -17.578 -2.783 2.836 1 42.62 20 ARG B CA 1
ATOM 2964 C C . ARG B 1 20 ? -16.406 -3.344 3.623 1 42.62 20 ARG B C 1
ATOM 2966 O O . ARG B 1 20 ? -16.281 -3.09 4.824 1 42.62 20 ARG B O 1
ATOM 2973 N N . THR B 1 21 ? -15.531 -4.008 2.973 1 46.97 21 THR B N 1
ATOM 2974 C CA . THR B 1 21 ? -14.586 -4.805 3.746 1 46.97 21 THR B CA 1
ATOM 2975 C C . THR B 1 21 ? -13.188 -4.184 3.701 1 46.97 21 THR B C 1
ATOM 2977 O O . THR B 1 21 ? -12.266 -4.664 4.363 1 46.97 21 THR B O 1
ATOM 2980 N N . LYS B 1 22 ? -13.219 -2.957 3.07 1 57.5 22 LYS B N 1
ATOM 2981 C CA . LYS B 1 22 ? -11.914 -2.305 3.018 1 57.5 22 LYS B CA 1
ATOM 2982 C C . LYS B 1 22 ? -11.609 -1.583 4.328 1 57.5 22 LYS B C 1
ATOM 2984 O O . LYS B 1 22 ? -12.461 -0.879 4.871 1 57.5 22 LYS B O 1
ATOM 2989 N N . SER B 1 23 ? -10.375 -1.846 4.801 1 70.12 23 SER B N 1
ATOM 2990 C CA . SER B 1 23 ? -9.969 -1.169 6.031 1 70.12 23 SER B CA 1
ATOM 2991 C C . SER B 1 23 ? -9.75 0.321 5.797 1 70.12 23 SER B C 1
ATOM 2993 O O . SER B 1 23 ? -9.914 1.132 6.711 1 70.12 23 SER B O 1
ATOM 2995 N N . LYS B 1 24 ? -9.414 0.675 4.562 1 77.5 24 LYS B N 1
ATOM 2996 C CA . LYS B 1 24 ? -9.234 2.074 4.184 1 77.5 24 LYS B CA 1
ATOM 2997 C C . LYS B 1 24 ? -10.164 2.455 3.037 1 77.5 24 LYS B C 1
ATOM 2999 O O . LYS B 1 24 ? -10.125 1.844 1.967 1 77.5 24 LYS B O 1
ATOM 3004 N N . LEU B 1 25 ? -11.031 3.451 3.191 1 77.5 25 LEU B N 1
ATOM 3005 C CA . LEU B 1 25 ? -12 3.818 2.166 1 77.5 25 LEU B CA 1
ATOM 3006 C C . LEU B 1 25 ? -11.617 5.133 1.496 1 77.5 25 LEU B C 1
ATOM 3008 O O . LEU B 1 25 ? -11.188 6.074 2.166 1 77.5 25 LEU B O 1
ATOM 3012 N N . SER B 1 26 ? -11.719 5.133 0.207 1 80.69 26 SER B N 1
ATOM 3013 C CA . SER B 1 26 ? -11.477 6.32 -0.607 1 80.69 26 SER B CA 1
ATOM 3014 C C . SER B 1 26 ? -12.758 7.102 -0.847 1 80.69 26 SER B C 1
ATOM 3016 O O . SER B 1 26 ? -13.852 6.621 -0.542 1 80.69 26 SER B O 1
ATOM 3018 N N . PHE B 1 27 ? -12.609 8.289 -1.331 1 80.62 27 PHE B N 1
ATOM 3019 C CA . PHE B 1 27 ? -13.742 9.086 -1.773 1 80.62 27 PHE B CA 1
ATOM 3020 C C . PHE B 1 27 ? -14.617 8.289 -2.74 1 80.62 27 PHE B C 1
ATOM 3022 O O . PHE B 1 27 ? -15.836 8.258 -2.598 1 80.62 27 PHE B O 1
ATOM 3029 N N . GLU B 1 28 ? -13.961 7.633 -3.707 1 74.69 28 GLU B N 1
ATOM 3030 C CA . GLU B 1 28 ? -14.695 6.871 -4.715 1 74.69 28 GLU B CA 1
ATOM 3031 C C . GLU B 1 28 ? -15.477 5.727 -4.082 1 74.69 28 GLU B C 1
ATOM 3033 O O . GLU B 1 28 ? -16.609 5.441 -4.488 1 74.69 28 GLU B O 1
ATOM 3038 N N . ASP B 1 29 ? -14.852 5.055 -3.15 1 75.06 29 ASP B N 1
ATOM 3039 C CA . ASP B 1 29 ? -15.539 3.986 -2.43 1 75.06 29 ASP B CA 1
ATOM 3040 C C . ASP B 1 29 ? -16.797 4.508 -1.755 1 75.06 29 ASP B C 1
ATOM 3042 O O . ASP B 1 29 ? -17.844 3.834 -1.762 1 75.06 29 ASP B O 1
ATOM 3046 N N . MET B 1 30 ? -16.719 5.676 -1.219 1 80.88 30 MET B N 1
ATOM 3047 C CA . MET B 1 30 ? -17.797 6.262 -0.429 1 80.88 30 MET B CA 1
ATOM 3048 C C . MET B 1 30 ? -18.953 6.699 -1.325 1 80.88 30 MET B C 1
ATOM 3050 O O . MET B 1 30 ? -20.125 6.5 -0.985 1 80.88 30 MET B O 1
ATOM 3054 N N . ILE B 1 31 ? -18.625 7.145 -2.414 1 76.44 31 ILE B N 1
ATOM 3055 C CA . ILE B 1 31 ? -19.672 7.699 -3.275 1 76.44 31 ILE B CA 1
ATOM 3056 C C . ILE B 1 31 ? -20.344 6.578 -4.066 1 76.44 31 ILE B C 1
ATOM 3058 O O . ILE B 1 31 ? -21.516 6.684 -4.434 1 76.44 31 ILE B O 1
ATOM 3062 N N . LYS B 1 32 ? -19.578 5.531 -4.383 1 73.44 32 LYS B N 1
ATOM 3063 C CA . LYS B 1 32 ? -20.125 4.418 -5.156 1 73.44 32 LYS B CA 1
ATOM 3064 C C . LYS B 1 32 ? -21.078 3.576 -4.312 1 73.44 32 LYS B C 1
ATOM 3066 O O . LYS B 1 32 ? -21.891 2.822 -4.852 1 73.44 32 LYS B O 1
ATOM 3071 N N . GLU B 1 33 ? -20.922 3.768 -3.07 1 71.19 33 GLU B N 1
ATOM 3072 C CA . GLU B 1 33 ? -21.844 3.078 -2.178 1 71.19 33 GLU B CA 1
ATOM 3073 C C . GLU B 1 33 ? -23.094 3.912 -1.934 1 71.19 33 GLU B C 1
ATOM 3075 O O . GLU B 1 33 ? -23.047 4.918 -1.224 1 71.19 33 GLU B O 1
ATOM 3080 N N . PRO B 1 34 ? -24.188 3.617 -2.611 1 68.56 34 PRO B N 1
ATOM 3081 C CA . PRO B 1 34 ? -25.406 4.441 -2.529 1 68.56 34 PRO B CA 1
ATOM 3082 C C . PRO B 1 34 ? -25.797 4.77 -1.09 1 68.56 34 PRO B C 1
ATOM 3084 O O . PRO B 1 34 ? -26.188 5.902 -0.797 1 68.56 34 PRO B O 1
ATOM 3087 N N . ASP B 1 35 ? -25.656 3.855 -0.19 1 74.81 35 ASP B N 1
ATOM 3088 C CA . ASP B 1 35 ? -26.109 4.129 1.168 1 74.81 35 ASP B CA 1
ATOM 3089 C C . ASP B 1 35 ? -24.938 4.262 2.131 1 74.81 35 ASP B C 1
ATOM 3091 O O . ASP B 1 35 ? -25.047 3.914 3.309 1 74.81 35 ASP B O 1
ATOM 3095 N N . PHE B 1 36 ? -24.047 4.98 1.532 1 79.69 36 PHE B N 1
ATOM 3096 C CA . PHE B 1 36 ? -22.906 5.105 2.428 1 79.69 36 PHE B CA 1
ATOM 3097 C C . PHE B 1 36 ? -23.156 6.164 3.494 1 79.69 36 PHE B C 1
ATOM 3099 O O . PHE B 1 36 ? -23.688 7.242 3.193 1 79.69 36 PHE B O 1
ATOM 3106 N N . GLU B 1 37 ? -22.891 5.812 4.727 1 81.88 37 GLU B N 1
ATOM 3107 C CA . GLU B 1 37 ? -22.859 6.762 5.832 1 81.88 37 GLU B CA 1
ATOM 3108 C C . GLU B 1 37 ? -21.672 6.504 6.754 1 81.88 37 GLU B C 1
ATOM 3110 O O . GLU B 1 37 ? -21.344 5.352 7.047 1 81.88 37 GLU B O 1
ATOM 3115 N N . PHE B 1 38 ? -21 7.598 6.961 1 89.62 38 PHE B N 1
ATOM 3116 C CA . PHE B 1 38 ? -19.984 7.484 8 1 89.62 38 PHE B CA 1
ATOM 3117 C C . PHE B 1 38 ? -20.594 7.02 9.312 1 89.62 38 PHE B C 1
ATOM 3119 O O . PHE B 1 38 ? -21.484 7.688 9.859 1 89.62 38 PHE B O 1
ATOM 3126 N N . ASP B 1 39 ? -20.109 5.875 9.75 1 89.62 39 ASP B N 1
ATOM 3127 C CA . ASP B 1 39 ? -20.688 5.277 10.945 1 89.62 39 ASP B CA 1
ATOM 3128 C C . ASP B 1 39 ? -19.938 5.707 12.195 1 89.62 39 ASP B C 1
ATOM 3130 O O . ASP B 1 39 ? -19.125 4.953 12.727 1 89.62 39 ASP B O 1
ATOM 3134 N N . ILE B 1 40 ? -20.312 6.805 12.727 1 90.38 40 ILE B N 1
ATOM 3135 C CA . ILE B 1 40 ? -19.625 7.383 13.875 1 90.38 40 ILE B CA 1
ATOM 3136 C C . ILE B 1 40 ? -19.875 6.523 15.109 1 90.38 40 ILE B C 1
ATOM 3138 O O . ILE B 1 40 ? -19.078 6.527 16.047 1 90.38 40 ILE B O 1
ATOM 3142 N N . LYS B 1 41 ? -20.984 5.801 15.188 1 89.62 41 LYS B N 1
ATOM 3143 C CA . LYS B 1 41 ? -21.344 4.957 16.328 1 89.62 41 LYS B CA 1
ATOM 3144 C C . LYS B 1 41 ? -20.656 3.6 16.234 1 89.62 41 LYS B C 1
ATOM 3146 O O . LYS B 1 41 ? -20.531 2.893 17.234 1 89.62 41 LYS B O 1
ATOM 3151 N N . GLY B 1 42 ? -20.25 3.309 15.047 1 88.06 42 GLY B N 1
ATOM 3152 C CA . GLY B 1 42 ? -19.656 1.998 14.812 1 88.06 42 GLY B CA 1
ATOM 3153 C C . GLY B 1 42 ? -18.156 1.988 14.938 1 88.06 42 GLY B C 1
ATOM 3154 O O . GLY B 1 42 ? -17.609 2.359 15.984 1 88.06 42 GLY B O 1
ATOM 3155 N N . SER B 1 43 ? -17.453 1.572 13.836 1 87.81 43 SER B N 1
ATOM 3156 C CA . SER B 1 43 ? -16.016 1.38 13.922 1 87.81 43 SER B CA 1
ATOM 3157 C C . SER B 1 43 ? -15.273 2.275 12.93 1 87.81 43 SER B C 1
ATOM 3159 O O . SER B 1 43 ? -14.094 2.059 12.648 1 87.81 43 SER B O 1
ATOM 3161 N N . ASP B 1 44 ? -16 3.342 12.461 1 93.75 44 ASP B N 1
ATOM 3162 C CA . ASP B 1 44 ? -15.375 4.25 11.508 1 93.75 44 ASP B CA 1
ATOM 3163 C C . ASP B 1 44 ? -14.484 5.27 12.219 1 93.75 44 ASP B C 1
ATOM 3165 O O . ASP B 1 44 ? -14.859 5.785 13.281 1 93.75 44 ASP B O 1
ATOM 3169 N N . VAL B 1 45 ? -13.305 5.52 11.648 1 95.88 45 VAL B N 1
ATOM 3170 C CA . VAL B 1 45 ? -12.391 6.484 12.25 1 95.88 45 VAL B CA 1
ATOM 3171 C C . VAL B 1 45 ? -11.859 7.43 11.172 1 95.88 45 VAL B C 1
ATOM 3173 O O . VAL B 1 45 ? -11.344 6.984 10.148 1 95.88 45 VAL B O 1
ATOM 3176 N N . VAL B 1 46 ? -11.992 8.711 11.391 1 97 46 VAL B N 1
ATOM 3177 C CA . VAL B 1 46 ? -11.352 9.703 10.539 1 97 46 VAL B CA 1
ATOM 3178 C C . VAL B 1 46 ? -9.914 9.93 11.008 1 97 46 VAL B C 1
ATOM 3180 O O . VAL B 1 46 ? -9.664 10.125 12.195 1 97 46 VAL B O 1
ATOM 3183 N N . VAL B 1 47 ? -8.984 9.797 10.102 1 98 47 VAL B N 1
ATOM 3184 C CA . VAL B 1 47 ? -7.566 9.977 10.406 1 98 47 VAL B CA 1
ATOM 3185 C C . VAL B 1 47 ? -7.027 11.203 9.688 1 98 47 VAL B C 1
ATOM 3187 O O . VAL B 1 47 ? -7.035 11.258 8.453 1 98 47 VAL B O 1
ATOM 3190 N N . PHE B 1 48 ? -6.5 12.18 10.453 1 98.31 48 PHE B N 1
ATOM 3191 C CA . PHE B 1 48 ? -6.035 13.43 9.867 1 98.31 48 PHE B CA 1
ATOM 3192 C C . PHE B 1 48 ? -4.52 13.422 9.703 1 98.31 48 PHE B C 1
ATOM 3194 O O . PHE B 1 48 ? -3.779 13.5 10.688 1 98.31 48 PHE B O 1
ATOM 3201 N N . LEU B 1 49 ? -4.059 13.258 8.453 1 98.44 49 LEU B N 1
ATOM 3202 C CA . LEU B 1 49 ? -2.646 13.453 8.133 1 98.44 49 LEU B CA 1
ATOM 3203 C C . LEU B 1 49 ? -2.297 14.938 8.117 1 98.44 49 LEU B C 1
ATOM 3205 O O . LEU B 1 49 ? -2.604 15.641 7.148 1 98.44 49 LEU B O 1
ATOM 3209 N N . HIS B 1 50 ? -1.589 15.375 9.125 1 97.94 50 HIS B N 1
ATOM 3210 C CA . HIS B 1 50 ? -1.358 16.797 9.375 1 97.94 50 HIS B CA 1
ATOM 3211 C C . HIS B 1 50 ? -0.015 17.25 8.812 1 97.94 50 HIS B C 1
ATOM 3213 O O . HIS B 1 50 ? 1.007 17.172 9.5 1 97.94 50 HIS B O 1
ATOM 3219 N N . ILE B 1 51 ? -0.087 17.844 7.641 1 98.12 51 ILE B N 1
ATOM 3220 C CA . ILE B 1 51 ? 1.125 18.328 6.992 1 98.12 51 ILE B CA 1
ATOM 3221 C C . ILE B 1 51 ? 1.477 19.703 7.531 1 98.12 51 ILE B C 1
ATOM 3223 O O . ILE B 1 51 ? 0.598 20.562 7.703 1 98.12 51 ILE B O 1
ATOM 3227 N N . GLN B 1 52 ? 2.723 19.922 7.754 1 96.44 52 GLN B N 1
ATOM 3228 C CA . GLN B 1 52 ? 3.184 21.188 8.32 1 96.44 52 GLN B CA 1
ATOM 3229 C C . GLN B 1 52 ? 2.814 22.359 7.426 1 96.44 52 GLN B C 1
ATOM 3231 O O . GLN B 1 52 ? 3.031 22.312 6.211 1 96.44 52 GLN B O 1
ATOM 3236 N N . LYS B 1 53 ? 2.156 23.344 8.047 1 95.44 53 LYS B N 1
ATOM 3237 C CA . LYS B 1 53 ? 1.922 24.672 7.484 1 95.44 53 LYS B CA 1
ATOM 3238 C C . LYS B 1 53 ? 0.951 24.609 6.309 1 95.44 53 LYS B C 1
ATOM 3240 O O . LYS B 1 53 ? 1.117 25.328 5.316 1 95.44 53 LYS B O 1
ATOM 3245 N N . THR B 1 54 ? -0.003 23.734 6.344 1 96.38 54 THR B N 1
ATOM 3246 C CA . THR B 1 54 ? -1.021 23.641 5.301 1 96.38 54 THR B CA 1
ATOM 3247 C C . THR B 1 54 ? -2.396 24 5.852 1 96.38 54 THR B C 1
ATOM 3249 O O . THR B 1 54 ? -3.42 23.656 5.262 1 96.38 54 THR B O 1
ATOM 3252 N N . GLY B 1 55 ? -2.406 24.672 7.008 1 93 55 GLY B N 1
ATOM 3253 C CA . GLY B 1 55 ? -3.67 25.078 7.594 1 93 55 GLY B CA 1
ATOM 3254 C C . GLY B 1 55 ? -4.316 24.016 8.445 1 93 55 GLY B C 1
ATOM 3255 O O . GLY B 1 55 ? -5.477 24.141 8.844 1 93 55 GLY B O 1
ATOM 3256 N N . GLY B 1 56 ? -3.592 23 8.781 1 94.44 56 GLY B N 1
ATOM 3257 C CA . GLY B 1 56 ? -4.109 21.859 9.516 1 94.44 56 GLY B CA 1
ATOM 3258 C C . GLY B 1 56 ? -4.535 22.203 10.93 1 94.44 56 GLY B C 1
ATOM 3259 O O . GLY B 1 56 ? -5.453 21.594 11.477 1 94.44 56 GLY B O 1
ATOM 3260 N N . THR B 1 57 ? -3.809 23.188 11.508 1 93.88 57 THR B N 1
ATOM 3261 C CA . THR B 1 57 ? -4.164 23.594 12.859 1 93.88 57 THR B CA 1
ATOM 3262 C C . THR B 1 57 ? -5.578 24.172 12.898 1 93.88 57 THR B C 1
ATOM 3264 O O . THR B 1 57 ? -6.395 23.766 13.727 1 93.88 57 THR B O 1
ATOM 3267 N N . SER B 1 58 ? -5.875 25.031 11.984 1 92.88 58 SER B N 1
ATOM 3268 C CA . SER B 1 58 ? -7.195 25.641 11.922 1 92.88 58 SER B CA 1
ATOM 3269 C C . SER B 1 58 ? -8.266 24.609 11.602 1 92.88 58 SER B C 1
ATOM 3271 O O . SER B 1 58 ? -9.328 24.594 12.234 1 92.88 58 SER B O 1
ATOM 3273 N N . PHE B 1 59 ? -8.008 23.781 10.664 1 94.69 59 PHE B N 1
ATOM 3274 C CA . PHE B 1 59 ? -8.992 22.781 10.266 1 94.69 59 PHE B CA 1
ATOM 3275 C C . PHE B 1 59 ? -9.188 21.75 11.367 1 94.69 59 PHE B C 1
ATOM 3277 O O . PHE B 1 59 ? -10.312 21.297 11.609 1 94.69 59 PHE B O 1
ATOM 3284 N N . GLY B 1 60 ? -8.102 21.297 11.977 1 94.88 60 GLY B N 1
ATOM 3285 C CA . GLY B 1 60 ? -8.195 20.375 13.094 1 94.88 60 GLY B CA 1
ATOM 3286 C C . GLY B 1 60 ? -9.055 20.891 14.234 1 94.88 60 GLY B C 1
ATOM 3287 O O . GLY B 1 60 ? -9.859 20.156 14.805 1 94.88 60 GLY B O 1
ATOM 3288 N N . ARG B 1 61 ? -8.898 22.141 14.547 1 93.31 61 ARG B N 1
ATOM 3289 C CA . ARG B 1 61 ? -9.734 22.766 15.562 1 93.31 61 ARG B CA 1
ATOM 3290 C C . ARG B 1 61 ? -11.188 22.828 15.109 1 93.31 61 ARG B C 1
ATOM 3292 O O . ARG B 1 61 ? -12.102 22.625 15.914 1 93.31 61 ARG B O 1
ATOM 3299 N N . HIS B 1 62 ? -11.359 23.156 13.859 1 93.38 62 HIS B N 1
ATOM 3300 C CA . HIS B 1 62 ? -12.695 23.203 13.281 1 93.38 62 HIS B CA 1
ATOM 3301 C C . HIS B 1 62 ? -13.398 21.859 13.406 1 93.38 62 HIS B C 1
ATOM 3303 O O . HIS B 1 62 ? -14.609 21.812 13.656 1 93.38 62 HIS B O 1
ATOM 3309 N N . LEU B 1 63 ? -12.68 20.734 13.297 1 95.12 63 LEU B N 1
ATOM 3310 C CA . LEU B 1 63 ? -13.219 19.391 13.375 1 95.12 63 LEU B CA 1
ATOM 3311 C C . LEU B 1 63 ? -13.711 19.078 14.789 1 95.12 63 LEU B C 1
ATOM 3313 O O . LEU B 1 63 ? -14.766 18.469 14.961 1 95.12 63 LEU B O 1
ATOM 3317 N N . VAL B 1 64 ? -12.992 19.5 15.797 1 95.69 64 VAL B N 1
ATOM 3318 C CA . VAL B 1 64 ? -13.312 19.062 17.156 1 95.69 64 VAL B CA 1
ATOM 3319 C C . VAL B 1 64 ? -14.258 20.062 17.812 1 95.69 64 VAL B C 1
ATOM 3321 O O . VAL B 1 64 ? -15 19.719 18.734 1 95.69 64 VAL B O 1
ATOM 3324 N N . LYS B 1 65 ? -14.375 21.234 17.281 1 93.69 65 LYS B N 1
ATOM 3325 C CA . LYS B 1 65 ? -15.148 22.266 17.953 1 93.69 65 LYS B CA 1
ATOM 3326 C C . LYS B 1 65 ? -16.453 22.547 17.219 1 93.69 65 LYS B C 1
ATOM 3328 O O . LYS B 1 65 ? -17.453 22.953 17.844 1 93.69 65 LYS B O 1
ATOM 3333 N N . ASN B 1 66 ? -16.484 22.328 15.914 1 93.62 66 ASN B N 1
ATOM 3334 C CA . ASN B 1 66 ? -17.578 22.938 15.164 1 93.62 66 ASN B CA 1
ATOM 3335 C C . ASN B 1 66 ? -18.375 21.875 14.391 1 93.62 66 ASN B C 1
ATOM 3337 O O . ASN B 1 66 ? -19.203 22.219 13.555 1 93.62 66 ASN B O 1
ATOM 3341 N N . LEU B 1 67 ? -18.125 20.656 14.539 1 94.19 67 LEU B N 1
ATOM 3342 C CA . LEU B 1 67 ? -18.938 19.625 13.891 1 94.19 67 LEU B CA 1
ATOM 3343 C C . LEU B 1 67 ? -20.25 19.406 14.648 1 94.19 67 LEU B C 1
ATOM 3345 O O . LEU B 1 67 ? -20.25 19.328 15.875 1 94.19 67 LEU B O 1
ATOM 3349 N N . ALA B 1 68 ? -21.344 19.375 13.906 1 93.94 68 ALA B N 1
ATOM 3350 C CA . ALA B 1 68 ? -22.641 19.047 14.484 1 93.94 68 ALA B CA 1
ATOM 3351 C C . ALA B 1 68 ? -22.75 17.547 14.742 1 93.94 68 ALA B C 1
ATOM 3353 O O . ALA B 1 68 ? -23.141 16.781 13.852 1 93.94 68 ALA B O 1
ATOM 3354 N N . LEU B 1 69 ? -22.484 17.125 16 1 92.75 69 LEU B N 1
ATOM 3355 C CA . LEU B 1 69 ? -22.5 15.711 16.375 1 92.75 69 LEU B CA 1
ATOM 3356 C C . LEU B 1 69 ? -23.531 15.438 17.453 1 92.75 69 LEU B C 1
ATOM 3358 O O . LEU B 1 69 ? -23.891 16.328 18.234 1 92.75 69 LEU B O 1
ATOM 3362 N N . GLU B 1 70 ? -24.047 14.227 17.438 1 90.62 70 GLU B N 1
ATOM 3363 C CA . GLU B 1 70 ? -24.938 13.812 18.516 1 90.62 70 GLU B CA 1
ATOM 3364 C C . GLU B 1 70 ? -24.266 13.977 19.875 1 90.62 70 GLU B C 1
ATOM 3366 O O . GLU B 1 70 ? -24.891 14.469 20.812 1 90.62 70 GLU B O 1
ATOM 3371 N N . GLN B 1 71 ? -23.047 13.609 19.938 1 91.5 71 GLN B N 1
ATOM 3372 C CA . GLN B 1 71 ? -22.203 13.836 21.094 1 91.5 71 GLN B CA 1
ATOM 3373 C C . GLN B 1 71 ? -20.984 14.695 20.734 1 91.5 71 GLN B C 1
ATOM 3375 O O . GLN B 1 71 ? -20 14.18 20.219 1 91.5 71 GLN B O 1
ATOM 3380 N N . PRO B 1 72 ? -21 15.898 21.078 1 92.12 72 PRO B N 1
ATOM 3381 C CA . PRO B 1 72 ? -19.891 16.781 20.719 1 92.12 72 PRO B CA 1
ATOM 3382 C C . PRO B 1 72 ? -18.594 16.422 21.453 1 92.12 72 PRO B C 1
ATOM 3384 O O . PRO B 1 72 ? -18.641 15.844 22.531 1 92.12 72 PRO B O 1
ATOM 3387 N N . CYS B 1 73 ? -17.5 16.766 20.781 1 94.19 73 CYS B N 1
ATOM 3388 C CA . CYS B 1 73 ? -16.219 16.594 21.438 1 94.19 73 CYS B CA 1
ATOM 3389 C C . CYS B 1 73 ? -16.109 17.469 22.672 1 94.19 73 CYS B C 1
ATOM 3391 O O . CYS B 1 73 ? -16.609 18.594 22.672 1 94.19 73 CYS B O 1
ATOM 3393 N N . SER B 1 74 ? -15.492 16.953 23.656 1 93.19 74 SER B N 1
ATOM 3394 C CA . SER B 1 74 ? -15.281 17.703 24.891 1 93.19 74 SER B CA 1
ATOM 3395 C C . SER B 1 74 ? -13.883 18.297 24.953 1 93.19 74 SER B C 1
ATOM 3397 O O . SER B 1 74 ? -12.891 17.562 25.047 1 93.19 74 SER B O 1
ATOM 3399 N N . CYS B 1 75 ? -13.883 19.594 24.859 1 92.25 75 CYS B N 1
ATOM 3400 C CA . CYS B 1 75 ? -12.617 20.328 24.906 1 92.25 75 CYS B CA 1
ATOM 3401 C C . CYS B 1 75 ? -12.484 21.094 26.219 1 92.25 75 CYS B C 1
ATOM 3403 O O . CYS B 1 75 ? -13.281 21.984 26.5 1 92.25 75 CYS B O 1
ATOM 3405 N N . GLN B 1 76 ? -11.594 20.672 27 1 90.06 76 GLN B N 1
ATOM 3406 C CA . GLN B 1 76 ? -11.391 21.312 28.281 1 90.06 76 GLN B CA 1
ATOM 3407 C C . GLN B 1 76 ? -10.273 22.359 28.203 1 90.06 76 GLN B C 1
ATOM 3409 O O . GLN B 1 76 ? -9.266 22.141 27.531 1 90.06 76 GLN B O 1
ATOM 3414 N N . LYS B 1 77 ? -10.508 23.422 28.969 1 86.44 77 LYS B N 1
ATOM 3415 C CA . LYS B 1 77 ? -9.508 24.484 29 1 86.44 77 LYS B CA 1
ATOM 3416 C C . LYS B 1 77 ? -8.1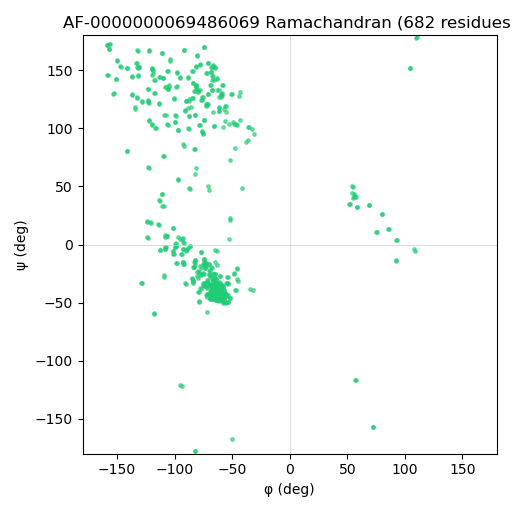88 23.984 29.562 1 86.44 77 LYS B C 1
ATOM 3418 O O . LYS B 1 77 ? -8.172 23.25 30.562 1 86.44 77 LYS B O 1
ATOM 3423 N N . GLY B 1 78 ? -7.137 24.297 28.891 1 86.31 78 GLY B N 1
ATOM 3424 C CA . GLY B 1 78 ? -5.816 23.906 29.359 1 86.31 78 GLY B CA 1
ATOM 3425 C C . GLY B 1 78 ? -5.34 22.578 28.797 1 86.31 78 GLY B C 1
ATOM 3426 O O . GLY B 1 78 ? -4.168 22.219 28.938 1 86.31 78 GLY B O 1
ATOM 3427 N N . ARG B 1 79 ? -6.352 21.922 28.219 1 84.19 79 ARG B N 1
ATOM 3428 C CA . ARG B 1 79 ? -5.957 20.656 27.625 1 84.19 79 ARG B CA 1
ATOM 3429 C C . ARG B 1 79 ? -5.746 20.797 26.125 1 84.19 79 ARG B C 1
ATOM 3431 O O . ARG B 1 79 ? -6.512 21.484 25.453 1 84.19 79 ARG B O 1
ATOM 3438 N N . LYS B 1 80 ? -4.688 20.219 25.688 1 87.44 80 LYS B N 1
ATOM 3439 C CA . LYS B 1 80 ? -4.336 20.328 24.266 1 87.44 80 LYS B CA 1
ATOM 3440 C C . LYS B 1 80 ? -5.242 19.438 23.406 1 87.44 80 LYS B C 1
ATOM 3442 O O . LYS B 1 80 ? -5.48 19.734 22.234 1 87.44 80 LYS B O 1
ATOM 3447 N N . LYS B 1 81 ? -5.762 18.406 24.031 1 93.12 81 LYS B N 1
ATOM 3448 C CA . LYS B 1 81 ? -6.582 17.453 23.297 1 93.12 81 LYS B CA 1
ATOM 3449 C C . LYS B 1 81 ? -8.039 17.5 23.75 1 93.12 81 LYS B C 1
ATOM 3451 O O . LYS B 1 81 ? -8.32 17.781 24.906 1 93.12 81 LYS B O 1
ATOM 3456 N N . CYS B 1 82 ? -8.906 17.312 22.812 1 94.75 82 CYS B N 1
ATOM 3457 C CA . CYS B 1 82 ? -10.328 17.141 23.094 1 94.75 82 CYS B CA 1
ATOM 3458 C C . CYS B 1 82 ? -10.703 15.664 23.109 1 94.75 82 CYS B C 1
ATOM 3460 O O . CYS B 1 82 ? -10.07 14.844 22.438 1 94.75 82 CYS B O 1
ATOM 3462 N N . LYS B 1 83 ? -11.656 15.352 23.922 1 92.38 83 LYS B N 1
ATOM 3463 C CA . LYS B 1 83 ? -12.195 13.992 23.906 1 92.38 83 LYS B CA 1
ATOM 3464 C C . LYS B 1 83 ? -13.312 13.852 22.891 1 92.38 83 LYS B C 1
ATOM 3466 O O . LYS B 1 83 ? -14.375 14.461 23.031 1 92.38 83 LYS B O 1
ATOM 3471 N N . CYS B 1 84 ? -13.039 13.133 21.859 1 94.44 84 CYS B N 1
ATOM 3472 C CA . CYS B 1 84 ? -14.023 12.906 20.797 1 94.44 84 CYS B CA 1
ATOM 3473 C C . CYS B 1 84 ? -14.523 11.469 20.812 1 94.44 84 CYS B C 1
ATOM 3475 O O . CYS B 1 84 ? -14.172 10.672 19.938 1 94.44 84 CYS B O 1
ATOM 3477 N N . SER B 1 85 ? -15.367 11.203 21.75 1 92.69 85 SER B N 1
ATOM 3478 C CA . SER B 1 85 ? -15.875 9.852 21.984 1 92.69 85 SER B CA 1
ATOM 3479 C C . SER B 1 85 ? -17.062 9.547 21.078 1 92.69 85 SER B C 1
ATOM 3481 O O . SER B 1 85 ? -17.797 10.461 20.672 1 92.69 85 SER B O 1
ATOM 3483 N N . ARG B 1 86 ? -17.156 8.273 20.766 1 93.06 86 ARG B N 1
ATOM 3484 C CA . ARG B 1 86 ? -18.344 7.82 20.062 1 93.06 86 ARG B CA 1
ATOM 3485 C C . ARG B 1 86 ? -19.594 7.965 20.922 1 93.06 86 ARG B C 1
ATOM 3487 O O . ARG B 1 86 ? -19.516 7.863 22.156 1 93.06 86 ARG B O 1
ATOM 3494 N N . PRO B 1 87 ? -20.734 8.148 20.156 1 90 87 PRO B N 1
ATOM 3495 C CA . PRO B 1 87 ? -21.969 8.172 20.953 1 90 87 PRO B CA 1
ATOM 3496 C C . PRO B 1 87 ? -22.188 6.883 21.75 1 90 87 PRO B C 1
ATOM 3498 O O . PRO B 1 87 ? -22.047 5.785 21.203 1 90 87 PRO B O 1
ATOM 3501 N N . HIS B 1 88 ? -22.422 6.957 22.984 1 85.12 88 HIS B N 1
ATOM 3502 C CA . HIS B 1 88 ? -22.766 5.863 23.891 1 85.12 88 HIS B CA 1
ATOM 3503 C C . HIS B 1 88 ? -21.516 5.031 24.219 1 85.12 88 HIS B C 1
ATOM 3505 O O . HIS B 1 88 ? -21.641 3.881 24.656 1 85.12 88 HIS B O 1
ATOM 3511 N N . SER B 1 89 ? -20.391 5.465 23.875 1 85 89 SER B N 1
ATOM 3512 C CA . SER B 1 89 ? -19.141 4.824 24.25 1 85 89 SER B CA 1
ATOM 3513 C C . SER B 1 89 ? -18.109 5.848 24.734 1 85 89 SER B C 1
ATOM 3515 O O . SER B 1 89 ? -17.672 6.695 23.953 1 85 89 SER B O 1
ATOM 3517 N N . GLU B 1 90 ? -17.719 5.773 25.906 1 80.5 90 GLU B N 1
ATOM 3518 C CA . GLU B 1 90 ? -16.812 6.781 26.453 1 80.5 90 GLU B CA 1
ATOM 3519 C C . GLU B 1 90 ? -15.367 6.477 26.094 1 80.5 90 GLU B C 1
ATOM 3521 O O . GLU B 1 90 ? -14.539 7.391 25.984 1 80.5 90 GLU B O 1
ATOM 3526 N N . ASP B 1 91 ? -15.156 5.297 25.766 1 86.69 91 ASP B N 1
ATOM 3527 C CA . ASP B 1 91 ? -13.758 4.918 25.656 1 86.69 91 ASP B CA 1
ATOM 3528 C C . ASP B 1 91 ? -13.352 4.723 24.188 1 86.69 91 ASP B C 1
ATOM 3530 O O . ASP B 1 91 ? -12.18 4.484 23.891 1 86.69 91 ASP B O 1
ATOM 3534 N N . ARG B 1 92 ? -14.305 4.875 23.344 1 92.38 92 ARG B N 1
ATOM 3535 C CA . ARG B 1 92 ? -13.992 4.688 21.922 1 92.38 92 ARG B CA 1
ATOM 3536 C C . ARG B 1 92 ? -14.039 6.016 21.172 1 92.38 92 ARG B C 1
ATOM 3538 O O . ARG B 1 92 ? -14.898 6.859 21.453 1 92.38 92 ARG B O 1
ATOM 3545 N N . GLN B 1 93 ? -13.133 6.156 20.234 1 93.62 93 GLN B N 1
ATOM 3546 C CA . GLN B 1 93 ? -12.992 7.434 19.547 1 93.62 93 GLN B CA 1
ATOM 3547 C C . GLN B 1 93 ? -13.242 7.289 18.062 1 93.62 93 GLN B C 1
ATOM 3549 O O . GLN B 1 93 ? -13.008 6.223 17.484 1 93.62 93 GLN B O 1
ATOM 3554 N N . TRP B 1 94 ? -13.703 8.352 17.422 1 95.31 94 TRP B N 1
ATOM 3555 C CA . TRP B 1 94 ? -14.008 8.312 15.992 1 95.31 94 TRP B CA 1
ATOM 3556 C C . TRP B 1 94 ? -13.047 9.203 15.203 1 95.31 94 TRP B C 1
ATOM 3558 O O . TRP B 1 94 ? -13.102 9.258 13.977 1 95.31 94 TRP B O 1
ATOM 3568 N N . LEU B 1 95 ? -12.188 9.922 15.922 1 96.69 95 LEU B N 1
ATOM 3569 C CA . LEU B 1 95 ? -11.266 10.875 15.305 1 96.69 95 LEU B CA 1
ATOM 3570 C C . LEU B 1 95 ? -9.836 10.633 15.773 1 96.69 95 LEU B C 1
ATOM 3572 O O . LEU B 1 95 ? -9.586 10.523 16.969 1 96.69 95 LEU B O 1
ATOM 3576 N N . PHE B 1 96 ? -8.93 10.391 14.836 1 97.06 96 PHE B N 1
ATOM 3577 C CA . PHE B 1 96 ? -7.496 10.32 15.07 1 97.06 96 PHE B CA 1
ATOM 3578 C C . PHE B 1 96 ? -6.793 11.562 14.539 1 97.06 96 PHE B C 1
ATOM 3580 O O . PHE B 1 96 ? -6.609 11.711 13.328 1 97.06 96 PHE B O 1
ATOM 3587 N N . SER B 1 97 ? -6.434 12.445 15.414 1 97.19 97 SER B N 1
ATOM 3588 C CA . SER B 1 97 ? -5.836 13.727 15.047 1 97.19 97 SER B CA 1
ATOM 3589 C C . SER B 1 97 ? -5.008 14.305 16.188 1 97.19 97 SER B C 1
ATOM 3591 O O . SER B 1 97 ? -5.059 13.797 17.312 1 97.19 97 SER B O 1
ATOM 3593 N N . ARG B 1 98 ? -4.336 15.367 15.82 1 95.5 98 ARG B N 1
ATOM 3594 C CA . ARG B 1 98 ? -3.543 16.016 16.859 1 95.5 98 ARG B CA 1
ATOM 3595 C C . ARG B 1 98 ? -4.43 16.5 18 1 95.5 98 ARG B C 1
ATOM 3597 O O . ARG B 1 98 ? -4 16.531 19.156 1 95.5 98 ARG B O 1
ATOM 3604 N N . TYR B 1 99 ? -5.68 16.812 17.797 1 95.69 99 TYR B N 1
ATOM 3605 C CA . TYR B 1 99 ? -6.535 17.438 18.797 1 95.69 99 TYR B CA 1
ATOM 3606 C C . TYR B 1 99 ? -7.422 16.406 19.484 1 95.69 99 TYR B C 1
ATOM 3608 O O . TYR B 1 99 ? -8.203 16.734 20.375 1 95.69 99 TYR B O 1
ATOM 3616 N N . SER B 1 100 ? -7.344 15.164 19.094 1 95.06 100 SER B N 1
ATOM 3617 C CA . SER B 1 100 ? -8.109 14.109 19.734 1 95.06 100 SER B CA 1
ATOM 3618 C C . SER B 1 100 ? -7.188 13.07 20.375 1 95.06 100 SER B C 1
ATOM 3620 O O . SER B 1 100 ? -7.164 12.922 21.609 1 95.06 100 SER B O 1
ATOM 3622 N N . THR B 1 101 ? -6.34 12.43 19.562 1 94.38 101 THR B N 1
ATOM 3623 C CA . THR B 1 101 ? -5.457 11.375 20.047 1 94.38 101 THR B CA 1
ATOM 3624 C C . THR B 1 101 ? -4.043 11.906 20.25 1 94.38 101 THR B C 1
ATOM 3626 O O . THR B 1 101 ? -3.195 11.227 20.828 1 94.38 101 THR B O 1
ATOM 3629 N N . GLY B 1 102 ? -3.816 13.156 19.859 1 94.44 102 GLY B N 1
ATOM 3630 C CA . GLY B 1 102 ? -2.457 13.672 19.906 1 94.44 102 GLY B CA 1
ATOM 3631 C C . GLY B 1 102 ? -1.561 13.086 18.828 1 94.44 102 GLY B C 1
ATOM 3632 O O . GLY B 1 102 ? -2.035 12.711 17.75 1 94.44 102 GLY B O 1
ATOM 3633 N N . TRP B 1 103 ? -0.273 13.117 19.078 1 94.44 103 TRP B N 1
ATOM 3634 C CA . TRP B 1 103 ? 0.721 12.672 18.109 1 94.44 103 TRP B CA 1
ATOM 3635 C C . TRP B 1 103 ? 1.151 11.234 18.375 1 94.44 103 TRP B C 1
ATOM 3637 O O . TRP B 1 103 ? 2.348 10.938 18.453 1 94.44 103 TRP B O 1
ATOM 3647 N N . LYS B 1 104 ? 0.144 10.367 18.406 1 94.62 104 LYS B N 1
ATOM 3648 C CA . LYS B 1 104 ? 0.387 8.984 18.828 1 94.62 104 LYS B CA 1
ATOM 3649 C C . LYS B 1 104 ? 1.302 8.273 17.828 1 94.62 104 LYS B C 1
ATOM 3651 O O . LYS B 1 104 ? 2.033 7.352 18.203 1 94.62 104 LYS B O 1
ATOM 3656 N N . CYS B 1 105 ? 1.272 8.664 16.578 1 95.38 105 CYS B N 1
ATOM 3657 C CA . CYS B 1 105 ? 2.105 8.023 15.57 1 95.38 105 CYS B CA 1
ATOM 3658 C C . CYS B 1 105 ? 3.334 8.875 15.258 1 95.38 105 CYS B C 1
ATOM 3660 O O . CYS B 1 105 ? 4.008 8.656 14.25 1 95.38 105 CYS B O 1
ATOM 3662 N N . GLY B 1 106 ? 3.607 9.867 16.125 1 94.62 106 GLY B N 1
ATOM 3663 C CA . GLY B 1 106 ? 4.719 10.781 15.891 1 94.62 106 GLY B CA 1
ATOM 3664 C C . GLY B 1 106 ? 4.285 12.148 15.406 1 94.62 106 GLY B C 1
ATOM 3665 O O . GLY B 1 106 ? 3.25 12.281 14.75 1 94.62 106 GLY B O 1
ATOM 3666 N N . LEU B 1 107 ? 5.148 13.109 15.758 1 95.88 107 LEU B N 1
ATOM 3667 C CA . LEU B 1 107 ? 4.879 14.484 15.359 1 95.88 107 LEU B CA 1
ATOM 3668 C C . LEU B 1 107 ? 4.84 14.617 13.844 1 95.88 107 LEU B C 1
ATOM 3670 O O . LEU B 1 107 ? 5.836 14.359 13.164 1 95.88 107 LEU B O 1
ATOM 3674 N N . HIS B 1 108 ? 3.693 15.016 13.312 1 97.12 108 HIS B N 1
ATOM 3675 C CA . HIS B 1 108 ? 3.494 15.172 11.883 1 97.12 108 HIS B CA 1
ATOM 3676 C C . HIS B 1 108 ? 3.848 13.898 11.125 1 97.12 108 HIS B C 1
ATOM 3678 O O . HIS B 1 108 ? 4.621 13.93 10.164 1 97.12 108 HIS B O 1
ATOM 3684 N N . ALA B 1 109 ? 3.279 12.844 11.609 1 97.31 109 ALA B N 1
ATOM 3685 C CA . ALA B 1 109 ? 3.494 11.555 10.945 1 97.31 109 ALA B CA 1
ATOM 3686 C C . ALA B 1 109 ? 3.021 11.594 9.5 1 97.31 109 ALA B C 1
ATOM 3688 O O . ALA B 1 109 ? 1.916 12.062 9.211 1 97.31 109 ALA B O 1
ATOM 3689 N N . ASP B 1 110 ? 3.926 11.141 8.625 1 97.88 110 ASP B N 1
ATOM 3690 C CA . ASP B 1 110 ? 3.568 11.109 7.211 1 97.88 110 ASP B CA 1
ATOM 3691 C C . ASP B 1 110 ? 2.756 9.867 6.875 1 97.88 110 ASP B C 1
ATOM 3693 O O . ASP B 1 110 ? 2.352 9.125 7.773 1 97.88 110 ASP B O 1
ATOM 3697 N N . TRP B 1 111 ? 2.434 9.734 5.605 1 97.62 111 TRP B N 1
ATOM 3698 C CA . TRP B 1 111 ? 1.617 8.625 5.121 1 97.62 111 TRP B CA 1
ATOM 3699 C C . TRP B 1 111 ? 2.211 7.285 5.547 1 97.62 111 TRP B C 1
ATOM 3701 O O . TRP B 1 111 ? 1.495 6.414 6.043 1 97.62 111 TRP B O 1
ATOM 3711 N N . THR B 1 112 ? 3.508 7.105 5.309 1 95.69 112 THR B N 1
ATOM 3712 C CA . THR B 1 112 ? 4.207 5.867 5.629 1 95.69 112 THR B CA 1
ATOM 3713 C C . THR B 1 112 ? 4.098 5.555 7.117 1 95.69 112 THR B C 1
ATOM 3715 O O . THR B 1 112 ? 3.785 4.426 7.496 1 95.69 112 THR B O 1
ATOM 3718 N N . GLU B 1 113 ? 4.285 6.52 7.945 1 95.75 113 GLU B N 1
ATOM 3719 C CA . GLU B 1 113 ? 4.207 6.355 9.398 1 95.75 113 GLU B CA 1
ATOM 3720 C C . GLU B 1 113 ? 2.773 6.086 9.844 1 95.75 113 GLU B C 1
ATOM 3722 O O . GLU B 1 113 ? 2.525 5.176 10.633 1 95.75 113 GLU B O 1
ATOM 3727 N N . LEU B 1 114 ? 1.841 6.844 9.328 1 95.12 114 LEU B N 1
ATOM 3728 C CA . LEU B 1 114 ? 0.458 6.77 9.781 1 95.12 114 LEU B CA 1
ATOM 3729 C C . LEU B 1 114 ? -0.159 5.418 9.438 1 95.12 114 LEU B C 1
ATOM 3731 O O . LEU B 1 114 ? -0.784 4.781 10.289 1 95.12 114 LEU B O 1
ATOM 3735 N N . THR B 1 115 ? 0.024 4.969 8.25 1 92.5 115 THR B N 1
ATOM 3736 C CA . THR B 1 115 ? -0.643 3.754 7.793 1 92.5 115 THR B CA 1
ATOM 3737 C C . THR B 1 115 ? -0.062 2.525 8.484 1 92.5 115 THR B C 1
ATOM 3739 O O . THR B 1 115 ? -0.702 1.474 8.539 1 92.5 115 THR B O 1
ATOM 3742 N N . ASN B 1 116 ? 1.101 2.701 9.055 1 89.31 116 ASN B N 1
ATOM 3743 C CA . ASN B 1 116 ? 1.718 1.593 9.781 1 89.31 116 ASN B CA 1
ATOM 3744 C C . ASN B 1 116 ? 1.489 1.706 11.281 1 89.31 116 ASN B C 1
ATOM 3746 O O . ASN B 1 116 ? 1.898 0.828 12.047 1 89.31 116 ASN B O 1
ATOM 3750 N N . CYS B 1 117 ? 0.794 2.703 11.734 1 92.69 117 CYS B N 1
ATOM 3751 C CA . CYS B 1 117 ? 0.774 2.979 13.164 1 92.69 117 CYS B CA 1
ATOM 3752 C C . CYS B 1 117 ? -0.656 3.119 13.672 1 92.69 117 CYS B C 1
ATOM 3754 O O . CYS B 1 117 ? -0.978 2.656 14.766 1 92.69 117 CYS B O 1
ATOM 3756 N N . VAL B 1 118 ? -1.584 3.627 12.898 1 94.88 118 VAL B N 1
ATOM 3757 C CA . VAL B 1 118 ? -2.873 4.125 13.367 1 94.88 118 VAL B CA 1
ATOM 3758 C C . VAL B 1 118 ? -3.668 2.986 14.008 1 94.88 118 VAL B C 1
ATOM 3760 O O . VAL B 1 118 ? -4.234 3.145 15.086 1 94.88 118 VAL B O 1
ATOM 3763 N N . ASP B 1 119 ? -3.684 1.85 13.367 1 91.69 119 ASP B N 1
ATOM 3764 C CA . ASP B 1 119 ? -4.496 0.742 13.859 1 91.69 119 ASP B CA 1
ATOM 3765 C C . ASP B 1 119 ? -4.035 0.292 15.242 1 91.69 119 ASP B C 1
ATOM 3767 O O . ASP B 1 119 ? -4.848 0.148 16.156 1 91.69 119 ASP B O 1
ATOM 3771 N N . SER B 1 120 ? -2.781 0.123 15.43 1 90.56 120 SER B N 1
ATOM 3772 C CA . SER B 1 120 ? -2.229 -0.279 16.719 1 90.56 120 SER B CA 1
ATOM 3773 C C . SER B 1 120 ? -2.424 0.812 17.766 1 90.56 120 SER B C 1
ATOM 3775 O O . SER B 1 120 ? -2.717 0.519 18.922 1 90.56 120 SER B O 1
ATOM 3777 N N . ALA B 1 121 ? -2.238 2.025 17.359 1 93.88 121 ALA B N 1
ATOM 3778 C CA . ALA B 1 121 ? -2.428 3.15 18.266 1 93.88 121 ALA B CA 1
ATOM 3779 C C . ALA B 1 121 ? -3.865 3.209 18.781 1 93.88 121 ALA B C 1
ATOM 3781 O O . ALA B 1 121 ? -4.102 3.48 19.953 1 93.88 121 ALA B O 1
ATOM 3782 N N . MET B 1 122 ? -4.773 2.928 17.891 1 93.69 122 MET B N 1
ATOM 3783 C CA . MET B 1 122 ? -6.184 2.934 18.281 1 93.69 122 MET B CA 1
ATOM 3784 C C . MET B 1 122 ? -6.492 1.785 19.234 1 93.69 122 MET B C 1
ATOM 3786 O O . MET B 1 122 ? -7.227 1.963 20.203 1 93.69 122 MET B O 1
ATOM 3790 N N . ASP B 1 123 ? -5.965 0.598 18.969 1 91.81 123 ASP B N 1
ATOM 3791 C CA . ASP B 1 123 ? -6.145 -0.537 19.875 1 91.81 123 ASP B CA 1
ATOM 3792 C C . ASP B 1 123 ? -5.637 -0.208 21.281 1 91.81 123 ASP B C 1
ATOM 3794 O O . ASP B 1 123 ? -6.289 -0.538 22.266 1 91.81 123 ASP B O 1
ATOM 3798 N N . GLN B 1 124 ? -4.543 0.399 21.359 1 91.25 124 GLN B N 1
ATOM 3799 C CA . GLN B 1 124 ? -3.955 0.76 22.641 1 91.25 124 GLN B CA 1
ATOM 3800 C C . GLN B 1 124 ? -4.801 1.806 23.359 1 91.25 124 GLN B C 1
ATOM 3802 O O . GLN B 1 124 ? -5.008 1.719 24.578 1 91.25 124 GLN B O 1
ATOM 3807 N N . THR B 1 125 ? -5.207 2.785 22.641 1 89.75 125 THR B N 1
ATOM 3808 C CA . THR B 1 125 ? -6.008 3.865 23.203 1 89.75 125 THR B CA 1
ATOM 3809 C C . THR B 1 125 ? -7.324 3.328 23.766 1 89.75 125 THR B C 1
ATOM 3811 O O . THR B 1 125 ? -7.758 3.732 24.844 1 89.75 125 THR B O 1
ATOM 3814 N N . GLU B 1 1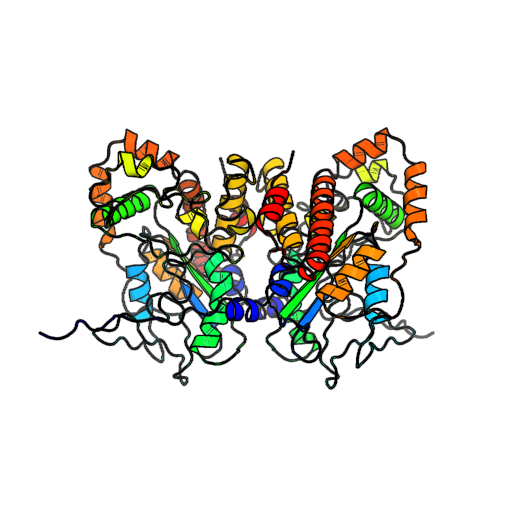26 ? -7.891 2.385 23.047 1 90.75 126 GLU B N 1
ATOM 3815 C CA . GLU B 1 126 ? -9.195 1.855 23.438 1 90.75 126 GLU B CA 1
ATOM 3816 C C . GLU B 1 126 ? -9.047 0.597 24.297 1 90.75 126 GLU B C 1
ATOM 3818 O O . GLU B 1 126 ? -10.039 0.066 24.797 1 90.75 126 GLU B O 1
ATOM 3823 N N . ARG B 1 127 ? -7.859 0.059 24.438 1 89 127 ARG B N 1
ATOM 3824 C CA . ARG B 1 127 ? -7.555 -1.151 25.203 1 89 127 ARG B CA 1
ATOM 3825 C C . ARG B 1 127 ? -8.344 -2.342 24.672 1 89 127 ARG B C 1
ATOM 3827 O O . ARG B 1 127 ? -8.867 -3.145 25.438 1 89 127 ARG B O 1
ATOM 3834 N N . GLU B 1 128 ? -8.57 -2.303 23.391 1 86.44 128 GLU B N 1
ATOM 3835 C CA . GLU B 1 128 ? -9.305 -3.369 22.719 1 86.44 128 GLU B CA 1
ATOM 3836 C C . GLU B 1 128 ? -8.859 -3.506 21.266 1 86.44 128 GLU B C 1
ATOM 3838 O O . GLU B 1 128 ? -8.602 -2.506 20.594 1 86.44 128 GLU B O 1
ATOM 3843 N N . SER B 1 129 ? -8.805 -4.766 20.844 1 85.25 129 SER B N 1
ATOM 3844 C CA . SER B 1 129 ? -8.562 -5.02 19.438 1 85.25 129 SER B CA 1
ATOM 3845 C C . SER B 1 129 ? -9.867 -5.117 18.656 1 85.25 129 SER B C 1
ATOM 3847 O O . SER B 1 129 ? -10.727 -5.941 18.969 1 85.25 129 SER B O 1
ATOM 3849 N N . SER B 1 130 ? -10.055 -4.176 17.75 1 85.5 130 SER B N 1
ATOM 3850 C CA . SER B 1 130 ? -11.289 -4.148 16.969 1 85.5 130 SER B CA 1
ATOM 3851 C C . SER B 1 130 ? -11 -3.848 15.5 1 85.5 130 SER B C 1
ATOM 3853 O O . SER B 1 130 ? -10.016 -3.176 15.172 1 85.5 130 SER B O 1
ATOM 3855 N N . LYS B 1 131 ? -11.789 -4.469 14.68 1 86.75 131 LYS B N 1
ATOM 3856 C CA . LYS B 1 131 ? -11.742 -4.117 13.266 1 86.75 131 LYS B CA 1
ATOM 3857 C C . LYS B 1 131 ? -12.344 -2.736 13.016 1 86.75 131 LYS B C 1
ATOM 3859 O O . LYS B 1 131 ? -13.422 -2.424 13.531 1 86.75 131 LYS B O 1
ATOM 3864 N N . ARG B 1 132 ? -11.594 -1.84 12.281 1 89.5 132 ARG B N 1
ATOM 3865 C CA . ARG B 1 132 ? -12.031 -0.471 12.031 1 89.5 132 ARG B CA 1
ATOM 3866 C C . ARG B 1 132 ? -11.914 -0.124 10.547 1 89.5 132 ARG B C 1
ATOM 3868 O O . ARG B 1 132 ? -11.141 -0.744 9.82 1 89.5 132 ARG B O 1
ATOM 3875 N N . ARG B 1 133 ? -12.758 0.805 10.102 1 89.5 133 ARG B N 1
ATOM 3876 C CA . ARG B 1 133 ? -12.602 1.456 8.805 1 89.5 133 ARG B CA 1
ATOM 3877 C C . ARG B 1 133 ? -11.977 2.836 8.961 1 89.5 133 ARG B C 1
ATOM 3879 O O . ARG B 1 133 ? -12.461 3.664 9.734 1 89.5 133 ARG B O 1
ATOM 3886 N N . TYR B 1 134 ? -10.914 3.082 8.273 1 93.75 134 TYR B N 1
ATOM 3887 C CA . TYR B 1 134 ? -10.188 4.34 8.406 1 93.75 134 TYR B CA 1
ATOM 3888 C C . TYR B 1 134 ? -10.43 5.242 7.203 1 93.75 134 TYR B C 1
ATOM 3890 O O . TYR B 1 134 ? -10.383 4.789 6.059 1 93.75 134 TYR B O 1
ATOM 3898 N N . PHE B 1 135 ? -10.688 6.438 7.461 1 96.31 135 PHE B N 1
ATOM 3899 C CA . PHE B 1 135 ? -10.891 7.488 6.469 1 96.31 135 PHE B CA 1
ATOM 3900 C C . PHE B 1 135 ? -9.812 8.555 6.586 1 96.31 135 PHE B C 1
ATOM 3902 O O . PHE B 1 135 ? -9.906 9.453 7.43 1 96.31 135 PHE B O 1
ATOM 3909 N N . TYR B 1 136 ? -8.852 8.469 5.734 1 97.38 136 TYR B N 1
ATOM 3910 C CA . TYR B 1 136 ? -7.738 9.414 5.797 1 97.38 136 TYR B CA 1
ATOM 3911 C C . TYR B 1 136 ? -8.102 10.734 5.129 1 97.38 136 TYR B C 1
ATOM 3913 O O . TYR B 1 136 ? -8.695 10.75 4.051 1 97.38 136 TYR B O 1
ATOM 3921 N N . ILE B 1 137 ? -7.754 11.828 5.797 1 98.19 137 ILE B N 1
ATOM 3922 C CA . ILE B 1 137 ? -8.008 13.164 5.266 1 98.19 137 ILE B CA 1
ATOM 3923 C C . ILE B 1 137 ? -6.75 14.023 5.402 1 98.19 137 ILE B C 1
ATOM 3925 O O . ILE B 1 137 ? -5.871 13.719 6.215 1 98.19 137 ILE B O 1
ATOM 3929 N N . THR B 1 138 ? -6.629 15.047 4.578 1 98.56 138 THR B N 1
ATOM 3930 C CA . THR B 1 138 ? -5.492 15.953 4.691 1 98.56 138 THR B CA 1
ATOM 3931 C C . THR B 1 138 ? -5.82 17.312 4.066 1 98.56 138 THR B C 1
ATOM 3933 O O . THR B 1 138 ? -6.902 17.5 3.504 1 98.56 138 THR B O 1
ATOM 3936 N N . LEU B 1 139 ? -4.98 18.266 4.32 1 97.94 139 LEU B N 1
ATOM 3937 C CA . LEU B 1 139 ? -5.031 19.578 3.701 1 97.94 139 LEU B CA 1
ATOM 3938 C C . LEU B 1 139 ? -3.725 19.906 2.988 1 97.94 139 LEU B C 1
ATOM 3940 O O . LEU B 1 139 ? -2.643 19.625 3.508 1 97.94 139 LEU B O 1
ATOM 3944 N N . LEU B 1 140 ? -3.863 20.406 1.783 1 98.31 140 LEU B N 1
ATOM 3945 C CA . LEU B 1 140 ? -2.707 20.875 1.032 1 98.31 140 LEU B CA 1
ATOM 3946 C C . LEU B 1 140 ? -2.74 22.391 0.886 1 98.31 140 LEU B C 1
ATOM 3948 O O . LEU B 1 140 ? -3.762 23.031 1.16 1 98.31 140 LEU B O 1
ATOM 3952 N N . ARG B 1 141 ? -1.604 22.891 0.52 1 97.19 141 ARG B N 1
ATOM 3953 C CA . ARG B 1 141 ? -1.442 24.328 0.298 1 97.19 141 ARG B CA 1
ATOM 3954 C C . ARG B 1 141 ? -0.55 24.594 -0.908 1 97.19 141 ARG B C 1
ATOM 3956 O O . ARG B 1 141 ? 0.267 23.75 -1.285 1 97.19 141 ARG B O 1
ATOM 3963 N N . GLU B 1 142 ? -0.785 25.75 -1.541 1 96.38 142 GLU B N 1
ATOM 3964 C CA . GLU B 1 142 ? 0.111 26.172 -2.613 1 96.38 142 GLU B CA 1
ATOM 3965 C C . GLU B 1 142 ? 1.57 26.094 -2.172 1 96.38 142 GLU B C 1
ATOM 3967 O O . GLU B 1 142 ? 1.934 26.656 -1.13 1 96.38 142 GLU B O 1
ATOM 3972 N N . PRO B 1 143 ? 2.393 25.453 -2.992 1 97.62 143 PRO B N 1
ATOM 3973 C CA . PRO B 1 143 ? 3.701 25 -2.51 1 97.62 143 PRO B CA 1
ATOM 3974 C C . PRO B 1 143 ? 4.625 26.172 -2.148 1 97.62 143 PRO B C 1
ATOM 3976 O O . PRO B 1 143 ? 5.391 26.078 -1.185 1 97.62 143 PRO B O 1
ATOM 3979 N N . VAL B 1 144 ? 4.602 27.25 -2.875 1 96.56 144 VAL B N 1
ATOM 3980 C CA . VAL B 1 144 ? 5.473 28.375 -2.561 1 96.56 144 VAL B CA 1
ATOM 3981 C C . VAL B 1 144 ? 5.035 29.016 -1.245 1 96.56 144 VAL B C 1
ATOM 3983 O O . VAL B 1 144 ? 5.867 29.297 -0.377 1 96.56 144 VAL B O 1
ATOM 3986 N N . ALA B 1 145 ? 3.758 29.203 -1.17 1 93.94 145 ALA B N 1
ATOM 3987 C CA . ALA B 1 145 ? 3.213 29.766 0.063 1 93.94 145 ALA B CA 1
ATOM 3988 C C . ALA B 1 145 ? 3.525 28.875 1.259 1 93.94 145 ALA B C 1
ATOM 3990 O O . ALA B 1 145 ? 3.896 29.359 2.328 1 93.94 145 ALA B O 1
ATOM 3991 N N . ARG B 1 146 ? 3.381 27.594 1.09 1 96.5 146 ARG B N 1
ATOM 3992 C CA . ARG B 1 146 ? 3.656 26.656 2.162 1 96.5 146 ARG B CA 1
ATOM 3993 C C . ARG B 1 146 ? 5.121 26.703 2.58 1 96.5 146 ARG B C 1
ATOM 3995 O O . ARG B 1 146 ? 5.434 26.703 3.773 1 96.5 146 ARG B O 1
ATOM 4002 N N . PHE B 1 147 ? 5.953 26.734 1.633 1 96.56 147 PHE B N 1
ATOM 4003 C CA . PHE B 1 147 ? 7.391 26.766 1.889 1 96.56 147 PHE B CA 1
ATOM 4004 C C . PHE B 1 147 ? 7.777 28.016 2.668 1 96.56 147 PHE B C 1
ATOM 4006 O O . PHE B 1 147 ? 8.531 27.938 3.641 1 96.56 147 PHE B O 1
ATOM 4013 N N . LEU B 1 148 ? 7.254 29.109 2.242 1 94.12 148 LEU B N 1
ATOM 4014 C CA . LEU B 1 148 ? 7.551 30.375 2.904 1 94.12 148 LEU B CA 1
ATOM 4015 C C . LEU B 1 148 ? 6.945 30.406 4.305 1 94.12 148 LEU B C 1
ATOM 4017 O O . LEU B 1 148 ? 7.551 30.953 5.23 1 94.12 148 LEU B O 1
ATOM 4021 N N . SER B 1 149 ? 5.773 29.844 4.449 1 92.69 149 SER B N 1
ATOM 4022 C CA . SER B 1 149 ? 5.156 29.766 5.77 1 92.69 149 SER B CA 1
ATOM 4023 C C . SER B 1 149 ? 6.016 28.953 6.73 1 92.69 149 SER B C 1
ATOM 4025 O O . SER B 1 149 ? 6.145 29.297 7.902 1 92.69 149 SER B O 1
ATOM 4027 N N . GLU B 1 150 ? 6.566 27.906 6.234 1 94.06 150 GLU B N 1
ATOM 4028 C CA . GLU B 1 150 ? 7.43 27.078 7.07 1 94.06 150 GLU B CA 1
ATOM 4029 C C . GLU B 1 150 ? 8.727 27.797 7.41 1 94.06 150 GLU B C 1
ATOM 4031 O O . GLU B 1 150 ? 9.219 27.719 8.539 1 94.06 150 GLU B O 1
ATOM 4036 N N . TYR B 1 151 ? 9.297 28.516 6.469 1 92.56 151 TYR B N 1
ATOM 4037 C CA . TYR B 1 151 ? 10.484 29.312 6.719 1 92.56 151 TYR B CA 1
ATOM 4038 C C . TYR B 1 151 ? 10.25 30.312 7.848 1 92.56 151 TYR B C 1
ATOM 4040 O O . TYR B 1 151 ? 11.062 30.438 8.766 1 92.56 151 TYR B O 1
ATOM 4048 N N . ARG B 1 152 ? 9.125 30.969 7.773 1 90.62 152 ARG B N 1
ATOM 4049 C CA . ARG B 1 152 ? 8.789 31.953 8.797 1 90.62 152 ARG B CA 1
ATOM 4050 C C . ARG B 1 152 ? 8.586 31.281 10.156 1 90.62 152 ARG B C 1
ATOM 4052 O O . ARG B 1 152 ? 8.93 31.844 11.195 1 90.62 152 ARG B O 1
ATOM 4059 N N . HIS B 1 153 ? 8.008 30.125 10.117 1 90.5 153 HIS B N 1
ATOM 4060 C CA . HIS B 1 153 ? 7.82 29.359 11.344 1 90.5 153 HIS B CA 1
ATOM 4061 C C . HIS B 1 153 ? 9.156 29.016 11.992 1 90.5 153 HIS B C 1
ATOM 4063 O O . HIS B 1 153 ? 9.305 29.109 13.211 1 90.5 153 HIS B O 1
ATOM 4069 N N . VAL B 1 154 ? 10.047 28.641 11.203 1 87.31 154 VAL B N 1
ATOM 4070 C CA . VAL B 1 154 ? 11.383 28.281 11.68 1 87.31 154 VAL B CA 1
ATOM 4071 C C . VAL B 1 154 ? 12.086 29.531 12.211 1 87.31 154 VAL B C 1
ATOM 4073 O O . VAL B 1 154 ? 12.789 29.469 13.219 1 87.31 154 VAL B O 1
ATOM 4076 N N . GLN B 1 155 ? 11.867 30.609 11.609 1 87.06 155 GLN B N 1
ATOM 4077 C CA . GLN B 1 155 ? 12.469 31.875 12.031 1 87.06 155 GLN B CA 1
ATOM 4078 C C . GLN B 1 155 ? 11.961 32.281 13.414 1 87.06 155 GLN B C 1
ATOM 4080 O O . GLN B 1 155 ? 12.656 32.969 14.148 1 87.06 155 GLN B O 1
ATOM 4085 N N . ARG B 1 156 ? 10.82 31.797 13.68 1 87.38 156 ARG B N 1
ATOM 4086 C CA . ARG B 1 156 ? 10.242 32.125 14.984 1 87.38 156 ARG B CA 1
ATOM 4087 C C . ARG B 1 156 ? 10.727 31.141 16.047 1 87.38 156 ARG B C 1
ATOM 4089 O O . ARG B 1 156 ? 10.281 31.188 17.188 1 87.38 156 ARG B O 1
ATOM 4096 N N . GLY B 1 157 ? 11.539 30.156 15.688 1 83.31 157 GLY B N 1
ATOM 4097 C CA . GLY B 1 157 ? 12.195 29.281 16.656 1 83.31 157 GLY B CA 1
ATOM 4098 C C . GLY B 1 157 ? 11.617 27.875 16.688 1 83.31 157 GLY B C 1
ATOM 4099 O O . GLY B 1 157 ? 12.07 27.031 17.453 1 83.31 157 GLY B O 1
ATOM 4100 N N . ALA B 1 158 ? 10.617 27.656 15.945 1 81.5 158 ALA B N 1
ATOM 4101 C CA . ALA B 1 158 ? 10.008 26.328 15.945 1 81.5 158 ALA B CA 1
ATOM 4102 C C . ALA B 1 158 ? 10.859 25.344 15.156 1 81.5 158 ALA B C 1
ATOM 4104 O O . ALA B 1 158 ? 11.406 25.672 14.102 1 81.5 158 ALA B O 1
ATOM 4105 N N . THR B 1 159 ? 11.156 24.156 15.969 1 77.19 159 THR B N 1
ATOM 4106 C CA . THR B 1 159 ? 11.914 23.094 15.336 1 77.19 159 THR B CA 1
ATOM 4107 C C . THR B 1 159 ? 11.148 21.781 15.383 1 77.19 159 THR B C 1
ATOM 4109 O O . THR B 1 159 ? 10.328 21.562 16.281 1 77.19 159 THR B O 1
ATOM 4112 N N . TRP B 1 160 ? 10.891 21.125 14.32 1 75.25 160 TRP B N 1
ATOM 4113 C CA . TRP B 1 160 ? 10.266 19.797 14.305 1 75.25 160 TRP B CA 1
ATOM 4114 C C . TRP B 1 160 ? 11.312 18.703 14.422 1 75.25 160 TRP B C 1
ATOM 4116 O O . TRP B 1 160 ? 11.234 17.688 13.719 1 75.25 160 TRP B O 1
ATOM 4126 N N . LYS B 1 161 ? 12.164 18.953 15.438 1 77.62 161 LYS B N 1
ATOM 4127 C CA . LYS B 1 161 ? 13.312 18.062 15.602 1 77.62 161 LYS B CA 1
ATOM 4128 C C . LYS B 1 161 ? 12.883 16.734 16.203 1 77.62 161 LYS B C 1
ATOM 4130 O O . LYS B 1 161 ? 13.602 15.734 16.078 1 77.62 161 LYS B O 1
ATOM 4135 N N . THR B 1 162 ? 11.711 16.734 16.766 1 81.44 162 THR B N 1
ATOM 4136 C CA . THR B 1 162 ? 11.281 15.523 17.469 1 81.44 162 THR B CA 1
ATOM 4137 C C . THR B 1 162 ? 10.547 14.586 16.516 1 81.44 162 THR B C 1
ATOM 4139 O O . THR B 1 162 ? 10.164 13.477 16.891 1 81.44 162 THR B O 1
ATOM 4142 N N . ALA B 1 163 ? 10.344 15.07 15.312 1 91.5 163 ALA B N 1
ATOM 4143 C CA . ALA B 1 163 ? 9.758 14.164 14.328 1 91.5 163 ALA B CA 1
ATOM 4144 C C . ALA B 1 163 ? 10.625 12.922 14.141 1 91.5 163 ALA B C 1
ATOM 4146 O O . ALA B 1 163 ? 11.844 13.023 14 1 91.5 163 ALA B O 1
ATOM 4147 N N . ARG B 1 164 ? 10.023 11.758 14.07 1 91.75 164 ARG B N 1
ATOM 4148 C CA . ARG B 1 164 ? 10.766 10.5 14.086 1 91.75 164 ARG B CA 1
ATOM 4149 C C . ARG B 1 164 ? 11.133 10.062 12.672 1 91.75 164 ARG B C 1
ATOM 4151 O O . ARG B 1 164 ? 12.148 9.398 12.469 1 91.75 164 ARG B O 1
ATOM 4158 N N . HIS B 1 165 ? 10.312 10.328 11.711 1 95 165 HIS B N 1
ATOM 4159 C CA . HIS B 1 165 ? 10.516 9.938 10.32 1 95 165 HIS B CA 1
ATOM 4160 C C . HIS B 1 165 ? 10.719 8.43 10.195 1 95 165 HIS B C 1
ATOM 4162 O O . HIS B 1 165 ? 11.648 7.984 9.516 1 95 165 HIS B O 1
ATOM 4168 N N . LEU B 1 166 ? 9.875 7.707 10.938 1 93.5 166 LEU B N 1
ATOM 4169 C CA . LEU B 1 166 ? 9.984 6.254 10.93 1 93.5 166 LEU B CA 1
ATOM 4170 C C . LEU B 1 166 ? 9.609 5.688 9.562 1 93.5 166 LEU B C 1
ATOM 4172 O O . LEU B 1 166 ? 8.57 6.039 9.008 1 93.5 166 LEU B O 1
ATOM 4176 N N . CYS B 1 167 ? 10.414 4.836 9.102 1 92.31 167 CYS B N 1
ATOM 4177 C CA . CYS B 1 167 ? 10.219 4.16 7.82 1 92.31 167 CYS B CA 1
ATOM 4178 C C . CYS B 1 167 ? 10.898 2.795 7.816 1 92.31 167 CYS B C 1
ATOM 4180 O O . CYS B 1 167 ? 12.086 2.686 8.133 1 92.31 167 CYS B O 1
ATOM 4182 N N . SER B 1 168 ? 10.148 1.816 7.414 1 85.25 168 SER B N 1
ATOM 4183 C CA . SER B 1 168 ? 10.633 0.439 7.41 1 85.25 168 SER B CA 1
ATOM 4184 C C . SER B 1 168 ? 11.211 0.052 8.766 1 85.25 168 SER B C 1
ATOM 4186 O O . SER B 1 168 ? 12.297 -0.517 8.844 1 85.25 168 SER B O 1
ATOM 4188 N N . GLY B 1 169 ? 10.594 0.592 9.805 1 81.56 169 GLY B N 1
ATOM 4189 C CA . GLY B 1 169 ? 10.852 0.123 11.156 1 81.56 169 GLY B CA 1
ATOM 4190 C C . GLY B 1 169 ? 11.945 0.905 11.859 1 81.56 169 GLY B C 1
ATOM 4191 O O . GLY B 1 169 ? 12.305 0.596 13 1 81.56 169 GLY B O 1
ATOM 4192 N N . ARG B 1 170 ? 12.438 1.923 11.18 1 87.88 170 ARG B N 1
ATOM 4193 C CA . ARG B 1 170 ? 13.508 2.658 11.852 1 87.88 170 ARG B CA 1
ATOM 4194 C C . ARG B 1 170 ? 13.516 4.121 11.422 1 87.88 170 ARG B C 1
ATOM 4196 O O . ARG B 1 170 ? 12.961 4.473 10.383 1 87.88 170 ARG B O 1
ATOM 4203 N N . SER B 1 171 ? 14.125 4.961 12.281 1 93.56 171 SER B N 1
ATOM 4204 C CA . SER B 1 171 ? 14.398 6.352 11.93 1 93.56 171 SER B CA 1
ATOM 4205 C C . SER B 1 171 ? 15.625 6.457 11.023 1 93.56 171 SER B C 1
ATOM 4207 O O . SER B 1 171 ? 16.469 5.562 11.008 1 93.56 171 SER B O 1
ATOM 4209 N N . PRO B 1 172 ? 15.727 7.461 10.258 1 95.38 172 PRO B N 1
ATOM 4210 C CA . PRO B 1 172 ? 16.906 7.625 9.391 1 95.38 172 PRO B CA 1
ATOM 4211 C C . PRO B 1 172 ? 18.172 7.918 10.18 1 95.38 172 PRO B C 1
ATOM 4213 O O . PRO B 1 172 ? 18.125 8.562 11.227 1 95.38 172 PRO B O 1
ATOM 4216 N N . THR B 1 173 ? 19.297 7.449 9.648 1 94.06 173 THR B N 1
ATOM 4217 C CA . THR B 1 173 ? 20.594 7.801 10.203 1 94.06 173 THR B CA 1
ATOM 4218 C C . THR B 1 173 ? 20.969 9.234 9.852 1 94.06 173 THR B C 1
ATOM 4220 O O . THR B 1 173 ? 20.344 9.852 8.992 1 94.06 173 THR B O 1
ATOM 4223 N N . LYS B 1 174 ? 22.031 9.734 10.484 1 92.56 174 LYS B N 1
ATOM 4224 C CA . LYS B 1 174 ? 22.516 11.086 10.188 1 92.56 174 LYS B CA 1
ATOM 4225 C C . LYS B 1 174 ? 23.016 11.188 8.75 1 92.56 174 LYS B C 1
ATOM 4227 O O . LYS B 1 174 ? 22.953 12.258 8.141 1 92.56 174 LYS B O 1
ATOM 4232 N N . LYS B 1 175 ? 23.5 10.055 8.25 1 94 175 LYS B N 1
ATOM 4233 C CA . LYS B 1 175 ? 23.969 10.039 6.867 1 94 175 LYS B CA 1
ATOM 4234 C C . LYS B 1 175 ? 22.797 10.125 5.891 1 94 175 LYS B C 1
ATOM 4236 O O . LYS B 1 175 ? 22.891 10.812 4.867 1 94 175 LYS B O 1
ATOM 4241 N N . GLU B 1 176 ? 21.734 9.492 6.23 1 94.75 176 GLU B N 1
ATOM 4242 C CA . GLU B 1 176 ? 20.547 9.469 5.371 1 94.75 176 GLU B CA 1
ATOM 4243 C C . GLU B 1 176 ? 19.797 10.805 5.418 1 94.75 176 GLU B C 1
ATOM 4245 O O . GLU B 1 176 ? 19.219 11.219 4.418 1 94.75 176 GLU B O 1
ATOM 4250 N N . LEU B 1 177 ? 19.828 11.406 6.586 1 94.44 177 LEU B N 1
ATOM 4251 C CA . LEU B 1 177 ? 19.156 12.68 6.789 1 94.44 177 LEU B CA 1
ATOM 4252 C C . LEU B 1 177 ? 19.984 13.602 7.684 1 94.44 177 LEU B C 1
ATOM 4254 O O . LEU B 1 177 ? 19.656 13.781 8.859 1 94.44 177 LEU B O 1
ATOM 4258 N N . PRO B 1 178 ? 20.938 14.227 7.113 1 93.31 178 PRO B N 1
ATOM 4259 C CA . PRO B 1 178 ? 21.766 15.141 7.898 1 93.31 178 PRO B CA 1
ATOM 4260 C C . PRO B 1 178 ? 21 16.375 8.359 1 93.31 178 PRO B C 1
ATOM 4262 O O . PRO B 1 178 ? 20.156 16.891 7.625 1 93.31 178 PRO B O 1
ATOM 4265 N N . PRO B 1 179 ? 21.312 16.828 9.508 1 90 179 PRO B N 1
ATOM 4266 C CA . PRO B 1 179 ? 20.656 18.047 9.969 1 90 179 PRO B CA 1
ATOM 4267 C C . PRO B 1 179 ? 21.062 19.281 9.172 1 90 179 PRO B C 1
ATOM 4269 O O . PRO B 1 179 ? 22.234 19.422 8.805 1 90 179 PRO B O 1
ATOM 4272 N N . CYS B 1 180 ? 20.141 20.078 8.859 1 89.38 180 CYS B N 1
ATOM 4273 C CA . CYS B 1 180 ? 20.406 21.281 8.094 1 89.38 180 CYS B CA 1
ATOM 4274 C C . CYS B 1 180 ? 20.969 22.391 8.992 1 89.38 180 CYS B C 1
ATOM 4276 O O . CYS B 1 180 ? 21.891 23.109 8.602 1 89.38 180 CYS B O 1
ATOM 4278 N N . PHE B 1 181 ? 20.422 22.469 10.109 1 84.38 181 PHE B N 1
ATOM 4279 C CA . PHE B 1 181 ? 20.781 23.609 10.938 1 84.38 181 PHE B CA 1
ATOM 4280 C C . PHE B 1 181 ? 21.125 23.172 12.352 1 84.38 181 PHE B C 1
ATOM 4282 O O . PHE B 1 181 ? 20.656 22.125 12.812 1 84.38 181 PHE B O 1
ATOM 4289 N N . GLU B 1 182 ? 22.031 23.906 12.844 1 77.81 182 GLU B N 1
ATOM 4290 C CA . GLU B 1 182 ? 22.5 23.609 14.195 1 77.81 182 GLU B CA 1
ATOM 4291 C C . GLU B 1 182 ? 21.938 24.609 15.203 1 77.81 182 GLU B C 1
ATOM 4293 O O . GLU B 1 182 ? 21.453 25.688 14.82 1 77.81 182 GLU B O 1
ATOM 4298 N N . GLY B 1 183 ? 21.891 24.219 16.5 1 74.31 183 GLY B N 1
ATOM 4299 C CA . GLY B 1 183 ? 21.484 25.125 17.562 1 74.31 183 GLY B CA 1
ATOM 4300 C C . GLY B 1 183 ? 20.141 24.766 18.172 1 74.31 183 GLY B C 1
ATOM 4301 O O . GLY B 1 183 ? 19.516 23.781 17.75 1 74.31 183 GLY B O 1
ATOM 4302 N N . LYS B 1 184 ? 19.812 25.594 19.172 1 73.31 184 LYS B N 1
ATOM 4303 C CA . LYS B 1 184 ? 18.562 25.359 19.906 1 73.31 184 LYS B CA 1
ATOM 4304 C C . LYS B 1 184 ? 17.344 25.703 19.062 1 73.31 184 LYS B C 1
ATOM 4306 O O . LYS B 1 184 ? 16.344 24.984 19.062 1 73.31 184 LYS B O 1
ATOM 4311 N N . ASP B 1 185 ? 17.5 26.875 18.422 1 76.5 185 ASP B N 1
ATOM 4312 C CA . ASP B 1 185 ? 16.453 27.266 17.484 1 76.5 185 ASP B CA 1
ATOM 4313 C C . ASP B 1 185 ? 17.031 27.719 16.141 1 76.5 185 ASP B C 1
ATOM 4315 O O . ASP B 1 185 ? 18.25 27.703 15.969 1 76.5 185 ASP B O 1
ATOM 4319 N N . TRP B 1 186 ? 16.312 27.859 15.094 1 81.81 186 TRP B N 1
ATOM 4320 C CA . TRP B 1 186 ? 16.75 28.188 13.734 1 81.81 186 TRP B CA 1
ATOM 4321 C C . TRP B 1 186 ? 16.328 29.594 13.344 1 81.81 186 TRP B C 1
ATOM 4323 O O . TRP B 1 186 ? 16.016 29.859 12.18 1 81.81 186 TRP B O 1
ATOM 4333 N N . SER B 1 187 ? 16.297 30.5 14.305 1 84.31 187 SER B N 1
ATOM 4334 C CA . SER B 1 187 ? 15.797 31.859 14.086 1 84.31 187 SER B CA 1
ATOM 4335 C C . SER B 1 187 ? 16.75 32.656 13.203 1 84.31 187 SER B C 1
ATOM 4337 O O . SER B 1 187 ? 16.344 33.625 12.547 1 84.31 187 SER B O 1
ATOM 4339 N N . ASP B 1 188 ? 18.016 32.281 13.102 1 85.56 188 ASP B N 1
ATOM 4340 C CA . ASP B 1 188 ? 19 33.062 12.359 1 85.56 188 ASP B CA 1
ATOM 4341 C C . ASP B 1 188 ? 19.172 32.5 10.945 1 85.56 188 ASP B C 1
ATOM 4343 O O . ASP B 1 188 ? 19.984 33.031 10.172 1 85.56 188 ASP B O 1
ATOM 4347 N N . VAL B 1 189 ? 18.422 31.609 10.602 1 90.25 189 VAL B N 1
ATOM 4348 C CA . VAL B 1 189 ? 18.547 30.984 9.289 1 90.25 189 VAL B CA 1
ATOM 4349 C C . VAL B 1 189 ? 17.969 31.906 8.227 1 90.25 189 VAL B C 1
ATOM 4351 O O . VAL B 1 189 ? 16.828 32.375 8.359 1 90.25 189 VAL B O 1
ATOM 4354 N N . THR B 1 190 ? 18.734 32.25 7.227 1 91.88 190 THR B N 1
ATOM 4355 C CA . THR B 1 190 ? 18.25 33.094 6.125 1 91.88 190 THR B CA 1
ATOM 4356 C C . THR B 1 190 ? 17.469 32.25 5.129 1 91.88 190 THR B C 1
ATOM 4358 O O . THR B 1 190 ? 17.562 31.016 5.129 1 91.88 190 THR B O 1
ATOM 4361 N N . LEU B 1 191 ? 16.688 32.969 4.297 1 93.44 191 LEU B N 1
ATOM 4362 C CA . LEU B 1 191 ? 15.93 32.25 3.266 1 93.44 191 LEU B CA 1
ATOM 4363 C C . LEU B 1 191 ? 16.859 31.5 2.336 1 93.44 191 LEU B C 1
ATOM 4365 O O . LEU B 1 191 ? 16.562 30.359 1.941 1 93.44 191 LEU B O 1
ATOM 4369 N N . GLU B 1 192 ? 18 32.125 2.018 1 94.25 192 GLU B N 1
ATOM 4370 C CA . GLU B 1 192 ? 19 31.484 1.156 1 94.25 192 GLU B CA 1
ATOM 4371 C C . GLU B 1 192 ? 19.531 30.188 1.784 1 94.25 192 GLU B C 1
ATOM 4373 O O . GLU B 1 192 ? 19.656 29.172 1.108 1 94.25 192 GLU B O 1
ATOM 4378 N N . GLN B 1 193 ? 19.828 30.281 3.02 1 93.94 193 GLN B N 1
ATOM 4379 C CA . GLN B 1 193 ? 20.312 29.094 3.732 1 93.94 193 GLN B CA 1
ATOM 4380 C C . GLN B 1 193 ? 19.219 28.016 3.787 1 93.94 193 GLN B C 1
ATOM 4382 O O . GLN B 1 193 ? 19.516 26.828 3.627 1 93.94 193 GLN B O 1
ATOM 4387 N N . PHE B 1 194 ? 18.016 28.438 4 1 94.75 194 PHE B N 1
ATOM 4388 C CA . PHE B 1 194 ? 16.875 27.531 4.07 1 94.75 194 PHE B CA 1
ATOM 4389 C C . PHE B 1 194 ? 16.672 26.812 2.74 1 94.75 194 PHE B C 1
ATOM 4391 O O . PHE B 1 194 ? 16.328 25.625 2.715 1 94.75 194 PHE B O 1
ATOM 4398 N N . MET B 1 195 ? 16.953 27.469 1.643 1 96.38 195 MET B N 1
ATOM 4399 C CA . MET B 1 195 ? 16.797 26.922 0.3 1 96.38 195 MET B CA 1
ATOM 4400 C C . MET B 1 195 ? 17.969 26.016 -0.069 1 96.38 195 MET B C 1
ATOM 4402 O O . MET B 1 195 ? 17.812 25.047 -0.799 1 96.38 195 MET B O 1
ATOM 4406 N N . ASN B 1 196 ? 19.109 26.266 0.481 1 95.62 196 ASN B N 1
ATOM 4407 C CA . ASN B 1 196 ? 20.328 25.641 -0.014 1 95.62 196 ASN B CA 1
ATOM 4408 C C . ASN B 1 196 ? 20.641 24.344 0.734 1 95.62 196 ASN B C 1
ATOM 4410 O O . ASN B 1 196 ? 21.484 23.562 0.298 1 95.62 196 ASN B O 1
ATOM 4414 N N . CYS B 1 197 ? 20 24.172 1.812 1 94.75 197 CYS B N 1
ATOM 4415 C CA . CYS B 1 197 ? 20.234 22.922 2.529 1 94.75 197 CYS B CA 1
ATOM 4416 C C . CYS B 1 197 ? 19.594 21.734 1.802 1 94.75 197 CYS B C 1
ATOM 4418 O O . CYS B 1 197 ? 18.375 21.641 1.725 1 94.75 197 CYS B O 1
ATOM 4420 N N . LYS B 1 198 ? 20.359 20.797 1.405 1 92.44 198 LYS B N 1
ATOM 4421 C CA . LYS B 1 198 ? 19.906 19.703 0.558 1 92.44 198 LYS B CA 1
ATOM 4422 C C . LYS B 1 198 ? 19 18.75 1.33 1 92.44 198 LYS B C 1
ATOM 4424 O O . LYS B 1 198 ? 18.109 18.125 0.749 1 92.44 198 LYS B O 1
ATOM 4429 N N . SER B 1 199 ? 19.219 18.641 2.559 1 93.75 199 SER B N 1
ATOM 4430 C CA . SER B 1 199 ? 18.438 17.703 3.369 1 93.75 199 SER B CA 1
ATOM 4431 C C . SER B 1 199 ? 17.234 18.391 3.994 1 93.75 199 SER B C 1
ATOM 4433 O O . SER B 1 199 ? 16.547 17.797 4.836 1 93.75 199 SER B O 1
ATOM 4435 N N . ASN B 1 200 ? 16.953 19.672 3.662 1 95.31 200 ASN B N 1
ATOM 4436 C CA . ASN B 1 200 ? 15.805 20.391 4.199 1 95.31 200 ASN B CA 1
ATOM 4437 C C . ASN B 1 200 ? 14.492 19.719 3.797 1 95.31 200 ASN B C 1
ATOM 4439 O O . ASN B 1 200 ? 14.117 19.734 2.625 1 95.31 200 ASN B O 1
ATOM 4443 N N . LEU B 1 201 ? 13.781 19.219 4.742 1 95.69 201 LEU B N 1
ATOM 4444 C CA . LEU B 1 201 ? 12.578 18.438 4.48 1 95.69 201 LEU B CA 1
ATOM 4445 C C . LEU B 1 201 ? 11.414 19.344 4.102 1 95.69 201 LEU B C 1
ATOM 4447 O O . LEU B 1 201 ? 10.344 18.859 3.711 1 95.69 201 LEU B O 1
ATOM 4451 N N . ALA B 1 202 ? 11.609 20.641 4.188 1 96.62 202 ALA B N 1
ATOM 4452 C CA . ALA B 1 202 ? 10.594 21.562 3.699 1 96.62 202 ALA B CA 1
ATOM 4453 C C . ALA B 1 202 ? 10.445 21.469 2.184 1 96.62 202 ALA B C 1
ATOM 4455 O O . ALA B 1 202 ? 9.406 21.844 1.631 1 96.62 202 ALA B O 1
ATOM 4456 N N . ILE B 1 203 ? 11.539 21.031 1.506 1 97.94 203 ILE B N 1
ATOM 4457 C CA . ILE B 1 203 ? 11.539 20.875 0.054 1 97.94 203 ILE B CA 1
ATOM 4458 C C . ILE B 1 203 ? 10.695 19.672 -0.35 1 97.94 203 ILE B C 1
ATOM 4460 O O . ILE B 1 203 ? 10.969 18.547 0.063 1 97.94 203 ILE B O 1
ATOM 4464 N N . ASN B 1 204 ? 9.664 19.906 -1.163 1 98.56 204 ASN B N 1
ATOM 4465 C CA . ASN B 1 204 ? 8.734 18.875 -1.614 1 98.56 204 ASN B CA 1
ATOM 4466 C C . ASN B 1 204 ? 8.109 18.141 -0.439 1 98.56 204 ASN B C 1
ATOM 4468 O O . ASN B 1 204 ? 7.945 16.922 -0.49 1 98.56 204 ASN B O 1
ATOM 4472 N N . ARG B 1 205 ? 7.77 18.891 0.599 1 98.56 205 ARG B N 1
ATOM 4473 C CA . ARG B 1 205 ? 7.266 18.297 1.831 1 98.56 205 ARG B CA 1
ATOM 4474 C C . ARG B 1 205 ? 5.93 17.594 1.594 1 98.56 205 ARG B C 1
ATOM 4476 O O . ARG B 1 205 ? 5.703 16.5 2.098 1 98.56 205 ARG B O 1
ATOM 4483 N N . GLN B 1 206 ? 5.027 18.219 0.873 1 98.88 206 GLN B N 1
ATOM 4484 C CA . GLN B 1 206 ? 3.697 17.641 0.695 1 98.88 206 GLN B CA 1
ATOM 4485 C C . GLN B 1 206 ? 3.764 16.312 -0.057 1 98.88 206 GLN B C 1
ATOM 4487 O O . GLN B 1 206 ? 3.113 15.344 0.33 1 98.88 206 GLN B O 1
ATOM 4492 N N . THR B 1 207 ? 4.621 16.25 -1.103 1 98.81 207 THR B N 1
ATOM 4493 C CA . THR B 1 207 ? 4.824 15.008 -1.845 1 98.81 207 THR B CA 1
ATOM 4494 C C . THR B 1 207 ? 5.43 13.93 -0.947 1 98.81 207 THR B C 1
ATOM 4496 O O . THR B 1 207 ? 4.941 12.805 -0.913 1 98.81 207 THR B O 1
ATOM 4499 N N . ARG B 1 208 ? 6.438 14.297 -0.245 1 98.56 208 ARG B N 1
ATOM 4500 C CA . ARG B 1 208 ? 7.125 13.344 0.622 1 98.56 208 ARG B CA 1
ATOM 4501 C C . ARG B 1 208 ? 6.18 12.797 1.687 1 98.56 208 ARG B C 1
ATOM 4503 O O . ARG B 1 208 ? 6.152 11.594 1.937 1 98.56 208 ARG B O 1
ATOM 4510 N N . MET B 1 209 ? 5.367 13.641 2.301 1 98.62 209 MET B N 1
ATOM 4511 C CA . MET B 1 209 ? 4.523 13.242 3.424 1 98.62 209 MET B CA 1
ATOM 4512 C C . MET B 1 209 ? 3.348 12.391 2.949 1 98.62 209 MET B C 1
ATOM 4514 O O . MET B 1 209 ? 2.773 11.633 3.727 1 98.62 209 MET B O 1
ATOM 4518 N N . LEU B 1 210 ? 3.033 12.5 1.671 1 98.56 210 LEU B N 1
ATOM 4519 C CA . LEU B 1 210 ? 1.893 11.75 1.157 1 98.56 210 LEU B CA 1
ATOM 4520 C C . LEU B 1 210 ? 2.35 10.461 0.477 1 98.56 210 LEU B C 1
ATOM 4522 O O . LEU B 1 210 ? 1.54 9.57 0.217 1 98.56 210 LEU B O 1
ATOM 4526 N N . ALA B 1 211 ? 3.604 10.344 0.167 1 98.06 211 ALA B N 1
ATOM 4527 C CA . ALA B 1 211 ? 4.125 9.18 -0.542 1 98.06 211 ALA B CA 1
ATOM 4528 C C . ALA B 1 211 ? 4.375 8.023 0.417 1 98.06 211 ALA B C 1
ATOM 4530 O O . ALA B 1 211 ? 4.539 8.227 1.622 1 98.06 211 ALA B O 1
ATOM 4531 N N . ASP B 1 212 ? 4.309 6.805 -0.128 1 95.56 212 ASP B N 1
ATOM 4532 C CA . ASP B 1 212 ? 4.898 5.656 0.552 1 95.56 212 ASP B CA 1
ATOM 4533 C C . ASP B 1 212 ? 6.41 5.621 0.357 1 95.56 212 ASP B C 1
ATOM 4535 O O . ASP B 1 212 ? 6.898 5.184 -0.688 1 95.56 212 ASP B O 1
ATOM 4539 N N . LEU B 1 213 ? 7.121 6.012 1.36 1 96.81 213 LEU B N 1
ATOM 4540 C CA . LEU B 1 213 ? 8.562 6.215 1.234 1 96.81 213 LEU B CA 1
ATOM 4541 C C . LEU B 1 213 ? 9.297 4.883 1.182 1 96.81 213 LEU B C 1
ATOM 4543 O O . LEU B 1 213 ? 10.469 4.828 0.804 1 96.81 213 LEU B O 1
ATOM 4547 N N . THR B 1 214 ? 8.602 3.822 1.502 1 91.19 214 THR B N 1
ATOM 4548 C CA . THR B 1 214 ? 9.25 2.516 1.415 1 91.19 214 THR B CA 1
ATOM 4549 C C . THR B 1 214 ? 9.531 2.146 -0.038 1 91.19 214 THR B C 1
ATOM 4551 O O . THR B 1 214 ? 10.422 1.345 -0.319 1 91.19 214 THR B O 1
ATOM 4554 N N . LEU B 1 215 ? 8.844 2.795 -0.93 1 92.19 215 LEU B N 1
ATOM 4555 C CA . LEU B 1 215 ? 9.008 2.512 -2.352 1 92.19 215 LEU B CA 1
ATOM 4556 C C . LEU B 1 215 ? 10.32 3.1 -2.871 1 92.19 215 LEU B C 1
ATOM 4558 O O . LEU B 1 215 ? 10.789 2.723 -3.947 1 92.19 215 LEU B O 1
ATOM 4562 N N . VAL B 1 216 ? 10.867 4.043 -2.098 1 94.44 216 VAL B N 1
ATOM 4563 C CA . VAL B 1 216 ? 12.039 4.746 -2.609 1 94.44 216 VAL B CA 1
ATOM 4564 C C . VAL B 1 216 ? 13.188 4.621 -1.615 1 94.44 216 VAL B C 1
ATOM 4566 O O . VAL B 1 216 ? 14.062 5.492 -1.55 1 94.44 216 VAL B O 1
ATOM 4569 N N . GLY B 1 217 ? 13.133 3.67 -0.753 1 91.31 217 GLY B N 1
ATOM 4570 C CA . GLY B 1 217 ? 14.234 3.438 0.164 1 91.31 217 GLY B CA 1
ATOM 4571 C C . GLY B 1 217 ? 14.227 4.375 1.357 1 91.31 217 GLY B C 1
ATOM 4572 O O . GLY B 1 217 ? 15.281 4.672 1.927 1 91.31 217 GLY B O 1
ATOM 4573 N N . CYS B 1 218 ? 13 4.867 1.719 1 95.25 218 CYS B N 1
ATOM 4574 C CA . CYS B 1 218 ? 12.852 5.773 2.852 1 95.25 218 CYS B CA 1
ATOM 4575 C C . CYS B 1 218 ? 13.727 7.016 2.674 1 95.25 218 CYS B C 1
ATOM 4577 O O . CYS B 1 218 ? 13.602 7.723 1.673 1 95.25 218 CYS B O 1
ATOM 4579 N N . TYR B 1 219 ? 14.703 7.199 3.564 1 95.5 219 TYR B N 1
ATOM 4580 C CA . TYR B 1 219 ? 15.516 8.406 3.482 1 95.5 219 TYR B CA 1
ATOM 4581 C C . TYR B 1 219 ? 16.906 8.094 2.941 1 95.5 219 TYR B C 1
ATOM 4583 O O . TYR B 1 219 ? 17.781 8.969 2.891 1 95.5 219 TYR B O 1
ATOM 4591 N N . ASN B 1 220 ? 17.125 6.824 2.477 1 92.94 220 ASN B N 1
ATOM 4592 C CA . ASN B 1 220 ? 18.344 6.449 1.775 1 92.94 220 ASN B CA 1
ATOM 4593 C C . ASN B 1 220 ? 18.281 6.828 0.298 1 92.94 220 ASN B C 1
ATOM 4595 O O . ASN B 1 220 ? 17.594 6.172 -0.487 1 92.94 220 ASN B O 1
ATOM 4599 N N . GLN B 1 221 ? 19.062 7.77 -0.102 1 91.06 221 GLN B N 1
ATOM 4600 C CA . GLN B 1 221 ? 18.953 8.328 -1.444 1 91.06 221 GLN B CA 1
ATOM 4601 C C . GLN B 1 221 ? 19.891 7.617 -2.416 1 91.06 221 GLN B C 1
ATOM 4603 O O . GLN B 1 221 ? 19.922 7.938 -3.605 1 91.06 221 GLN B O 1
ATOM 4608 N N . SER B 1 222 ? 20.578 6.66 -1.969 1 90.56 222 SER B N 1
ATOM 4609 C CA . SER B 1 222 ? 21.578 6.008 -2.811 1 90.56 222 SER B CA 1
ATOM 4610 C C . SER B 1 222 ? 20.984 4.797 -3.529 1 90.56 222 SER B C 1
ATOM 4612 O O . SER B 1 222 ? 21.625 4.23 -4.418 1 90.56 222 SER B O 1
ATOM 4614 N N . VAL B 1 223 ? 19.766 4.5 -3.238 1 87 223 VAL B N 1
ATOM 4615 C CA . VAL B 1 223 ? 19.234 3.219 -3.686 1 87 223 VAL B CA 1
ATOM 4616 C C . VAL B 1 223 ? 18.75 3.336 -5.133 1 87 223 VAL B C 1
ATOM 4618 O O . VAL B 1 223 ? 18.531 2.324 -5.801 1 87 223 VAL B O 1
ATOM 4621 N N . MET B 1 224 ? 18.594 4.492 -5.637 1 91.12 224 MET B N 1
ATOM 4622 C CA . MET B 1 224 ? 18.172 4.758 -7.012 1 91.12 224 MET B CA 1
ATOM 4623 C C . MET B 1 224 ? 18.578 6.16 -7.445 1 91.12 224 MET B C 1
ATOM 4625 O O . MET B 1 224 ? 19.078 6.945 -6.637 1 91.12 224 MET B O 1
ATOM 4629 N N . THR B 1 225 ? 18.375 6.391 -8.758 1 93.31 225 THR B N 1
ATOM 4630 C CA . THR B 1 225 ? 18.719 7.723 -9.242 1 93.31 225 THR B CA 1
ATOM 4631 C C . THR B 1 225 ? 17.734 8.758 -8.719 1 93.31 225 THR B C 1
ATOM 4633 O O . THR B 1 225 ? 16.594 8.43 -8.375 1 93.31 225 THR B O 1
ATOM 4636 N N . LYS B 1 226 ? 18.188 9.922 -8.68 1 94.5 226 LYS B N 1
ATOM 4637 C CA . LYS B 1 226 ? 17.344 11.023 -8.242 1 94.5 226 LYS B CA 1
ATOM 4638 C C . LYS B 1 226 ? 16.062 11.094 -9.078 1 94.5 226 LYS B C 1
ATOM 4640 O O . LYS B 1 226 ? 14.969 11.273 -8.539 1 94.5 226 LYS B O 1
ATOM 4645 N N . HIS B 1 227 ? 16.203 10.953 -10.352 1 93.12 227 HIS B N 1
ATOM 4646 C CA . HIS B 1 227 ? 15.062 11.031 -11.25 1 93.12 227 HIS B CA 1
ATOM 4647 C C . HIS B 1 227 ? 14.07 9.906 -10.977 1 93.12 227 HIS B C 1
ATOM 4649 O O . HIS B 1 227 ? 12.867 10.156 -10.859 1 93.12 227 HIS B O 1
ATOM 4655 N N . GLN B 1 228 ? 14.539 8.688 -10.812 1 91.56 228 GLN B N 1
ATOM 4656 C CA . GLN B 1 228 ? 13.672 7.559 -10.492 1 91.56 228 GLN B CA 1
ATOM 4657 C C . GLN B 1 228 ? 12.93 7.793 -9.18 1 91.56 228 GLN B C 1
ATOM 4659 O O . GLN B 1 228 ? 11.719 7.559 -9.102 1 91.56 228 GLN B O 1
ATOM 4664 N N . ARG B 1 229 ? 13.664 8.266 -8.227 1 95.31 229 ARG B N 1
ATOM 4665 C CA . ARG B 1 229 ? 13.094 8.523 -6.91 1 95.31 229 ARG B CA 1
ATOM 4666 C C . ARG B 1 229 ? 11.961 9.539 -7 1 95.31 229 ARG B C 1
ATOM 4668 O O . ARG B 1 229 ? 10.891 9.344 -6.414 1 95.31 229 ARG B O 1
ATOM 4675 N N . GLU B 1 230 ? 12.18 10.578 -7.723 1 95.81 230 GLU B N 1
ATOM 4676 C CA . GLU B 1 230 ? 11.195 11.641 -7.859 1 95.81 230 GLU B CA 1
ATOM 4677 C C . GLU B 1 230 ? 9.945 11.148 -8.578 1 95.81 230 GLU B C 1
ATOM 4679 O O . GLU B 1 230 ? 8.82 11.477 -8.18 1 95.81 230 GLU B O 1
ATOM 4684 N N . VAL B 1 231 ? 10.148 10.359 -9.578 1 92.75 231 VAL B N 1
ATOM 4685 C CA . VAL B 1 231 ? 9.031 9.82 -10.344 1 92.75 231 VAL B CA 1
ATOM 4686 C C . VAL B 1 231 ? 8.18 8.922 -9.453 1 92.75 231 VAL B C 1
ATOM 4688 O O . VAL B 1 231 ? 6.949 9.055 -9.422 1 92.75 231 VAL B O 1
ATOM 4691 N N . ILE B 1 232 ? 8.789 8.039 -8.719 1 94.31 232 ILE B N 1
ATOM 4692 C CA . ILE B 1 232 ? 8.086 7.074 -7.871 1 94.31 232 ILE B CA 1
ATOM 4693 C C . ILE B 1 232 ? 7.379 7.809 -6.734 1 94.31 232 ILE B C 1
ATOM 4695 O O . ILE B 1 232 ? 6.211 7.543 -6.449 1 94.31 232 ILE B O 1
ATOM 4699 N N . MET B 1 233 ? 8.047 8.789 -6.113 1 96.69 233 MET B N 1
ATOM 4700 C CA . MET B 1 233 ? 7.469 9.523 -4.996 1 96.69 233 MET B CA 1
ATOM 4701 C C . MET B 1 233 ? 6.227 10.297 -5.434 1 96.69 233 MET B C 1
ATOM 4703 O O . MET B 1 233 ? 5.195 10.258 -4.758 1 96.69 233 MET B O 1
ATOM 4707 N N . LEU B 1 234 ? 6.336 10.953 -6.527 1 96.56 234 LEU B N 1
ATOM 4708 C CA . LEU B 1 234 ? 5.215 11.75 -7.016 1 96.56 234 LEU B CA 1
ATOM 4709 C C . LEU B 1 234 ? 4.035 10.852 -7.387 1 96.56 234 LEU B C 1
ATOM 4711 O O . LEU B 1 234 ? 2.893 11.148 -7.031 1 96.56 234 LEU B O 1
ATOM 4715 N N . ALA B 1 235 ? 4.328 9.742 -8.078 1 92.81 235 ALA B N 1
ATOM 4716 C CA . ALA B 1 235 ? 3.262 8.82 -8.453 1 92.81 235 ALA B CA 1
ATOM 4717 C C . ALA B 1 235 ? 2.555 8.266 -7.223 1 92.81 235 ALA B C 1
ATOM 4719 O O . ALA B 1 235 ? 1.325 8.188 -7.184 1 92.81 235 ALA B O 1
ATOM 4720 N N . SER B 1 236 ? 3.357 7.871 -6.285 1 95.62 236 SER B N 1
ATOM 4721 C CA . SER B 1 236 ? 2.818 7.324 -5.047 1 95.62 236 SER B CA 1
ATOM 4722 C C . SER B 1 236 ? 1.996 8.367 -4.293 1 95.62 236 SER B C 1
ATOM 4724 O O . SER B 1 236 ? 0.908 8.062 -3.801 1 95.62 236 SER B O 1
ATOM 4726 N N . ALA B 1 237 ? 2.463 9.602 -4.184 1 97.94 237 ALA B N 1
ATOM 4727 C CA . ALA B 1 237 ? 1.751 10.68 -3.5 1 97.94 237 ALA B CA 1
ATOM 4728 C C . ALA B 1 237 ? 0.406 10.953 -4.168 1 97.94 237 ALA B C 1
ATOM 4730 O O . ALA B 1 237 ? -0.612 11.102 -3.486 1 97.94 237 ALA B O 1
ATOM 4731 N N . LYS B 1 238 ? 0.426 11.031 -5.461 1 94.12 238 LYS B N 1
ATOM 4732 C CA . LYS B 1 238 ? -0.808 11.273 -6.203 1 94.12 238 LYS B CA 1
ATOM 4733 C C . LYS B 1 238 ? -1.818 10.156 -5.973 1 94.12 238 LYS B C 1
ATOM 4735 O O . LYS B 1 238 ? -3 10.422 -5.734 1 94.12 238 LYS B O 1
ATOM 4740 N N . GLN B 1 239 ? -1.348 8.977 -6.02 1 91.19 239 GLN B N 1
ATOM 4741 C CA . GLN B 1 239 ? -2.23 7.832 -5.82 1 91.19 239 GLN B CA 1
ATOM 4742 C C . GLN B 1 239 ? -2.842 7.844 -4.422 1 91.19 239 GLN B C 1
ATOM 4744 O O . GLN B 1 239 ? -4.043 7.617 -4.262 1 91.19 239 GLN B O 1
ATOM 4749 N N . ASN B 1 240 ? -1.977 8.055 -3.451 1 94.5 240 ASN B N 1
ATOM 4750 C CA . ASN B 1 240 ? -2.475 8.094 -2.082 1 94.5 240 ASN B CA 1
ATOM 4751 C C . ASN B 1 240 ? -3.486 9.219 -1.884 1 94.5 240 ASN B C 1
ATOM 4753 O O . ASN B 1 240 ? -4.512 9.031 -1.228 1 94.5 240 ASN B O 1
ATOM 4757 N N . LEU B 1 241 ? -3.191 10.352 -2.424 1 96.12 241 LEU B N 1
ATOM 4758 C CA . LEU B 1 241 ? -4.121 11.477 -2.332 1 96.12 241 LEU B CA 1
ATOM 4759 C C . LEU B 1 241 ? -5.469 11.117 -2.953 1 96.12 241 LEU B C 1
ATOM 4761 O O . LEU B 1 241 ? -6.516 11.391 -2.367 1 96.12 241 LEU B O 1
ATOM 4765 N N . GLN B 1 242 ? -5.41 10.523 -4.07 1 91.94 242 GLN B N 1
ATOM 4766 C CA . GLN B 1 242 ? -6.629 10.117 -4.762 1 91.94 242 GLN B CA 1
ATOM 4767 C C . GLN B 1 242 ? -7.438 9.133 -3.928 1 91.94 242 GLN B C 1
ATOM 4769 O O . GLN B 1 242 ? -8.672 9.156 -3.945 1 91.94 242 GLN B O 1
ATOM 4774 N N . ARG B 1 243 ? -6.711 8.336 -3.174 1 90.25 243 ARG B N 1
ATOM 4775 C CA . ARG B 1 243 ? -7.355 7.273 -2.414 1 90.25 243 ARG B CA 1
ATOM 4776 C C . ARG B 1 243 ? -7.793 7.766 -1.039 1 90.25 243 ARG B C 1
ATOM 4778 O O . ARG B 1 243 ? -8.453 7.039 -0.294 1 90.25 243 ARG B O 1
ATOM 4785 N N . MET B 1 244 ? -7.5 8.938 -0.725 1 95.12 244 MET B N 1
ATOM 4786 C CA . MET B 1 244 ? -7.977 9.484 0.543 1 95.12 244 MET B CA 1
ATOM 4787 C C . MET B 1 244 ? -9.469 9.773 0.485 1 95.12 244 MET B C 1
ATOM 4789 O O . MET B 1 244 ? -1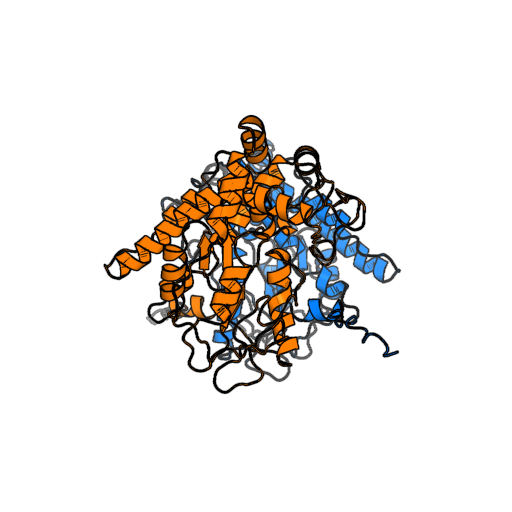0 10.125 -0.573 1 95.12 244 MET B O 1
ATOM 4793 N N . ALA B 1 245 ? -10.078 9.609 1.648 1 95.5 245 ALA B N 1
ATOM 4794 C CA . ALA B 1 245 ? -11.508 9.906 1.758 1 95.5 245 ALA B CA 1
ATOM 4795 C C . ALA B 1 245 ? -11.789 11.367 1.456 1 95.5 245 ALA B C 1
ATOM 4797 O O . ALA B 1 245 ? -12.828 11.703 0.867 1 95.5 245 ALA B O 1
ATOM 4798 N N . PHE B 1 246 ? -10.82 12.148 1.912 1 96.31 246 PHE B N 1
ATOM 4799 C CA . PHE B 1 246 ? -11.023 13.586 1.747 1 96.31 246 PHE B CA 1
ATOM 4800 C C . PHE B 1 246 ? -9.695 14.328 1.793 1 96.31 246 PHE B C 1
ATOM 4802 O O . PHE B 1 246 ? -8.766 13.914 2.498 1 96.31 246 PHE B O 1
ATOM 4809 N N . PHE B 1 247 ? -9.648 15.398 0.992 1 98.19 247 PHE B N 1
ATOM 4810 C CA . PHE B 1 247 ? -8.617 16.406 1.177 1 98.19 247 PHE B CA 1
ATOM 4811 C C . PHE B 1 247 ? -9.141 17.797 0.818 1 98.19 247 PHE B C 1
ATOM 4813 O O . PHE B 1 247 ? -10.117 17.922 0.071 1 98.19 247 PHE B O 1
ATOM 4820 N N . GLY B 1 248 ? -8.57 18.781 1.428 1 96.88 248 GLY B N 1
ATOM 4821 C CA . GLY B 1 248 ? -8.883 20.172 1.119 1 96.88 248 GLY B CA 1
ATOM 4822 C C . GLY B 1 248 ? -7.676 20.984 0.685 1 96.88 248 GLY B C 1
ATOM 4823 O O . GLY B 1 248 ? -6.543 20.5 0.746 1 96.88 248 GLY B O 1
ATOM 4824 N N . LEU B 1 249 ? -7.961 22.141 0.16 1 95.5 249 LEU B N 1
ATOM 4825 C CA . LEU B 1 249 ? -6.93 23.109 -0.203 1 95.5 249 LEU B CA 1
ATOM 4826 C C . LEU B 1 249 ? -7.082 24.391 0.597 1 95.5 249 LEU B C 1
ATOM 4828 O O . LEU B 1 249 ? -8.18 24.953 0.678 1 95.5 249 LEU B O 1
ATOM 4832 N N . CYS B 1 250 ? -5.961 24.75 1.122 1 93.38 250 CYS B N 1
ATOM 4833 C CA . CYS B 1 250 ? -5.953 25.922 1.998 1 93.38 250 CYS B CA 1
ATOM 4834 C C . CYS B 1 250 ? -6.566 27.125 1.304 1 93.38 250 CYS B C 1
ATOM 4836 O O . CYS B 1 250 ? -7.211 27.969 1.948 1 93.38 250 CYS B O 1
ATOM 4838 N N . GLU B 1 251 ? -6.43 27.297 0.004 1 91.12 251 GLU B N 1
ATOM 4839 C CA . GLU B 1 251 ? -6.871 28.453 -0.777 1 91.12 251 GLU B CA 1
ATOM 4840 C C . GLU B 1 251 ? -8.352 28.344 -1.124 1 91.12 251 GLU B C 1
ATOM 4842 O O . GLU B 1 251 ? -8.969 29.328 -1.551 1 91.12 251 GLU B O 1
ATOM 4847 N N . TYR B 1 252 ? -8.93 27.203 -0.939 1 91.44 252 TYR B N 1
ATOM 4848 C CA . TYR B 1 252 ? -10.328 26.969 -1.295 1 91.44 252 TYR B CA 1
ATOM 4849 C C . TYR B 1 252 ? -11.125 26.484 -0.086 1 91.44 252 TYR B C 1
ATOM 4851 O O . TYR B 1 252 ? -11.727 25.422 -0.116 1 91.44 252 TYR B O 1
ATOM 4859 N N . GLN B 1 253 ? -11.266 27.344 0.875 1 89.75 253 GLN B N 1
ATOM 4860 C CA . GLN B 1 253 ? -11.805 26.969 2.182 1 89.75 253 GLN B CA 1
ATOM 4861 C C . GLN B 1 253 ? -13.281 26.625 2.09 1 89.75 253 GLN B C 1
ATOM 4863 O O . GLN B 1 253 ? -13.719 25.609 2.633 1 89.75 253 GLN B O 1
ATOM 4868 N N . LYS B 1 254 ? -14.07 27.422 1.433 1 88 254 LYS B N 1
ATOM 4869 C CA . LYS B 1 254 ? -15.5 27.156 1.295 1 88 254 LYS B CA 1
ATOM 4870 C C . LYS B 1 254 ? -15.75 25.844 0.581 1 88 254 LYS B C 1
ATOM 4872 O O . LYS B 1 254 ? -16.609 25.047 1.005 1 88 254 LYS B O 1
ATOM 4877 N N . LEU B 1 255 ? -15.008 25.703 -0.458 1 91 255 LEU B N 1
ATOM 4878 C CA . LEU B 1 255 ? -15.133 24.453 -1.215 1 91 255 LEU B CA 1
ATOM 4879 C C . LEU B 1 255 ? -14.711 23.266 -0.369 1 91 255 LEU B C 1
ATOM 4881 O O . LEU B 1 255 ? -15.336 22.203 -0.433 1 91 255 LEU B O 1
ATOM 4885 N N . THR B 1 256 ? -13.656 23.422 0.353 1 93.19 256 THR B N 1
ATOM 4886 C CA . THR B 1 256 ? -13.148 22.375 1.239 1 93.19 256 THR B CA 1
ATOM 4887 C C . THR B 1 256 ? -14.211 21.969 2.258 1 93.19 256 THR B C 1
ATOM 4889 O O . THR B 1 256 ? -14.477 20.781 2.445 1 93.19 256 THR B O 1
ATOM 4892 N N . GLN B 1 257 ? -14.812 22.906 2.883 1 92.56 257 GLN B N 1
ATOM 4893 C CA . GLN B 1 257 ? -15.859 22.625 3.854 1 92.56 257 GLN B CA 1
ATOM 4894 C C . GLN B 1 257 ? -17.047 21.922 3.195 1 92.56 257 GLN B C 1
ATOM 4896 O O . GLN B 1 257 ? -17.562 20.938 3.74 1 92.56 257 GLN B O 1
ATOM 4901 N N . TYR B 1 258 ? -17.484 22.391 2.07 1 91.69 258 TYR B N 1
ATOM 4902 C CA . TYR B 1 258 ? -18.594 21.797 1.328 1 91.69 258 TYR B CA 1
ATOM 4903 C C . TYR B 1 258 ? -18.312 20.328 1.021 1 91.69 258 TYR B C 1
ATOM 4905 O O . TYR B 1 258 ? -19.172 19.484 1.254 1 91.69 258 TYR B O 1
ATOM 4913 N N . LEU B 1 259 ? -17.172 20.094 0.508 1 93.56 259 LEU B N 1
ATOM 4914 C CA . LEU B 1 259 ? -16.812 18.734 0.13 1 93.56 259 LEU B CA 1
ATOM 4915 C C . LEU B 1 259 ? -16.781 17.812 1.351 1 93.56 259 LEU B C 1
ATOM 4917 O O . LEU B 1 259 ? -17.219 16.672 1.285 1 93.56 259 LEU B O 1
ATOM 4921 N N . PHE B 1 260 ? -16.203 18.297 2.418 1 95 260 PHE B N 1
ATOM 4922 C CA . PHE B 1 260 ? -16.172 17.484 3.635 1 95 260 PHE B CA 1
ATOM 4923 C C . PHE B 1 260 ? -17.578 17.109 4.082 1 95 260 PHE B C 1
ATOM 4925 O O . PHE B 1 260 ? -17.859 15.945 4.34 1 95 260 PHE B O 1
ATOM 4932 N N . GLU B 1 261 ? -18.453 18.062 4.168 1 93 261 GLU B N 1
ATOM 4933 C CA . GLU B 1 261 ? -19.812 17.875 4.648 1 93 261 GLU B CA 1
ATOM 4934 C C . GLU B 1 261 ? -20.562 16.859 3.785 1 93 261 GLU B C 1
ATOM 4936 O O . GLU B 1 261 ? -21.297 16.016 4.301 1 93 261 GLU B O 1
ATOM 4941 N N . HIS B 1 262 ? -20.328 16.906 2.562 1 89.44 262 HIS B N 1
ATOM 4942 C CA . HIS B 1 262 ? -21.078 16.062 1.649 1 89.44 262 HIS B CA 1
ATOM 4943 C C . HIS B 1 262 ? -20.453 14.672 1.558 1 89.44 262 HIS B C 1
ATOM 4945 O O . HIS B 1 262 ? -21.156 13.688 1.314 1 89.44 262 HIS B O 1
ATOM 4951 N N . THR B 1 263 ? -19.188 14.609 1.746 1 91.19 263 THR B N 1
ATOM 4952 C CA . THR B 1 263 ? -18.516 13.32 1.714 1 91.19 263 THR B CA 1
ATOM 4953 C C . THR B 1 263 ? -18.859 12.5 2.957 1 91.19 263 THR B C 1
ATOM 4955 O O . THR B 1 263 ? -19.156 11.305 2.859 1 91.19 263 THR B O 1
ATOM 4958 N N . PHE B 1 264 ? -18.859 13.148 4.094 1 93.06 264 PHE B N 1
ATOM 4959 C CA . PHE B 1 264 ? -19.047 12.438 5.355 1 93.06 264 PHE B CA 1
ATOM 4960 C C . PHE B 1 264 ? -20.469 12.578 5.852 1 93.06 264 PHE B C 1
ATOM 4962 O O . PHE B 1 264 ? -20.859 11.93 6.828 1 93.06 264 PHE B O 1
ATOM 4969 N N . HIS B 1 265 ? -21.266 13.414 5.223 1 90.62 265 HIS B N 1
ATOM 4970 C CA . HIS B 1 265 ? -22.625 13.719 5.656 1 90.62 265 HIS B CA 1
ATOM 4971 C C . HIS B 1 265 ? -22.641 14.242 7.086 1 90.62 265 HIS B C 1
ATOM 4973 O O . HIS B 1 265 ? -23.422 13.781 7.918 1 90.62 265 HIS B O 1
ATOM 4979 N N . LEU B 1 266 ? -21.75 15.047 7.391 1 92.31 266 LEU B N 1
ATOM 4980 C CA . LEU B 1 266 ? -21.625 15.812 8.625 1 92.31 266 LEU B CA 1
ATOM 4981 C C . LEU B 1 266 ? -21.641 17.312 8.336 1 92.31 266 LEU B C 1
ATOM 4983 O O . LEU B 1 266 ? -21.156 17.75 7.297 1 92.31 266 LEU B O 1
ATOM 4987 N N . LYS B 1 267 ? -22.203 18.016 9.25 1 92.19 267 LYS B N 1
ATOM 4988 C CA . LYS B 1 267 ? -22.297 19.453 9.031 1 92.19 267 LYS B CA 1
ATOM 4989 C C . LYS B 1 267 ? -21.516 20.234 10.078 1 92.19 267 LYS B C 1
ATOM 4991 O O . LYS B 1 267 ? -21.5 19.859 11.25 1 92.19 267 LYS B O 1
ATOM 4996 N N . PHE B 1 268 ? -20.906 21.266 9.602 1 93.25 268 PHE B N 1
ATOM 4997 C CA . PHE B 1 268 ? -20.25 22.188 10.523 1 93.25 268 PHE B CA 1
ATOM 4998 C C . PHE B 1 268 ? -21.219 23.266 11 1 93.25 268 PHE B C 1
ATOM 5000 O O . PHE B 1 268 ? -22.047 23.75 10.219 1 93.25 268 PHE B O 1
ATOM 5007 N N . LEU B 1 269 ? -21.078 23.625 12.195 1 91.75 269 LEU B N 1
ATOM 5008 C CA . LEU B 1 269 ? -21.938 24.625 12.82 1 91.75 269 LEU B CA 1
ATOM 5009 C C . LEU B 1 269 ? -21.547 26.031 12.398 1 91.75 269 LEU B C 1
ATOM 5011 O O . LEU B 1 269 ? -22.344 26.969 12.477 1 91.75 269 LEU B O 1
ATOM 5015 N N . GLN B 1 270 ? -20.266 26.234 12 1 89.94 270 GLN B N 1
ATOM 5016 C CA . GLN B 1 270 ? -19.703 27.5 11.555 1 89.94 270 GLN B CA 1
ATOM 5017 C C . GLN B 1 270 ? -18.922 27.344 10.25 1 89.94 270 GLN B C 1
ATOM 5019 O 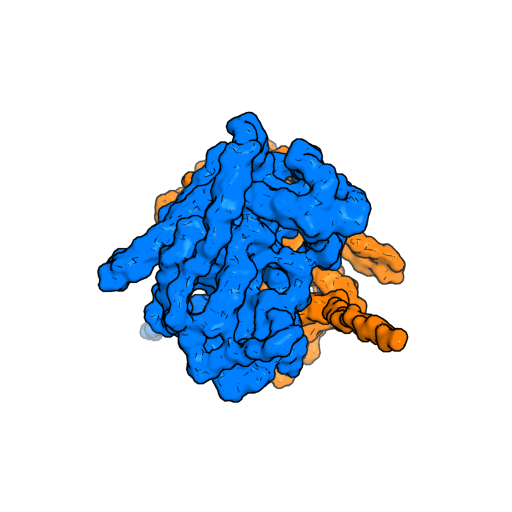O . GLN B 1 270 ? -18.438 26.25 9.945 1 89.94 270 GLN B O 1
ATOM 5024 N N . PRO B 1 271 ? -18.891 28.438 9.492 1 87.38 271 PRO B N 1
ATOM 5025 C CA . PRO B 1 271 ? -18.062 28.359 8.281 1 87.38 271 PRO B CA 1
ATOM 5026 C C . PRO B 1 271 ? -16.578 28.219 8.594 1 87.38 271 PRO B C 1
ATOM 5028 O O . PRO B 1 271 ? -16.094 28.781 9.578 1 87.38 271 PRO B O 1
ATOM 5031 N N . PHE B 1 272 ? -15.992 27.391 7.746 1 85.75 272 PHE B N 1
ATOM 5032 C CA . PHE B 1 272 ? -14.547 27.25 7.863 1 85.75 272 PHE B CA 1
ATOM 5033 C C . PHE B 1 272 ? -13.828 28.453 7.266 1 85.75 272 PHE B C 1
ATOM 5035 O O . PHE B 1 272 ? -13.844 28.656 6.051 1 85.75 272 PHE B O 1
ATOM 5042 N N . GLN B 1 273 ? -13.445 29.422 8.055 1 73.81 273 GLN B N 1
ATOM 5043 C CA . GLN B 1 273 ? -12.75 30.625 7.582 1 73.81 273 GLN B CA 1
ATOM 5044 C C . GLN B 1 273 ? -11.406 30.781 8.289 1 73.81 273 GLN B C 1
ATOM 5046 O O . GLN B 1 273 ? -11.352 30.828 9.516 1 73.81 273 GLN B O 1
ATOM 5051 N N . GLN B 1 274 ? -10.352 30.5 7.57 1 65.06 274 GLN B N 1
ATOM 5052 C CA . GLN B 1 274 ? -9.023 30.734 8.125 1 65.06 274 GLN B CA 1
ATOM 5053 C C . GLN B 1 274 ? -8.523 32.156 7.789 1 65.06 274 GLN B C 1
ATOM 5055 O O . GLN B 1 274 ? -8.688 32.625 6.656 1 65.06 274 GLN B O 1
ATOM 5060 N N . LEU B 1 275 ? -8.188 32.938 8.773 1 54.12 275 LEU B N 1
ATOM 5061 C CA . LEU B 1 275 ? -7.652 34.312 8.625 1 54.12 275 LEU B CA 1
ATOM 5062 C C . LEU B 1 275 ? -6.297 34.281 7.93 1 54.12 275 LEU B C 1
ATOM 5064 O O . LEU B 1 275 ? -5.777 35.312 7.535 1 54.12 275 LEU B O 1
ATOM 5068 N N . ASN B 1 276 ? -5.555 33.219 7.766 1 53.38 276 ASN B N 1
ATOM 5069 C CA . ASN B 1 276 ? -4.109 33.156 7.562 1 53.38 276 ASN B CA 1
ATOM 5070 C C . ASN B 1 276 ? -3.725 33.5 6.133 1 53.38 276 ASN B C 1
ATOM 5072 O O . ASN B 1 276 ? -2.543 33.688 5.828 1 53.38 276 ASN B O 1
ATOM 5076 N N . GLU B 1 277 ? -4.602 33.469 5.105 1 52.69 277 GLU B N 1
ATOM 5077 C CA . GLU B 1 277 ? -4.219 33.844 3.742 1 52.69 277 GLU B CA 1
ATOM 5078 C C . GLU B 1 277 ? -3.479 35.156 3.705 1 52.69 277 GLU B C 1
ATOM 5080 O O . GLU B 1 277 ? -2.533 35.344 2.934 1 52.69 277 GLU B O 1
ATOM 5085 N N . THR B 1 278 ? -3.73 35.938 4.66 1 49.25 278 THR B N 1
ATOM 5086 C CA . THR B 1 278 ? -3.193 37.312 4.621 1 49.25 278 THR B CA 1
ATOM 5087 C C . THR B 1 278 ? -1.701 37.312 4.941 1 49.25 278 THR B C 1
ATOM 5089 O O . THR B 1 278 ? -0.924 38.031 4.301 1 49.25 278 THR B O 1
ATOM 5092 N N . ARG B 1 279 ? -1.186 36.469 5.809 1 53 279 ARG B N 1
ATOM 5093 C CA . ARG B 1 279 ? 0.209 36.562 6.223 1 53 279 ARG B CA 1
ATOM 5094 C C . ARG B 1 279 ? 1.142 36 5.16 1 53 279 ARG B C 1
ATOM 5096 O O . ARG B 1 279 ? 2.207 36.562 4.898 1 53 279 ARG B O 1
ATOM 5103 N N . SER B 1 280 ? 0.733 34.906 4.5 1 56.97 280 SER B N 1
ATOM 5104 C CA . SER B 1 280 ? 1.573 34.312 3.469 1 56.97 280 SER B CA 1
ATOM 5105 C C . SER B 1 280 ? 1.671 35.219 2.244 1 56.97 280 SER B C 1
ATOM 5107 O O . SER B 1 280 ? 2.738 35.344 1.642 1 56.97 280 SER B O 1
ATOM 5109 N N . SER B 1 281 ? 0.547 35.875 2.016 1 57.12 281 SER B N 1
ATOM 5110 C CA . SER B 1 281 ? 0.561 36.812 0.89 1 57.12 281 SER B CA 1
ATOM 5111 C C . SER B 1 281 ? 1.499 37.969 1.153 1 57.12 281 SER B C 1
ATOM 5113 O O . SER B 1 281 ? 2.193 38.438 0.246 1 57.12 281 SER B O 1
ATOM 5115 N N . LEU B 1 282 ? 1.56 38.312 2.381 1 57.06 282 LEU B N 1
ATOM 5116 C CA . LEU B 1 282 ? 2.439 39.438 2.73 1 57.06 282 LEU B CA 1
ATOM 5117 C C . LEU B 1 282 ? 3.902 39.031 2.59 1 57.06 282 LEU B C 1
ATOM 5119 O O . LEU B 1 282 ? 4.723 39.812 2.109 1 57.06 282 LEU B O 1
ATOM 5123 N N . THR B 1 283 ? 4.188 37.844 2.877 1 63.22 283 THR B N 1
ATOM 5124 C CA . THR B 1 283 ? 5.562 37.344 2.758 1 63.22 283 THR B CA 1
ATOM 5125 C C . THR B 1 283 ? 5.969 37.219 1.292 1 63.22 283 THR B C 1
ATOM 5127 O O . THR B 1 283 ? 7.094 37.562 0.922 1 63.22 283 THR B O 1
ATOM 5130 N N . LEU B 1 284 ? 5.031 36.906 0.483 1 66.75 284 LEU B N 1
ATOM 5131 C CA . LEU B 1 284 ? 5.32 36.75 -0.938 1 66.75 284 LEU B CA 1
ATOM 5132 C C . LEU B 1 284 ? 5.699 38.062 -1.574 1 66.75 284 LEU B C 1
ATOM 5134 O O . LEU B 1 284 ? 6.555 38.125 -2.459 1 66.75 284 LEU B O 1
ATOM 5138 N N . SER B 1 285 ? 5.125 39.062 -1.012 1 67.38 285 SER B N 1
ATOM 5139 C CA . SER B 1 285 ? 5.398 40.375 -1.571 1 67.38 285 SER B CA 1
ATOM 5140 C C . SER B 1 285 ? 6.809 40.844 -1.22 1 67.38 285 SER B C 1
ATOM 5142 O O . SER B 1 285 ? 7.371 41.719 -1.904 1 67.38 285 SER B O 1
ATOM 5144 N N . GLU B 1 286 ? 7.359 40.219 -0.304 1 78.88 286 GLU B N 1
ATOM 5145 C CA . GLU B 1 286 ? 8.68 40.656 0.154 1 78.88 286 GLU B CA 1
ATOM 5146 C C . GLU B 1 286 ? 9.781 39.812 -0.477 1 78.88 286 GLU B C 1
ATOM 5148 O O . GLU B 1 286 ? 10.969 40.094 -0.322 1 78.88 286 GLU B O 1
ATOM 5153 N N . ILE B 1 287 ? 9.391 38.844 -1.274 1 86.81 287 ILE B N 1
ATOM 5154 C CA . ILE B 1 287 ? 10.359 37.906 -1.834 1 86.81 287 ILE B CA 1
ATOM 5155 C C . ILE B 1 287 ? 10.602 38.219 -3.307 1 86.81 287 ILE B C 1
ATOM 5157 O O . ILE B 1 287 ? 9.664 38.562 -4.035 1 86.81 287 ILE B O 1
ATOM 5161 N N . SER B 1 288 ? 11.867 38.219 -3.795 1 91.25 288 SER B N 1
ATOM 5162 C CA . SER B 1 288 ? 12.219 38.531 -5.18 1 91.25 288 SER B CA 1
ATOM 5163 C C . SER B 1 288 ? 11.688 37.469 -6.125 1 91.25 288 SER B C 1
ATOM 5165 O O . SER B 1 288 ? 11.484 36.312 -5.719 1 91.25 288 SER B O 1
ATOM 5167 N N . ASP B 1 289 ? 11.461 37.844 -7.383 1 92.38 289 ASP B N 1
ATOM 5168 C CA . ASP B 1 289 ? 11 36.906 -8.406 1 92.38 289 ASP B CA 1
ATOM 5169 C C . ASP B 1 289 ? 12.008 35.781 -8.602 1 92.38 289 ASP B C 1
ATOM 5171 O O . ASP B 1 289 ? 11.617 34.625 -8.898 1 92.38 289 ASP B O 1
ATOM 5175 N N . GLU B 1 290 ? 13.211 36.125 -8.453 1 94.19 290 GLU B N 1
ATOM 5176 C CA . GLU B 1 290 ? 14.258 35.125 -8.586 1 94.19 290 GLU B CA 1
ATOM 5177 C C . GLU B 1 290 ? 14.148 34.062 -7.492 1 94.19 290 GLU B C 1
ATOM 5179 O O . GLU B 1 290 ? 14.273 32.875 -7.766 1 94.19 290 GLU B O 1
ATOM 5184 N N . ASP B 1 291 ? 13.906 34.531 -6.297 1 94.62 291 ASP B N 1
ATOM 5185 C CA . ASP B 1 291 ? 13.758 33.594 -5.176 1 94.62 291 ASP B CA 1
ATOM 5186 C C . ASP B 1 291 ? 12.5 32.75 -5.324 1 94.62 291 ASP B C 1
ATOM 5188 O O . ASP B 1 291 ? 12.508 31.562 -5.008 1 94.62 291 ASP B O 1
ATOM 5192 N N . VAL B 1 292 ? 11.461 33.375 -5.809 1 95.56 292 VAL B N 1
ATOM 5193 C CA . VAL B 1 292 ? 10.219 32.656 -6.043 1 95.56 292 VAL B CA 1
ATOM 5194 C C . VAL B 1 292 ? 10.469 31.531 -7.043 1 95.56 292 VAL B C 1
ATOM 5196 O O . VAL B 1 292 ? 10.016 30.391 -6.844 1 95.56 292 VAL B O 1
ATOM 5199 N N . GLN B 1 293 ? 11.18 31.828 -8.102 1 96.69 293 GLN B N 1
ATOM 5200 C CA . GLN B 1 293 ? 11.477 30.828 -9.117 1 96.69 293 GLN B CA 1
ATOM 5201 C C . GLN B 1 293 ? 12.344 29.703 -8.539 1 96.69 293 GLN B C 1
ATOM 5203 O O . GLN B 1 293 ? 12.133 28.531 -8.852 1 96.69 293 GLN B O 1
ATOM 5208 N N . LYS B 1 294 ? 13.289 30.078 -7.75 1 97.31 294 LYS B N 1
ATOM 5209 C CA . LYS B 1 294 ? 14.133 29.078 -7.102 1 97.31 294 LYS B CA 1
ATOM 5210 C C . LYS B 1 294 ? 13.305 28.141 -6.219 1 97.31 294 LYS B C 1
ATOM 5212 O O . LYS B 1 294 ? 13.516 26.938 -6.211 1 97.31 294 LYS B O 1
ATOM 5217 N N . ILE B 1 295 ? 12.359 28.734 -5.488 1 97.75 295 ILE B N 1
ATOM 5218 C CA . ILE B 1 295 ? 11.5 27.969 -4.605 1 97.75 295 ILE B CA 1
ATOM 5219 C C . ILE B 1 295 ? 10.625 27.016 -5.43 1 97.75 295 ILE B C 1
ATOM 5221 O O . ILE B 1 295 ? 10.445 25.859 -5.062 1 97.75 295 ILE B O 1
ATOM 5225 N N . LYS B 1 296 ? 10.148 27.516 -6.566 1 97.94 296 LYS B N 1
ATOM 5226 C CA . LYS B 1 296 ? 9.359 26.688 -7.461 1 97.94 296 LYS B CA 1
ATOM 5227 C C . LYS B 1 296 ? 10.172 25.5 -7.969 1 97.94 296 LYS B C 1
ATOM 5229 O O . LYS B 1 296 ? 9.688 24.359 -7.988 1 97.94 296 LYS B O 1
ATOM 5234 N N . ASP B 1 297 ? 11.375 25.75 -8.305 1 98 297 ASP B N 1
ATOM 5235 C CA . ASP B 1 297 ? 12.25 24.703 -8.828 1 98 297 ASP B CA 1
ATOM 5236 C C . ASP B 1 297 ? 12.57 23.672 -7.75 1 98 297 ASP B C 1
ATOM 5238 O O . ASP B 1 297 ? 12.594 22.469 -8.031 1 98 297 ASP B O 1
ATOM 5242 N N . LEU B 1 298 ? 12.789 24.156 -6.562 1 98.06 298 LEU B N 1
ATOM 5243 C CA . LEU B 1 298 ? 13.094 23.281 -5.434 1 98.06 298 LEU B CA 1
ATOM 5244 C C . LEU B 1 298 ? 11.898 22.406 -5.082 1 98.06 298 LEU B C 1
ATOM 5246 O O . LEU B 1 298 ? 12.07 21.281 -4.605 1 98.06 298 LEU B O 1
ATOM 5250 N N . ASN B 1 299 ? 10.703 22.938 -5.336 1 98.62 299 ASN B N 1
ATOM 5251 C CA . ASN B 1 299 ? 9.477 22.25 -4.945 1 98.62 299 ASN B CA 1
ATOM 5252 C C . ASN B 1 299 ? 8.672 21.812 -6.164 1 98.62 299 ASN B C 1
ATOM 5254 O O . ASN B 1 299 ? 7.441 21.875 -6.16 1 98.62 299 ASN B O 1
ATOM 5258 N N . LYS B 1 300 ? 9.336 21.375 -7.1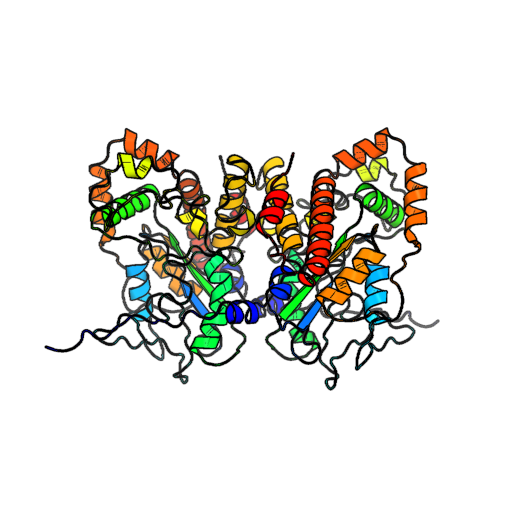99 1 98.38 300 LYS B N 1
ATOM 5259 C CA . LYS B 1 300 ? 8.688 21.031 -8.461 1 98.38 300 LYS B CA 1
ATOM 5260 C C . LYS B 1 300 ? 7.723 19.859 -8.273 1 98.38 300 LYS B C 1
ATOM 5262 O O . LYS B 1 300 ? 6.676 19.812 -8.922 1 98.38 300 LYS B O 1
ATOM 5267 N N . LEU B 1 301 ? 8.039 18.891 -7.426 1 98.56 301 LEU B N 1
ATOM 5268 C CA . LEU B 1 301 ? 7.121 17.781 -7.184 1 98.56 301 LEU B CA 1
ATOM 5269 C C . LEU B 1 301 ? 5.844 18.281 -6.508 1 98.56 301 LEU B C 1
ATOM 5271 O O . LEU B 1 301 ? 4.742 17.875 -6.891 1 98.56 301 LEU B O 1
ATOM 5275 N N . ASP B 1 302 ? 6 19.156 -5.535 1 98.81 302 ASP B N 1
ATOM 5276 C CA . ASP B 1 302 ? 4.832 19.719 -4.859 1 98.81 302 ASP B CA 1
ATOM 5277 C C . ASP B 1 302 ? 3.975 20.531 -5.824 1 98.81 302 ASP B C 1
ATOM 5279 O O . ASP B 1 302 ? 2.748 20.547 -5.711 1 98.81 302 ASP B O 1
ATOM 5283 N N . ILE B 1 303 ? 4.637 21.234 -6.695 1 98.56 303 ILE B N 1
ATOM 5284 C CA . ILE B 1 303 ? 3.895 22.016 -7.676 1 98.56 303 ILE B CA 1
ATOM 5285 C C . ILE B 1 303 ? 3.023 21.094 -8.523 1 98.56 303 ILE B C 1
ATOM 5287 O O . ILE B 1 303 ? 1.83 21.344 -8.703 1 98.56 303 ILE B O 1
ATOM 5291 N N . GLU B 1 304 ? 3.604 20.016 -8.992 1 97.31 304 GLU B N 1
ATOM 5292 C CA . GLU B 1 304 ? 2.863 19.047 -9.797 1 97.31 304 GLU B CA 1
ATOM 5293 C C . GLU B 1 304 ? 1.768 18.375 -8.984 1 97.31 304 GLU B C 1
ATOM 5295 O O . GLU B 1 304 ? 0.646 18.203 -9.461 1 97.31 304 GLU B O 1
ATOM 5300 N N . LEU B 1 305 ? 2.061 18.016 -7.801 1 98.5 305 LEU B N 1
ATOM 5301 C CA . LEU B 1 305 ? 1.082 17.391 -6.918 1 98.5 305 LEU B CA 1
ATOM 5302 C C . LEU B 1 305 ? -0.092 18.328 -6.66 1 98.5 305 LEU B C 1
ATOM 5304 O O . LEU B 1 305 ? -1.249 17.906 -6.684 1 98.5 305 LEU B O 1
ATOM 5308 N N . TYR B 1 306 ? 0.233 19.578 -6.398 1 98.19 306 TYR B N 1
ATOM 5309 C CA . TYR B 1 306 ? -0.804 20.547 -6.102 1 98.19 306 TYR B CA 1
ATOM 5310 C C . TYR B 1 306 ? -1.725 20.75 -7.301 1 98.19 306 TYR B C 1
ATOM 5312 O O . TYR B 1 306 ? -2.941 20.859 -7.145 1 98.19 306 TYR B O 1
ATOM 5320 N N . GLN B 1 307 ? -1.167 20.797 -8.453 1 97.06 307 GLN B N 1
ATOM 5321 C CA . GLN B 1 307 ? -1.98 20.922 -9.656 1 97.06 307 GLN B CA 1
ATOM 5322 C C . GLN B 1 307 ? -2.898 19.719 -9.828 1 97.06 307 GLN B C 1
ATOM 5324 O O . GLN B 1 307 ? -4.074 19.875 -10.172 1 97.06 307 GLN B O 1
ATOM 5329 N N . PHE B 1 308 ? -2.357 18.625 -9.656 1 95.88 308 PHE B N 1
ATOM 5330 C CA . PHE B 1 308 ? -3.16 17.406 -9.672 1 95.88 308 PHE B CA 1
ATOM 5331 C C . PHE B 1 308 ? -4.281 17.484 -8.641 1 95.88 308 PHE B C 1
ATOM 5333 O O . PHE B 1 308 ? -5.434 17.172 -8.945 1 95.88 308 PHE B O 1
ATOM 5340 N N . ALA B 1 309 ? -3.939 17.844 -7.406 1 98.06 309 ALA B N 1
ATOM 5341 C CA . ALA B 1 309 ? -4.898 17.938 -6.309 1 98.06 309 ALA B CA 1
ATOM 5342 C C . ALA B 1 309 ? -6.023 18.906 -6.652 1 98.06 309 ALA B C 1
ATOM 5344 O O . ALA B 1 309 ? -7.195 18.641 -6.387 1 98.06 309 ALA B O 1
ATOM 5345 N N . LYS B 1 310 ? -5.641 20 -7.152 1 95.75 310 LYS B N 1
ATOM 5346 C CA . LYS B 1 310 ? -6.621 21.016 -7.527 1 95.75 310 LYS B CA 1
ATOM 5347 C C . LYS B 1 310 ? -7.609 20.469 -8.555 1 95.75 310 LYS B C 1
ATOM 5349 O O . LYS B 1 310 ? -8.828 20.594 -8.391 1 95.75 310 LYS B O 1
ATOM 5354 N N . SER B 1 311 ? -7.098 19.844 -9.562 1 94.56 311 SER B N 1
ATOM 5355 C CA . SER B 1 311 ? -7.953 19.234 -10.578 1 94.56 311 SER B CA 1
ATOM 5356 C C . SER B 1 311 ? -8.875 18.188 -9.969 1 94.56 311 SER B C 1
ATOM 5358 O O . SER B 1 311 ? -10.07 18.156 -10.266 1 94.56 311 SER B O 1
ATOM 5360 N N . LEU B 1 312 ? -8.32 17.375 -9.156 1 94.31 312 LEU B N 1
ATOM 5361 C CA . LEU B 1 312 ? -9.086 16.312 -8.516 1 94.31 312 LEU B CA 1
ATOM 5362 C C . LEU B 1 312 ? -10.164 16.891 -7.609 1 94.31 312 LEU B C 1
ATOM 5364 O O . LEU B 1 312 ? -11.281 16.375 -7.562 1 94.31 312 LEU B O 1
ATOM 5368 N N . LEU B 1 313 ? -9.836 17.938 -6.883 1 94.38 313 LEU B N 1
ATOM 5369 C CA . LEU B 1 313 ? -10.789 18.594 -5.992 1 94.38 313 LEU B CA 1
ATOM 5370 C C . LEU B 1 313 ? -12.008 19.078 -6.762 1 94.38 313 LEU B C 1
ATOM 5372 O O . LEU B 1 313 ? -13.148 18.859 -6.336 1 94.38 313 LEU B O 1
ATOM 5376 N N . PHE B 1 314 ? -11.836 19.672 -7.805 1 92.06 314 PHE B N 1
ATOM 5377 C CA . PHE B 1 314 ? -12.93 20.219 -8.594 1 92.06 314 PHE B CA 1
ATOM 5378 C C . PHE B 1 314 ? -13.719 19.109 -9.273 1 92.06 314 PHE B C 1
ATOM 5380 O O . PHE B 1 314 ? -14.93 19.219 -9.461 1 92.06 314 PHE B O 1
ATOM 5387 N N . GLN B 1 315 ? -13.023 18.062 -9.633 1 90.06 315 GLN B N 1
ATOM 5388 C CA . GLN B 1 315 ? -13.727 16.906 -10.156 1 90.06 315 GLN B CA 1
ATOM 5389 C C . GLN B 1 315 ? -14.672 16.312 -9.117 1 90.06 315 GLN B C 1
ATOM 5391 O O . GLN B 1 315 ? -15.812 15.969 -9.43 1 90.06 315 GLN B O 1
ATOM 5396 N N . ARG B 1 316 ? -14.172 16.156 -7.953 1 91.25 316 ARG B N 1
ATOM 5397 C CA . ARG B 1 316 ? -15.008 15.641 -6.875 1 91.25 316 ARG B CA 1
ATOM 5398 C C . ARG B 1 316 ? -16.203 16.547 -6.617 1 91.25 316 ARG B C 1
ATOM 5400 O O . ARG B 1 316 ? -17.312 16.078 -6.375 1 91.25 316 ARG B O 1
ATOM 5407 N N . TYR B 1 317 ? -15.953 17.797 -6.66 1 89.44 317 TYR B N 1
ATOM 5408 C CA . TYR B 1 317 ? -17.016 18.781 -6.492 1 89.44 317 TYR B CA 1
ATOM 5409 C C . TYR B 1 317 ? -18.078 18.609 -7.57 1 89.44 317 TYR B C 1
ATOM 5411 O O . TYR B 1 317 ? -19.281 18.609 -7.273 1 89.44 317 TYR B O 1
ATOM 5419 N N . SER B 1 318 ? -17.672 18.484 -8.781 1 88.81 318 SER B N 1
ATOM 5420 C CA . SER B 1 318 ? -18.594 18.328 -9.906 1 88.81 318 SER B CA 1
ATOM 5421 C C . SER B 1 318 ? -19.406 17.047 -9.773 1 88.81 318 SER B C 1
ATOM 5423 O O . SER B 1 318 ? -20.594 17.016 -10.094 1 88.81 318 SER B O 1
ATOM 5425 N N . PHE B 1 319 ? -18.781 16.078 -9.375 1 84.56 319 PHE B N 1
ATOM 5426 C CA . PHE B 1 319 ? -19.453 14.797 -9.203 1 84.56 319 PHE B CA 1
ATOM 5427 C C . PHE B 1 319 ? -20.562 14.898 -8.164 1 84.56 319 PHE B C 1
ATOM 5429 O O . PHE B 1 319 ? -21.656 14.383 -8.367 1 84.56 319 PHE B O 1
ATOM 5436 N N . LEU B 1 320 ? -20.266 15.461 -7.078 1 84.25 320 LEU B N 1
ATOM 5437 C CA . LEU B 1 320 ? -21.25 15.602 -6.008 1 84.25 320 LEU B CA 1
ATOM 5438 C C . LEU B 1 320 ? -22.406 16.484 -6.441 1 84.25 320 LEU B C 1
ATOM 5440 O O . LEU B 1 320 ? -23.562 16.266 -6.043 1 84.25 320 LEU B O 1
ATOM 5444 N N . ASN B 1 321 ? -22.141 17.375 -7.195 1 81.94 321 ASN B N 1
ATOM 5445 C CA . ASN B 1 321 ? -23.172 18.312 -7.625 1 81.94 321 ASN B CA 1
ATOM 5446 C C . ASN B 1 321 ? -23.969 17.75 -8.805 1 81.94 321 ASN B C 1
ATOM 5448 O O . ASN B 1 321 ? -25.125 18.125 -9.016 1 81.94 321 ASN B O 1
ATOM 5452 N N . ASN B 1 322 ? -23.281 16.922 -9.719 1 70 322 ASN B N 1
ATOM 5453 C CA . ASN B 1 322 ? -24 16.297 -10.82 1 70 322 ASN B CA 1
ATOM 5454 C C . ASN B 1 322 ? -24.781 15.078 -10.352 1 70 322 ASN B C 1
ATOM 5456 O O . ASN B 1 322 ? -25.797 14.703 -10.961 1 70 32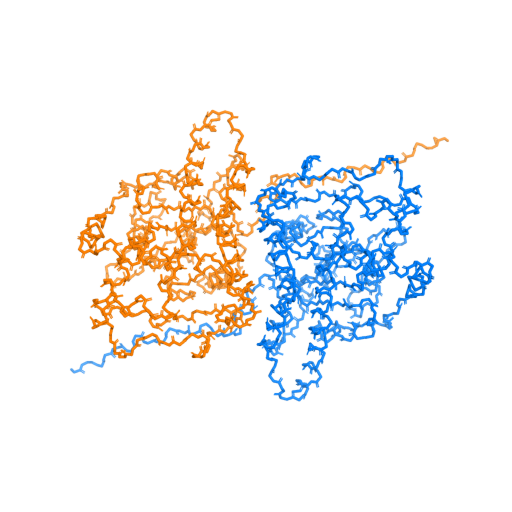2 ASN B O 1
ATOM 5460 N N . SER B 1 323 ? -24.125 14.141 -9.586 1 58.09 323 SER B N 1
ATOM 5461 C CA . SER B 1 323 ? -24.859 13.008 -9.047 1 58.09 323 SER B CA 1
ATOM 5462 C C . SER B 1 323 ? -26.188 13.445 -8.445 1 58.09 323 SER B C 1
ATOM 5464 O O . SER B 1 323 ? -27.047 12.617 -8.141 1 58.09 323 SER B O 1
ATOM 5466 N N . LYS B 1 324 ? -26.25 14.672 -7.898 1 48.22 324 LYS B N 1
ATOM 5467 C CA . LYS B 1 324 ? -27.641 15.086 -7.758 1 48.22 324 LYS B CA 1
ATOM 5468 C C . LYS B 1 324 ? -28.391 14.977 -9.086 1 48.22 324 LYS B C 1
ATOM 5470 O O . LYS B 1 324 ? -29.594 14.734 -9.109 1 48.22 324 LYS B O 1
ATOM 5475 N N . ASN B 1 325 ? -27.547 15.125 -10.297 1 41.84 325 ASN B N 1
ATOM 5476 C CA . ASN B 1 325 ? -27.969 14.656 -11.609 1 41.84 325 ASN B CA 1
ATOM 5477 C C . ASN B 1 325 ? -27.219 13.406 -12.031 1 41.84 325 ASN B C 1
ATOM 5479 O O . ASN B 1 325 ? -26.141 13.109 -11.492 1 41.84 325 ASN B O 1
ATOM 5483 N N . THR B 1 326 ? -27.578 12.227 -12.875 1 37.25 326 THR B N 1
ATOM 5484 C CA . THR B 1 326 ? -27.203 10.867 -13.258 1 37.25 326 THR B CA 1
ATOM 5485 C C . THR B 1 326 ? -25.75 10.805 -13.703 1 37.25 326 THR B C 1
ATOM 5487 O O . THR B 1 326 ? -25.375 9.969 -14.531 1 37.25 326 THR B O 1
ATOM 5490 N N . ILE B 1 327 ? -24.812 11.711 -13.344 1 38.97 327 ILE B N 1
ATOM 5491 C CA . ILE B 1 327 ? -23.547 11.633 -14.062 1 38.97 327 ILE B CA 1
ATOM 5492 C C . ILE B 1 327 ? -22.625 10.656 -13.359 1 38.97 327 ILE B C 1
ATOM 5494 O O . ILE B 1 327 ? -22.422 10.742 -12.148 1 38.97 327 ILE B O 1
ATOM 5498 N N . GLU B 1 328 ? -22.078 9.625 -13.992 1 41.38 328 GLU B N 1
ATOM 5499 C CA . GLU B 1 328 ? -21.172 8.547 -13.641 1 41.38 328 GLU B CA 1
ATOM 5500 C C . GLU B 1 328 ? -19.781 9.078 -13.297 1 41.38 328 GLU B C 1
ATOM 5502 O O . GLU B 1 328 ? -19.234 9.898 -14.031 1 41.38 328 GLU B O 1
ATOM 5507 N N . PHE B 1 329 ? -19.359 9.211 -12.125 1 43.16 329 PHE B N 1
ATOM 5508 C CA . PHE B 1 329 ? -18 9.469 -11.703 1 43.16 329 PHE B CA 1
ATOM 5509 C C . PHE B 1 329 ? -17 8.734 -12.602 1 43.16 329 PHE B C 1
ATOM 5511 O O . PHE B 1 329 ? -17.047 7.504 -12.695 1 43.16 329 PHE B O 1
ATOM 5518 N N . ASP B 1 330 ? -16.266 9.297 -13.617 1 45.06 330 ASP B N 1
ATOM 5519 C CA . ASP B 1 330 ? -15.297 8.664 -14.5 1 45.06 330 ASP B CA 1
ATOM 5520 C C . ASP B 1 330 ? -13.922 8.594 -13.836 1 45.06 330 ASP B C 1
ATOM 5522 O O . ASP B 1 330 ? -13.156 9.562 -13.891 1 45.06 330 ASP B O 1
ATOM 5526 N N . PRO B 1 331 ? -13.688 7.637 -13.008 1 45.06 331 PRO B N 1
ATOM 5527 C CA . PRO B 1 331 ? -12.352 7.434 -12.438 1 45.06 331 PRO B CA 1
ATOM 5528 C C . PRO B 1 331 ? -11.25 7.508 -13.492 1 45.06 331 PRO B C 1
ATOM 5530 O O . PRO B 1 331 ? -10.086 7.754 -13.156 1 45.06 331 PRO B O 1
ATOM 5533 N N . LYS B 1 332 ? -11.609 7.324 -14.758 1 48.25 332 LYS B N 1
ATOM 5534 C CA . LYS B 1 332 ? -10.641 7.316 -15.852 1 48.25 332 LYS B CA 1
ATOM 5535 C C . LYS B 1 332 ? -9.977 8.68 -16 1 48.25 332 LYS B C 1
ATOM 5537 O O . LYS B 1 332 ? -8.773 8.766 -16.234 1 48.25 332 LYS B O 1
ATOM 5542 N N . GLY B 1 333 ? -10.789 9.695 -15.953 1 45.59 333 GLY B N 1
ATOM 5543 C CA . GLY B 1 333 ? -10.242 11.031 -16.109 1 45.59 333 GLY B CA 1
ATOM 5544 C C . GLY B 1 333 ? -9.227 11.391 -15.047 1 45.59 333 GLY B C 1
ATOM 5545 O O . GLY B 1 333 ? -8.211 12.023 -15.336 1 45.59 333 GLY B O 1
ATOM 5546 N N . VAL B 1 334 ? -9.562 10.992 -13.859 1 46.34 334 VAL B N 1
ATOM 5547 C CA . VAL B 1 334 ? -8.68 11.336 -12.75 1 46.34 334 VAL B CA 1
ATOM 5548 C C . VAL B 1 334 ? -7.375 10.555 -12.859 1 46.34 334 VAL B C 1
ATOM 5550 O O . VAL B 1 334 ? -6.293 11.109 -12.656 1 46.34 334 VAL B O 1
ATOM 5553 N N . ILE B 1 335 ? -7.422 9.328 -13.18 1 45.66 335 ILE B N 1
ATOM 5554 C CA . ILE B 1 335 ? -6.238 8.492 -13.328 1 45.66 335 ILE B CA 1
ATOM 5555 C C . ILE B 1 335 ? -5.309 9.086 -14.383 1 45.66 335 ILE B C 1
ATOM 5557 O O . ILE B 1 335 ? -4.09 9.117 -14.195 1 45.66 335 ILE B O 1
ATOM 5561 N N . ASP B 1 336 ? -5.938 9.656 -15.445 1 47.31 336 ASP B N 1
ATOM 5562 C CA . ASP B 1 336 ? -5.129 10.258 -16.5 1 47.31 336 ASP B CA 1
ATOM 5563 C C . ASP B 1 336 ? -4.348 11.461 -15.969 1 47.31 336 ASP B C 1
ATOM 5565 O O . ASP B 1 336 ? -3.221 11.711 -16.406 1 47.31 336 ASP B O 1
ATOM 5569 N N . GLN B 1 337 ? -4.93 12.078 -15.133 1 45.75 337 GLN B N 1
ATOM 5570 C CA . GLN B 1 337 ? -4.289 13.273 -14.594 1 45.75 337 GLN B CA 1
ATOM 5571 C C . GLN B 1 337 ? -3.15 12.898 -13.641 1 45.75 337 GLN B C 1
ATOM 5573 O O . GLN B 1 337 ? -2.205 13.672 -13.469 1 45.75 337 GLN B O 1
ATOM 5578 N N . ILE B 1 338 ? -3.27 11.836 -12.945 1 44.53 338 ILE B N 1
ATOM 5579 C CA . ILE B 1 338 ? -2.232 11.375 -12.031 1 44.53 338 ILE B CA 1
ATOM 5580 C C . ILE B 1 338 ? -0.906 11.242 -12.773 1 44.53 338 ILE B C 1
ATOM 5582 O O . ILE B 1 338 ? 0.155 11.547 -12.219 1 44.53 338 ILE B O 1
ATOM 5586 N N . PHE B 1 339 ? -1.001 10.898 -13.984 1 44.75 339 PHE B N 1
ATOM 5587 C CA . PHE B 1 339 ? 0.224 10.523 -14.68 1 44.75 339 PHE B CA 1
ATOM 5588 C C . PHE B 1 339 ? 0.624 11.586 -15.695 1 44.75 339 PHE B C 1
ATOM 5590 O O . PHE B 1 339 ? 1.643 11.461 -16.375 1 44.75 339 PHE B O 1
ATOM 5597 N N . GLU B 1 340 ? -0.085 12.562 -15.906 1 41.59 340 GLU B N 1
ATOM 5598 C CA . GLU B 1 340 ? 0.297 13.672 -16.781 1 41.59 340 GLU B CA 1
ATOM 5599 C C . GLU B 1 340 ? 1.415 14.5 -16.156 1 41.59 340 GLU B C 1
ATOM 5601 O O . GLU B 1 340 ? 1.167 15.312 -15.258 1 41.59 340 GLU B O 1
ATOM 5606 N N . SER B 1 341 ? 2.414 13.867 -15.664 1 40.62 341 SER B N 1
ATOM 5607 C CA . SER B 1 341 ? 3.48 14.703 -15.125 1 40.62 341 SER B CA 1
ATOM 5608 C C . SER B 1 341 ? 4.461 15.125 -16.219 1 40.62 341 SER B C 1
ATOM 5610 O O . SER B 1 341 ? 4.777 14.336 -17.109 1 40.62 341 SER B O 1
ATOM 5612 N N . ASP B 1 342 ? 4.547 16.438 -16.438 1 37.91 342 ASP B N 1
ATOM 5613 C CA . ASP B 1 342 ? 5.617 16.984 -17.266 1 37.91 342 ASP B CA 1
ATOM 5614 C C . ASP B 1 342 ? 6.988 16.719 -16.641 1 37.91 342 ASP B C 1
ATOM 5616 O O . ASP B 1 342 ? 8 17.219 -17.125 1 37.91 342 ASP B O 1
ATOM 5620 N N . VAL B 1 343 ? 7.094 16.203 -15.5 1 34.59 343 VAL B N 1
ATOM 5621 C CA . VAL B 1 343 ? 8.477 16.094 -15.039 1 34.59 343 VAL B CA 1
ATOM 5622 C C . VAL B 1 343 ? 9.133 14.859 -15.648 1 34.59 343 VAL B C 1
ATOM 5624 O O . VAL B 1 343 ? 8.5 13.812 -15.781 1 34.59 343 VAL B O 1
#

pLDDT: mean 83.83, std 19.19, range [22.2, 98.88]

Radius of gyration: 26.3 Å; Cα contacts (8 Å, |Δi|>4): 1029; chains: 2; bounding box: 54×80×79 Å

Sequence (686 aa):
MGKPLSFLSHPLIAKSDLYRTKSKLSFEDMIKEPDFEFDIKGSDVVVFLHIQKTGGTSFGRHLVKNLALEQPCSCQKGRKKCKCSRPHSEDRQWLFSRYSTGWKCGLHADWTELTNCVDSAMDQTERESSKRRYFYITLLREPVARFLSEYRHVQRGATWKTARHLCSGRSPTKKELPPCFEGKDWSDVTLEQFMNCKSNLAINRQTRMLADLTLVGCYNQSVMTKHQREVIMLASAKQNLQRMAFFGLCEYQKLTQYLFEHTFHLKFLQPFQQLNETRSSLTLSEISDEDVQKIKDLNKLDIELYQFAKSLLFQRYSFLNNSKNTIEFDPKGVIDQIFESDVMGKPLSFLSHPLIAKSDLYRTKSKLSFEDMIKEPDFEFDIKGSDVVVFLHIQKTGGTSFGRHLVKNLALEQPCSCQKGRKKCKCSRPHSEDRQWLFSRYSTGWKCGLHADWTELTNCVDSAMDQTERESSKRRYFYITLLREPVARFLSEYRHVQRGATWKTARHLCSGRSPTKKELPPCFEGKDWSDVTLEQFMNCKSNLAINRQTRMLADLTLVGCYNQSVMTKHQREVIMLASAKQNLQRMAFFGLCEYQKLTQYLFEHTFHLKFLQPFQQLNETRSSLTLSEISDEDVQKIKDLNKLDIELYQFAKSLLFQRYSFLNNSKNTIEFDPKGVIDQIFESDV

Secondary structure (DSSP, 8-state):
--------------HHHHHHT-SB--HHHHHHSTT----TTTTEEEEEE--TTSSHHHHHHHHHHSB--SS--EE-TT-SSEE-BPTT-SS-BSEESTTTT-STT-TT--HHHHHTTHHHHHHHHHTS----EEEEEEEE--HHHHHHHHHHHHHTT---TT----BTTBPPPTTTS--S--SS--TT--HHHHHH-TT-TTTTHHHHHHS-GGGGTTT-TTSS-HHHHHHHHHHHHHHHHHHSSEEEETT-HHHHHHHHHHHHT--BSS----STHHHHHHHHHTS-HHHHHHHHHHTHHHHHHHHHHHHHHHHHHHHHHHTTTT----HHHHHHHHH----/--------------HHHHHHT-SB--HHHHHHSTT----TTTTEEEEEE--TTSSHHHHHHHHHHSB--SS--EE-TT-SSEE-BPTT-SS-BSEESTTTT-STT-TT--HHHHHTTHHHHHHHHHTS----EEEEEEEE--HHHHHHHHHHHHHTT---TT----BTTBPPPTTTS--S--SS--TT--HHHHHH-TT-TTTTHHHHHHS-GGGGTTT-TTSS-HHHHHHHHHHHHHHHHHHSSEEEETT-HHHHHHHHHHHHT--BSS----STHHHHHHHHHHS-HHHHHHHHHHTHHHHHHHHHHHHHHHHHHHHHHHTTTT----HHHHHHHHH----

=== Feature glossary ===
Feature key, reading from the visual/contextual features back to the raw sequence:

Rendered structure images. Structure images are PyMOL renders from six orthogonal camera directions. Cartoon representation draws helices as coils and strands as arrows; sticks shows the backbone as bonds; surface shows the solvent-excluded envelope. Rainbow coloring maps sequence position to hue (blue→red, N→C); chain coloring assigns a distinct color per polypeptide.

Contact-map, Ramachandran, and PAE plots. Three diagnostic plots accompany the record. The Cα contact map visualizes the tertiary structure as a 2D adjacency matrix (8 Å cutoff, sequence-local contacts suppressed). The Ramachandran plot shows the distribution of backbone (φ, ψ) torsions, with points in the α and β basins reflecting secondary structure content. The PAE plot shows AlphaFold's inter-residue confidence as a color matrix.

InterPro / GO / CATH / organism. The annotation block draws on four external resources. InterPro: which protein families and domains the sequence belongs to. GO: standardized terms for what the protein does, what process it participates in, and where in the cell it acts. CATH: which structural fold it has in the CATH hierarchy. Organism: the species of origin.

Nearest PDB structures. Structural nearest neighbors (via Foldseek easy-search vs the PDB). Reported per hit: target PDB id, E-value, and alignment TM-score. A TM-score above ~0.5 is the conventional threshold for 'same fold'.

Predicted aligned error. Predicted aligned error is AlphaFold's pairwise confidence. Unlike pLDDT (per-residue), PAE is per-residue-pair and captures whether two parts of the structure are correctly placed relative to each other. Units are ångströms of expected positional error.

Solvent-accessible surface area. SASA measures how much of the protein is reachable by solvent. It is computed by rolling a water-sized probe over the atomic surface and summing the exposed area (Å²). Per-residue SASA distinguishes core (buried, low SASA) from surface (exposed, high SASA) residues; total SASA is a whole-molecule size measure.

B-factor. Crystallographic B-factors measure how much each atom's electron density is smeared out, in Å². They rise in mobile loops and surface residues and fall in the buried interior. In AlphaFold models this column is repurposed to hold pLDDT instead.

pLDDT. For AlphaFold models, the B-factor field carries pLDDT — the model's own estimate of local accuracy on a 0–100 scale. Regions with pLDDT<50 should be treated as essentially unmodeled; they often correspond to intrinsically disordered segments.

Backbone torsions (φ/ψ). φ (phi) and ψ (psi) are the two rotatable backbone dihedrals per residue: φ is the C(i-1)–N–Cα–C torsion, ψ is the N–Cα–C–N(i+1) torsion, both in degrees on (−180°, 180°]. α-helical residues cluster near (−60°, −45°); β-strand residues near (−120°, +130°). A Ramachandran plot is simply a scatter of (φ, ψ) for every residue.

Radius of gyration, Cα contacts, bounding box. Radius of gyration (Rg) is the root-mean-square distance of Cα atoms from their centroid — a single number for overall size and compactness. A globular domain of N residues has Rg ≈ 2.2·N^0.38 Å; an extended or disordered chain has a much larger Rg. The Cα contact count is the number of residue pairs whose Cα atoms are within 8 Å and are more than four positions apart in sequence — a standard proxy for tertiary packing density. The bounding box is the smallest axis-aligned box enclosing all Cα atoms.

Secondary structure (3-state, P-SEA). Three-state secondary structure (P-SEA) collapses the eight DSSP classes into helix (a), strand (b), and coil (c). P-SEA assigns these from Cα geometry alone — distances and angles — without requiring backbone oxygens, so it works on any Cα trace.

Secondary structure (8-state, DSSP). Secondary structure is the local, repeating backbone conformation. DSSP classifies it into eight states by reading the hydrogen-bond network: three helix types (H, G, I), two β types (E, B), two non-regular types (T, S), and unstructured coil (-).

Foldseek 3Di. The Foldseek 3Di string encodes local tertiary geometry as a 20-letter alphabet — one character per residue — derived from the relative positions of nearby Cα atoms. Unlike the amino-acid sequence, 3Di is a direct function of the 3D structure, so two proteins with the same fold have similar 3Di strings even at low sequence identity.

mmCIF coordinates. Structure coordinates are given as an mmCIF _atom_site loop: one row per atom with element, residue name, chain id, sequence number, and x/y/z position in Å. Only the four main-chain atoms per residue are included here; side chains are omitted to keep the record compact.

Sequence. This is the polypeptide sequence — one letter per residue, N-terminus first. Length ranges from a few dozen residues for small domains to over a thousand for large multi-domain proteins.